Protein AF-A0A819ZE24-F1 (afdb_monomer)

Mean predicted aligned error: 17.91 Å

Organism: NCBI:txid433720

Nearest PDB structures (foldseek):
  7p6r-assembly1_A  TM=9.506E-01  e=1.480E-06  Homo sapiens
  7p6r-assembly2_B  TM=9.226E-01  e=1.480E-06  Homo sapiens
  7p6t-assembly1_A  TM=9.244E-01  e=3.223E-06  Homo sapiens
  7q3n-assembly1_U  TM=9.118E-01  e=6.005E-06  Homo sapiens
  7pfp-assembly1_C  TM=3.464E-01  e=1.142E-06  Homo sapiens

Sequence (471 aa):
MWVRFVGVGGTQIPTSPVPVSRCTTDATGWYSGQIPTTVDTTTSGTVCYNWVSNNCHWNNSISVTNCGSYYVYQLCAPPACELRYCTSIPGDSITDTTITPIEGQITSTATSTISSINSICLPPIITLIPGALLLSSPIEFRRSQDFCISSIIQFNCNISFSTTTQWEIKNCSLNCSHKITLDQQIITTLSELYIPARTLAYGLYQLQLTVTMINSPSITTISSSVYVRITPSGITANLVQLGTSMITRGNQQDLKLDPGSFSVNPDEDSFDATKWKYEYYCRIYGLYMFPNFQGALLSIDDTRIDPYNPSCLSNQTGNKTELKFDGVSLLSKSSVTILAGSLKSNRTYQFMVQMENLRNSSIQATGYVLVTVVDTRPQMVLIGCVIWTMCVPNLEFQFVNPTTQVALFAICNGNCTTLQNIIWNVYQGSSNSSSNVTQWILFNQMNIYENIWFFGRNTSNFTSTNQLFLN

Solvent-accessible surface area (backbone atoms only — not comparable to full-atom values): 27742 Å² total; per-residue (Å²): 109,78,46,65,55,76,64,96,72,17,42,40,62,33,73,53,83,47,65,59,66,36,82,94,23,54,20,15,24,16,32,74,40,74,80,48,89,50,65,82,32,73,32,72,33,38,33,23,22,10,43,99,91,33,64,57,67,43,66,52,68,34,36,36,32,17,67,75,88,52,52,38,32,37,65,62,82,64,91,50,90,51,44,37,80,34,51,27,51,93,90,64,78,94,72,85,84,88,80,84,84,86,87,81,90,81,89,82,92,78,93,76,90,82,80,77,87,77,86,66,65,54,86,60,49,69,47,54,40,79,74,21,84,39,83,92,57,43,47,79,42,39,28,54,44,64,50,64,43,40,53,50,76,49,78,52,58,88,66,79,67,48,78,49,40,39,55,47,46,17,44,37,86,80,77,50,73,50,72,60,88,72,63,88,86,55,63,38,62,48,68,45,43,65,43,62,45,60,72,61,68,77,47,40,32,38,43,33,45,36,40,37,41,42,78,45,101,59,76,47,75,49,71,45,60,33,23,38,29,33,39,86,48,75,54,45,42,11,41,40,72,74,32,32,71,67,69,86,89,59,89,74,44,62,50,69,37,33,38,34,80,43,23,42,39,64,66,48,98,65,51,68,42,84,54,31,33,52,46,46,32,39,17,38,55,96,79,44,57,71,19,44,58,97,88,40,75,45,44,70,82,52,82,77,81,25,92,86,20,55,69,53,58,74,72,86,74,84,67,64,82,48,56,45,73,44,53,96,44,99,66,18,39,30,22,41,31,38,38,47,78,33,60,67,64,79,38,44,33,34,40,35,38,44,35,34,31,74,92,44,74,90,48,64,30,57,16,59,48,75,47,73,37,62,90,66,88,78,85,46,59,39,48,39,37,75,54,54,81,80,30,49,60,73,47,98,71,77,92,66,60,41,69,57,66,56,38,38,37,45,46,68,62,78,92,59,92,80,70,84,79,45,77,67,86,54,66,49,59,63,82,46,96,88,44,106,60,66,61,72,43,50,57,95,77,59,93,79,80,87,78,68,50,74,44,40,42,68,40,51,48,32,34,45,41,56,40,63,76,82,126

InterPro domains:
  IPR002859 PKD/REJ-like domain [PF02010] (153-440)
  IPR057774 UMOD/GP2/OIT3-like, D8C domain [PF23283] (4-87)

Structure (mmCIF, N/CA/C/O backbone):
data_AF-A0A819ZE24-F1
#
_entry.id   AF-A0A819ZE24-F1
#
loop_
_atom_site.group_PDB
_atom_site.id
_atom_site.type_symbol
_atom_site.label_atom_id
_atom_site.label_alt_id
_atom_site.label_comp_id
_atom_site.label_asym_id
_atom_site.label_entity_id
_atom_site.label_seq_id
_atom_site.pdbx_PDB_ins_code
_atom_site.Cartn_x
_atom_site.Cartn_y
_atom_site.Cartn_z
_atom_site.occupancy
_atom_site.B_iso_or_equiv
_atom_site.auth_seq_id
_atom_site.auth_comp_id
_atom_site.auth_asym_id
_atom_site.auth_atom_id
_atom_site.pdbx_PDB_model_num
ATOM 1 N N . MET A 1 1 ? -4.570 -4.495 -16.669 1.00 48.84 1 MET A N 1
ATOM 2 C CA . MET A 1 1 ? -5.590 -3.471 -16.348 1.00 48.84 1 MET A CA 1
ATOM 3 C C . MET A 1 1 ? -6.681 -3.533 -17.413 1.00 48.84 1 MET A C 1
ATOM 5 O O . MET A 1 1 ? -6.339 -3.776 -18.563 1.00 48.84 1 MET A O 1
ATOM 9 N N . TRP A 1 2 ? -7.958 -3.380 -17.047 1.00 80.88 2 TRP A N 1
ATOM 10 C CA . TRP A 1 2 ? -9.084 -3.353 -17.994 1.00 80.88 2 TRP A CA 1
ATOM 11 C C . TRP A 1 2 ? -9.475 -1.906 -18.307 1.00 80.88 2 TRP A C 1
ATOM 13 O O . TRP A 1 2 ? -9.561 -1.086 -17.397 1.00 80.88 2 TRP A O 1
ATOM 23 N N . VAL A 1 3 ? -9.698 -1.594 -19.582 1.00 75.94 3 VAL A N 1
ATOM 24 C CA . VAL A 1 3 ? -9.928 -0.235 -20.086 1.00 75.94 3 VAL A CA 1
ATOM 25 C C . VAL A 1 3 ? -11.209 -0.195 -20.916 1.00 75.94 3 VAL A C 1
ATOM 27 O O . VAL A 1 3 ? -11.489 -1.105 -21.693 1.00 75.94 3 VAL A O 1
ATOM 30 N N . ARG A 1 4 ? -11.987 0.881 -20.773 1.00 88.06 4 ARG A N 1
ATOM 31 C CA . ARG A 1 4 ? -13.126 1.212 -21.636 1.00 88.06 4 ARG A CA 1
ATOM 32 C C . ARG A 1 4 ? -12.824 2.512 -22.371 1.00 88.06 4 ARG A C 1
ATOM 34 O O . ARG A 1 4 ? -12.463 3.494 -21.728 1.00 88.06 4 ARG A O 1
ATOM 41 N N . PHE A 1 5 ? -13.035 2.538 -23.682 1.00 80.12 5 PHE A N 1
ATOM 42 C CA . PHE A 1 5 ? -12.935 3.768 -24.465 1.00 80.12 5 PHE A CA 1
ATOM 43 C C . PHE A 1 5 ? -14.250 4.554 -24.400 1.00 80.12 5 PHE A C 1
ATOM 45 O O . PHE A 1 5 ? -15.335 3.992 -24.577 1.00 80.12 5 PHE A O 1
ATOM 52 N N . VAL A 1 6 ? -14.155 5.854 -24.115 1.00 78.06 6 VAL A N 1
ATOM 53 C CA . VAL A 1 6 ? -15.287 6.788 -24.047 1.00 78.06 6 VAL A CA 1
ATOM 54 C C . VAL A 1 6 ? -14.901 8.113 -24.707 1.00 78.06 6 VAL A C 1
ATOM 56 O O . VAL A 1 6 ? -13.763 8.555 -24.577 1.00 78.06 6 VAL A O 1
ATOM 59 N N . GLY A 1 7 ? -15.849 8.754 -25.394 1.00 69.12 7 GLY A N 1
ATOM 60 C CA . GLY A 1 7 ? -15.660 10.065 -26.025 1.00 69.12 7 GLY A CA 1
ATOM 61 C C . GLY A 1 7 ? -15.830 10.062 -27.547 1.00 69.12 7 GLY A C 1
ATOM 62 O O . GLY A 1 7 ? -16.083 9.033 -28.170 1.00 69.12 7 GLY A O 1
ATOM 63 N N . VAL A 1 8 ? -15.696 11.250 -28.145 1.00 64.94 8 VAL A N 1
ATOM 64 C CA . VAL A 1 8 ? -15.909 11.491 -29.588 1.00 64.94 8 VAL A CA 1
ATOM 65 C C . VAL A 1 8 ? -14.852 10.843 -30.490 1.00 64.94 8 VAL A C 1
ATOM 67 O O . VAL A 1 8 ? -15.092 10.670 -31.677 1.00 64.94 8 VAL A O 1
ATOM 70 N N . GLY A 1 9 ? -13.702 10.447 -29.932 1.00 63.56 9 GLY A N 1
ATOM 71 C CA . GLY A 1 9 ? -12.637 9.736 -30.649 1.00 63.56 9 GLY A CA 1
ATOM 72 C C . GLY A 1 9 ? -12.909 8.246 -30.888 1.00 63.56 9 GLY A C 1
ATOM 73 O O . GLY A 1 9 ? -12.060 7.567 -31.456 1.00 63.56 9 GLY A O 1
ATOM 74 N N . GLY A 1 10 ? -14.061 7.727 -30.450 1.00 78.19 10 GLY A N 1
ATOM 75 C CA . GLY A 1 10 ? -14.457 6.327 -30.605 1.00 78.19 10 GLY A CA 1
ATOM 76 C C . GLY A 1 10 ? -14.611 5.588 -29.275 1.00 78.19 10 GLY A C 1
ATOM 77 O O . GLY A 1 10 ? -14.038 5.959 -28.252 1.00 78.19 10 GLY A O 1
ATOM 78 N N . THR A 1 11 ? -15.415 4.525 -29.286 1.00 81.75 11 THR A N 1
ATOM 79 C CA . THR A 1 11 ? -15.763 3.732 -28.091 1.00 81.75 11 THR A CA 1
ATOM 80 C C . THR A 1 11 ? -15.341 2.267 -28.195 1.00 81.75 11 THR A C 1
ATOM 82 O O . THR A 1 11 ? -15.505 1.506 -27.239 1.00 81.75 11 THR A O 1
ATOM 85 N N . GLN A 1 12 ? -14.782 1.856 -29.337 1.00 88.88 12 GLN A N 1
ATOM 86 C CA . GLN A 1 12 ? -14.325 0.491 -29.601 1.00 88.88 12 GLN A CA 1
ATOM 87 C C . GLN A 1 12 ? -13.023 0.502 -30.401 1.00 88.88 12 GLN A C 1
ATOM 89 O O . GLN A 1 12 ? -12.741 1.475 -31.094 1.00 88.88 12 GLN A O 1
ATOM 94 N N . ILE A 1 13 ? -12.236 -0.574 -30.319 1.00 91.69 13 ILE A N 1
ATOM 95 C CA . ILE A 1 13 ? -11.110 -0.770 -31.242 1.00 91.69 13 ILE A CA 1
ATOM 96 C C . ILE A 1 13 ? -11.692 -1.210 -32.596 1.00 91.69 13 ILE A C 1
ATOM 98 O O . ILE A 1 13 ? -12.526 -2.120 -32.605 1.00 91.69 13 ILE A O 1
ATOM 102 N N . PRO A 1 14 ? -11.276 -0.613 -33.728 1.00 91.06 14 PRO A N 1
ATOM 103 C CA . PRO A 1 14 ? -11.738 -1.018 -35.052 1.00 91.06 14 PRO A CA 1
ATOM 104 C C . PRO A 1 14 ? -11.477 -2.504 -35.301 1.00 91.06 14 PRO A C 1
ATOM 106 O O . PRO A 1 14 ? -10.388 -2.990 -35.006 1.00 91.06 14 PRO A O 1
ATOM 109 N N . THR A 1 15 ? -12.439 -3.215 -35.889 1.00 90.75 15 THR A N 1
ATOM 110 C CA . THR A 1 15 ? -12.295 -4.635 -36.272 1.00 90.75 15 THR A CA 1
ATOM 111 C C . THR A 1 15 ? -11.783 -4.835 -37.698 1.00 90.75 15 THR A C 1
ATOM 113 O O . THR A 1 15 ? -11.748 -5.951 -38.214 1.00 90.75 15 THR A O 1
ATOM 116 N N . SER A 1 16 ? -11.381 -3.745 -38.349 1.00 87.94 16 SER A N 1
ATOM 117 C CA . SER A 1 16 ? -10.821 -3.720 -39.696 1.00 87.94 16 SER A CA 1
ATOM 118 C C . SER A 1 16 ? -9.549 -2.868 -39.734 1.00 87.94 16 SER A C 1
ATOM 120 O O . SER A 1 16 ? -9.439 -1.926 -38.942 1.00 87.94 16 SER A O 1
ATOM 122 N N . PRO A 1 17 ? -8.617 -3.134 -40.670 1.00 88.62 17 PRO A N 1
ATOM 123 C CA . PRO A 1 17 ? -7.393 -2.354 -40.811 1.00 88.62 17 PRO A CA 1
ATOM 124 C C . PRO A 1 17 ? -7.650 -0.851 -40.941 1.00 88.62 17 PRO A C 1
ATOM 126 O O . PRO A 1 17 ? -8.440 -0.419 -41.779 1.00 88.62 17 PRO A O 1
ATOM 129 N N . VAL A 1 18 ? -6.941 -0.055 -40.140 1.00 88.88 18 VAL A N 1
ATOM 130 C CA . VAL A 1 18 ? -6.914 1.410 -40.255 1.00 88.88 18 VAL A CA 1
ATOM 131 C C . VAL A 1 18 ? -5.708 1.807 -41.118 1.00 88.88 18 VAL A C 1
ATOM 133 O O . VAL A 1 18 ? -4.661 1.174 -40.990 1.00 88.88 18 VAL A O 1
ATOM 136 N N . PRO A 1 19 ? -5.795 2.813 -42.009 1.00 86.44 19 PRO A N 1
ATOM 137 C CA . PRO A 1 19 ? -4.630 3.308 -42.749 1.00 86.44 19 PRO A CA 1
ATOM 138 C C . PRO A 1 19 ? -3.502 3.798 -41.827 1.00 86.44 19 PRO A C 1
ATOM 140 O O . PRO A 1 19 ? -3.759 4.204 -40.692 1.00 86.44 19 PRO A O 1
ATOM 143 N N . VAL A 1 20 ? -2.260 3.779 -42.318 1.00 84.25 20 VAL A N 1
ATOM 144 C CA . VAL A 1 20 ? -1.085 4.327 -41.609 1.00 84.25 20 VAL A CA 1
ATOM 145 C C . VAL A 1 20 ? -1.227 5.835 -41.352 1.00 84.25 20 VAL A C 1
ATOM 147 O O . VAL A 1 20 ? -2.023 6.509 -42.011 1.00 84.25 20 VAL A O 1
ATOM 150 N N . SER A 1 21 ? -0.471 6.371 -40.389 1.00 80.44 21 SER A N 1
ATOM 151 C CA . SER A 1 21 ? -0.465 7.805 -40.035 1.00 80.44 21 SER A CA 1
ATOM 152 C C . SER A 1 21 ? -1.827 8.365 -39.579 1.00 80.44 21 SER A C 1
ATOM 154 O O . SER A 1 21 ? -2.131 9.549 -39.750 1.00 80.44 21 SER A O 1
ATOM 156 N N . ARG A 1 22 ? -2.681 7.520 -38.987 1.00 81.69 22 ARG A N 1
ATOM 157 C CA . ARG A 1 22 ? -3.938 7.921 -38.324 1.00 81.69 22 ARG A CA 1
ATOM 158 C C . ARG A 1 22 ? -3.825 7.728 -36.815 1.00 81.69 22 ARG A C 1
ATOM 160 O O . ARG A 1 22 ? -2.824 7.236 -36.315 1.00 81.69 22 ARG A O 1
ATOM 167 N N . CYS A 1 23 ? -4.837 8.161 -36.061 1.00 80.44 23 CYS A N 1
ATOM 168 C CA . CYS A 1 23 ? -4.876 7.987 -34.601 1.00 80.44 23 CYS A CA 1
ATOM 169 C C . CYS A 1 23 ? -3.641 8.570 -33.885 1.00 80.44 23 CYS A C 1
ATOM 171 O O . CYS A 1 23 ? -3.244 8.086 -32.826 1.00 80.44 23 CYS A O 1
ATOM 173 N N . THR A 1 24 ? -3.030 9.618 -34.460 1.00 80.69 24 THR A N 1
ATOM 174 C CA . THR A 1 24 ? -1.802 10.272 -33.966 1.00 80.69 24 THR A CA 1
ATOM 175 C C . THR A 1 24 ? -0.602 9.326 -33.817 1.00 80.69 24 THR A C 1
ATOM 177 O O . THR A 1 24 ? 0.197 9.478 -32.896 1.00 80.69 24 THR A O 1
ATOM 180 N N . THR A 1 25 ? -0.496 8.329 -34.697 1.00 76.19 25 THR A N 1
ATOM 181 C CA . THR A 1 25 ? 0.581 7.333 -34.704 1.00 76.19 25 THR A CA 1
ATOM 182 C C . THR A 1 25 ? 0.968 6.971 -36.128 1.00 76.19 25 THR A C 1
ATOM 184 O O . THR A 1 25 ? 0.138 7.087 -37.029 1.00 76.19 25 THR A O 1
ATOM 187 N N . ASP A 1 26 ? 2.190 6.489 -36.331 1.00 80.69 26 ASP A N 1
ATOM 188 C CA . ASP A 1 26 ? 2.664 6.102 -37.659 1.00 80.69 26 ASP A CA 1
ATOM 189 C C . ASP A 1 26 ? 2.082 4.742 -38.084 1.00 80.69 26 ASP A C 1
ATOM 191 O O . ASP A 1 26 ? 1.558 4.613 -39.194 1.00 80.69 26 ASP A O 1
ATOM 195 N N . ALA A 1 27 ? 2.033 3.766 -37.172 1.00 81.19 27 ALA A N 1
ATOM 196 C CA . ALA A 1 27 ? 1.451 2.445 -37.397 1.00 81.19 27 ALA A CA 1
ATOM 197 C C . ALA A 1 27 ? 0.208 2.193 -36.524 1.00 81.19 27 ALA A C 1
ATOM 199 O O . ALA A 1 27 ? 0.226 2.266 -35.292 1.00 81.19 27 ALA A O 1
ATOM 200 N N . THR A 1 28 ? -0.915 1.897 -37.174 1.00 89.94 28 THR A N 1
ATOM 201 C CA . THR A 1 28 ? -2.249 1.964 -36.564 1.00 89.94 28 THR A CA 1
ATOM 202 C C . THR A 1 28 ? -2.774 0.595 -36.148 1.00 89.94 28 THR A C 1
ATOM 204 O O . THR A 1 28 ? -2.809 -0.348 -36.938 1.00 89.94 28 THR A O 1
ATOM 207 N N . GLY A 1 29 ? -3.181 0.480 -34.882 1.00 91.94 29 GLY A N 1
ATOM 208 C CA . GLY A 1 29 ? -3.654 -0.761 -34.272 1.00 91.94 29 GLY A CA 1
ATOM 209 C C . GLY A 1 29 ? -5.149 -1.001 -34.468 1.00 91.94 29 GLY A C 1
ATOM 210 O O . GLY A 1 29 ? -5.959 -0.140 -34.120 1.00 91.94 29 GLY A O 1
ATOM 211 N N . TRP A 1 30 ? -5.512 -2.189 -34.948 1.00 93.62 30 TRP A N 1
ATOM 212 C CA . TRP A 1 30 ? -6.885 -2.671 -35.122 1.00 93.62 30 TRP A CA 1
ATOM 213 C C . TRP A 1 30 ? -7.028 -4.108 -34.599 1.00 93.62 30 TRP A C 1
ATOM 215 O O . TRP A 1 30 ? -6.068 -4.876 -34.581 1.00 93.62 30 TRP A O 1
ATOM 225 N N . TYR A 1 31 ? -8.216 -4.483 -34.134 1.00 93.94 31 TYR A N 1
ATOM 226 C CA . TYR A 1 31 ? -8.48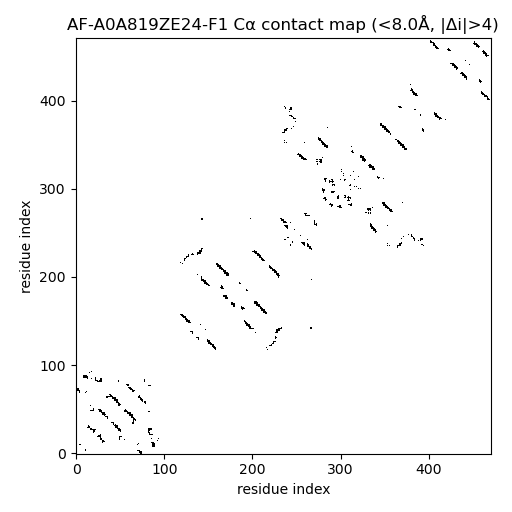1 -5.788 -33.535 1.00 93.94 31 TYR A CA 1
ATOM 227 C C . TYR A 1 31 ? -8.865 -6.812 -34.608 1.00 93.94 31 TYR A C 1
ATOM 229 O O . TYR A 1 31 ? -9.900 -6.681 -35.252 1.00 93.94 31 TYR A O 1
ATOM 237 N N . SER A 1 32 ? -8.047 -7.849 -34.786 1.00 90.19 32 SER A N 1
ATOM 238 C CA . SER A 1 32 ? -8.278 -8.935 -35.749 1.00 90.19 32 SER A CA 1
ATOM 239 C C . SER A 1 32 ? -8.987 -10.153 -35.143 1.00 90.19 32 SER A C 1
ATOM 241 O O . SER A 1 32 ? -9.228 -11.141 -35.834 1.00 90.19 32 SER A O 1
ATOM 243 N N . GLY A 1 33 ? -9.325 -10.094 -33.850 1.00 83.38 33 GLY A N 1
ATOM 244 C CA . GLY A 1 33 ? -10.084 -11.126 -33.147 1.00 83.38 33 GLY A CA 1
ATOM 245 C C . GLY A 1 33 ? -11.602 -10.984 -33.287 1.00 83.38 33 GLY A C 1
ATOM 246 O O . GLY A 1 33 ? -12.130 -9.970 -33.745 1.00 83.38 33 GLY A O 1
ATOM 247 N N . GLN A 1 34 ? -12.328 -12.008 -32.839 1.00 84.44 34 GLN A N 1
ATOM 248 C CA . GLN A 1 34 ? -13.788 -11.986 -32.816 1.00 84.44 34 GLN A CA 1
ATOM 249 C C . GLN A 1 34 ? -14.299 -11.230 -31.581 1.00 84.44 34 GLN A C 1
ATOM 251 O O . GLN A 1 34 ? -13.999 -11.598 -30.442 1.00 84.44 34 GLN A O 1
ATOM 256 N N . ILE A 1 35 ? -15.104 -10.188 -31.811 1.00 86.44 35 ILE A N 1
ATOM 257 C CA . ILE A 1 35 ? -15.787 -9.462 -30.734 1.00 86.44 35 ILE A CA 1
ATOM 258 C C . ILE A 1 35 ? -16.864 -10.369 -30.101 1.00 86.44 35 ILE A C 1
ATOM 260 O O . ILE A 1 35 ? -17.633 -10.998 -30.836 1.00 86.44 35 ILE A O 1
ATOM 264 N N . PRO A 1 36 ? -16.953 -10.445 -28.758 1.00 86.75 36 PRO A N 1
ATOM 265 C CA . PRO A 1 36 ? -17.956 -11.266 -28.088 1.00 86.75 36 PRO A CA 1
ATOM 266 C C . PRO A 1 36 ? -19.364 -10.703 -28.307 1.00 86.75 36 PRO A C 1
ATOM 268 O O . PRO A 1 36 ? -19.613 -9.529 -28.056 1.00 86.75 36 PRO A O 1
ATOM 271 N N . THR A 1 37 ? -20.318 -11.527 -28.740 1.00 85.12 37 THR A N 1
ATOM 272 C CA . THR A 1 37 ? -21.704 -11.092 -29.022 1.00 85.12 37 THR A CA 1
ATOM 273 C C . THR A 1 37 ? -22.657 -11.283 -27.842 1.00 85.12 37 THR A C 1
ATOM 275 O O . THR A 1 37 ? -23.705 -10.647 -27.782 1.00 85.12 37 THR A O 1
ATOM 278 N N . THR A 1 38 ? -22.305 -12.158 -26.903 1.00 84.75 38 THR A N 1
ATOM 279 C CA . THR A 1 38 ? -23.079 -12.467 -25.695 1.00 84.75 38 THR A CA 1
ATOM 280 C C . THR A 1 38 ? -22.608 -11.626 -24.512 1.00 84.75 38 THR A C 1
ATOM 282 O O . THR A 1 38 ? -21.407 -11.499 -24.277 1.00 84.75 38 THR A O 1
ATOM 285 N N . VAL A 1 39 ? -23.543 -11.062 -23.748 1.00 80.38 39 VAL A N 1
ATOM 286 C CA . VAL A 1 39 ? -23.231 -10.277 -22.540 1.00 80.38 39 VAL A CA 1
ATOM 287 C C . VAL A 1 39 ? -22.479 -11.140 -21.521 1.00 80.38 39 VAL A C 1
ATOM 289 O O . VAL A 1 39 ? -22.729 -12.339 -21.422 1.00 80.38 39 VAL A O 1
ATOM 292 N N . ASP A 1 40 ? -21.531 -10.530 -20.815 1.00 71.25 40 ASP A N 1
ATOM 293 C CA . ASP A 1 40 ? -20.639 -11.128 -19.814 1.00 71.25 40 ASP A CA 1
ATOM 294 C C . ASP A 1 40 ? -19.691 -12.210 -20.353 1.00 71.25 40 ASP A C 1
ATOM 296 O O . ASP A 1 40 ? -19.076 -12.954 -19.588 1.00 71.25 40 ASP A O 1
ATOM 300 N N . THR A 1 41 ? -19.513 -12.275 -21.676 1.00 76.25 41 THR A N 1
ATOM 301 C CA . THR A 1 41 ? -18.530 -13.175 -22.293 1.00 76.25 41 THR A CA 1
ATOM 302 C C . THR A 1 41 ? -17.251 -12.446 -22.681 1.00 76.25 41 THR A C 1
ATOM 304 O O . THR A 1 41 ? -17.286 -11.338 -23.223 1.00 76.25 41 THR A O 1
ATOM 307 N N . THR A 1 42 ? -16.119 -13.092 -22.390 1.00 81.06 42 THR A N 1
ATOM 308 C CA . THR A 1 42 ? -14.768 -12.598 -22.674 1.00 81.06 42 THR A CA 1
ATOM 309 C C . THR A 1 42 ? -14.131 -13.432 -23.775 1.00 81.06 42 THR A C 1
ATOM 311 O O . THR A 1 42 ? -14.054 -14.654 -23.651 1.00 81.06 42 THR A O 1
ATOM 314 N N . THR A 1 43 ? -13.625 -12.784 -24.820 1.00 81.62 43 THR A N 1
ATOM 315 C CA . THR A 1 43 ? -12.824 -13.419 -25.871 1.00 81.62 43 THR A CA 1
ATOM 316 C C . THR A 1 43 ? -11.423 -12.822 -25.897 1.00 81.62 43 THR A C 1
ATOM 318 O O . THR A 1 43 ? -11.232 -11.616 -25.746 1.00 81.62 43 THR A O 1
ATOM 321 N N . SER A 1 44 ? -10.414 -13.671 -26.079 1.00 84.00 44 SER A N 1
ATOM 322 C CA . SER A 1 44 ? -9.048 -13.223 -26.349 1.00 84.00 44 SER A CA 1
ATOM 323 C C . SER A 1 44 ? -8.823 -13.157 -27.853 1.00 84.00 44 SER A C 1
ATOM 325 O O . SER A 1 44 ? -9.302 -14.006 -28.601 1.00 84.00 44 SER A O 1
ATOM 327 N N . GLY A 1 45 ? -8.091 -12.145 -28.301 1.00 82.62 45 GLY A N 1
ATOM 328 C CA . GLY A 1 45 ? -7.764 -11.981 -29.710 1.00 82.62 45 GLY A CA 1
ATOM 329 C C . GLY A 1 45 ? -6.567 -11.073 -29.917 1.00 82.62 45 GLY A C 1
ATOM 330 O O . GLY A 1 45 ? -5.990 -10.542 -28.968 1.00 82.62 45 GLY A O 1
ATOM 331 N N . THR A 1 46 ? -6.190 -10.908 -31.173 1.00 88.62 46 THR A N 1
ATOM 332 C CA . THR A 1 46 ? -4.968 -10.207 -31.555 1.00 88.62 46 THR A CA 1
ATOM 333 C C . THR A 1 46 ? -5.291 -8.789 -32.008 1.00 88.62 46 THR A C 1
ATOM 335 O O . THR A 1 46 ? -6.264 -8.563 -32.723 1.00 88.62 46 THR A O 1
ATOM 338 N N . VAL A 1 47 ? -4.477 -7.820 -31.596 1.00 92.56 47 VAL A N 1
ATOM 339 C CA . VAL A 1 47 ? -4.406 -6.510 -32.245 1.00 92.56 47 VAL A CA 1
ATOM 340 C C . VAL A 1 47 ? -3.260 -6.538 -33.237 1.00 92.56 47 VAL A C 1
ATOM 342 O O . VAL A 1 47 ? -2.143 -6.904 -32.885 1.00 92.56 47 VAL A O 1
ATOM 345 N N . CYS A 1 48 ? -3.561 -6.157 -34.470 1.00 93.88 48 CYS A N 1
ATOM 346 C CA . CYS A 1 48 ? -2.629 -6.014 -35.573 1.00 93.88 48 CYS A CA 1
ATOM 347 C C . CYS A 1 48 ? -2.317 -4.536 -35.795 1.00 93.88 48 CYS A C 1
ATOM 349 O O . CYS A 1 48 ? -3.220 -3.703 -35.761 1.00 93.88 48 CYS A O 1
ATOM 351 N N . TYR A 1 49 ? -1.057 -4.214 -36.069 1.00 90.62 49 TYR A N 1
ATOM 352 C CA . TYR A 1 49 ? -0.632 -2.859 -36.407 1.00 90.62 49 TYR A CA 1
ATOM 353 C C . TYR A 1 49 ? -0.279 -2.767 -37.884 1.00 90.62 49 TYR A C 1
ATOM 355 O O . TYR A 1 49 ? 0.597 -3.488 -38.370 1.00 90.62 49 TYR A O 1
ATOM 363 N N . ASN A 1 50 ? -0.978 -1.882 -38.590 1.00 88.00 50 ASN A N 1
ATOM 364 C CA . ASN A 1 50 ? -0.777 -1.657 -40.011 1.00 88.00 50 ASN A CA 1
ATOM 365 C C . ASN A 1 50 ? 0.457 -0.780 -40.246 1.00 88.00 50 ASN A C 1
ATOM 367 O O . ASN A 1 50 ? 0.556 0.305 -39.673 1.00 88.00 50 ASN A O 1
ATOM 371 N N . TRP A 1 51 ? 1.373 -1.242 -41.100 1.00 86.19 51 TRP A N 1
ATOM 372 C CA . TRP A 1 51 ? 2.555 -0.492 -41.513 1.00 86.19 51 TRP A CA 1
ATOM 373 C C . TRP A 1 51 ? 2.977 -0.831 -42.944 1.00 86.19 51 TRP A C 1
ATOM 375 O O . TRP A 1 51 ? 3.177 -1.997 -43.297 1.00 86.19 51 TRP A O 1
ATOM 385 N N . VAL A 1 52 ? 3.168 0.212 -43.757 1.00 82.50 52 VAL A N 1
ATOM 386 C CA . VAL A 1 52 ? 3.595 0.136 -45.165 1.00 82.50 52 VAL A CA 1
ATOM 387 C C . VAL A 1 52 ? 2.685 -0.785 -45.994 1.00 82.50 52 VAL A C 1
ATOM 389 O O . VAL A 1 52 ? 1.605 -0.365 -46.398 1.00 82.50 52 VAL A O 1
ATOM 392 N N . SER A 1 53 ? 3.107 -2.025 -46.260 1.00 79.44 53 SER A N 1
ATOM 393 C CA . SER A 1 53 ? 2.411 -3.009 -47.102 1.00 79.44 53 SER A CA 1
ATOM 394 C C . SER A 1 53 ? 1.863 -4.203 -46.316 1.00 79.44 53 SER A C 1
ATOM 396 O O . SER A 1 53 ? 1.248 -5.088 -46.909 1.00 79.44 53 SER A O 1
ATOM 398 N N . ASN A 1 54 ? 2.072 -4.244 -44.996 1.00 83.81 54 ASN A N 1
ATOM 399 C CA . ASN A 1 54 ? 1.583 -5.309 -44.129 1.00 83.81 54 ASN A CA 1
ATOM 400 C C . ASN A 1 54 ? 0.606 -4.739 -43.091 1.00 83.81 54 ASN A C 1
ATOM 402 O O . ASN A 1 54 ? 0.982 -3.983 -42.196 1.00 83.81 54 ASN A O 1
ATOM 406 N N . ASN A 1 55 ? -0.654 -5.160 -43.192 1.00 89.12 55 ASN A N 1
ATOM 407 C CA . ASN A 1 55 ? -1.736 -4.744 -42.300 1.00 89.12 55 ASN A CA 1
ATOM 408 C C . ASN A 1 55 ? -1.647 -5.336 -40.879 1.00 89.12 55 ASN A C 1
ATOM 410 O O . ASN A 1 55 ? -2.413 -4.929 -40.007 1.00 89.12 55 ASN A O 1
ATOM 414 N N . CYS A 1 56 ? -0.721 -6.264 -40.635 1.00 89.75 56 CYS A N 1
ATOM 415 C CA . CYS A 1 56 ? -0.401 -6.826 -39.327 1.00 89.75 56 CYS A CA 1
ATOM 416 C C . CYS A 1 56 ? 1.122 -6.981 -39.179 1.00 89.75 56 CYS A C 1
ATOM 418 O O . CYS A 1 56 ? 1.632 -8.070 -38.914 1.00 89.75 56 CYS A O 1
ATOM 420 N N . HIS A 1 57 ? 1.862 -5.894 -39.419 1.00 87.06 57 HIS A N 1
ATOM 421 C CA . HIS A 1 57 ? 3.324 -5.896 -39.342 1.00 87.06 57 HIS A CA 1
ATOM 422 C C . HIS A 1 57 ? 3.816 -6.205 -37.923 1.00 87.06 57 HIS A C 1
ATOM 424 O O . HIS A 1 57 ? 4.739 -6.995 -37.740 1.00 87.06 57 HIS A O 1
ATOM 430 N N . TRP A 1 58 ? 3.144 -5.635 -36.922 1.00 87.75 58 TRP A N 1
ATOM 431 C CA . TRP A 1 58 ? 3.288 -6.015 -35.520 1.00 87.75 58 TRP A CA 1
ATOM 432 C C . TRP A 1 58 ? 1.964 -6.507 -34.968 1.00 87.75 58 TRP A C 1
ATOM 434 O O . TRP A 1 58 ? 0.897 -6.189 -35.502 1.00 87.75 58 TRP A O 1
ATOM 444 N N . ASN A 1 59 ? 2.027 -7.243 -33.863 1.00 86.25 59 ASN A N 1
ATOM 445 C CA . ASN A 1 59 ? 0.837 -7.642 -33.142 1.00 86.25 59 ASN A CA 1
ATOM 446 C C . ASN A 1 59 ? 1.088 -7.875 -31.653 1.00 86.25 59 ASN A C 1
ATOM 448 O O . ASN A 1 59 ? 2.220 -8.073 -31.214 1.00 86.25 59 ASN A O 1
ATOM 452 N N . ASN A 1 60 ? 0.003 -7.863 -30.887 1.00 80.00 60 ASN A N 1
ATOM 453 C CA . ASN A 1 60 ? -0.028 -8.360 -29.520 1.00 80.00 60 ASN A CA 1
ATOM 454 C C . ASN A 1 60 ? -1.424 -8.889 -29.179 1.00 80.00 60 ASN A C 1
ATOM 456 O O . ASN A 1 60 ? -2.418 -8.537 -29.815 1.00 80.00 60 ASN A O 1
ATOM 460 N N . SER A 1 61 ? -1.502 -9.729 -28.153 1.00 84.19 61 SER A N 1
ATOM 461 C CA . SER A 1 61 ? -2.770 -10.291 -27.684 1.00 84.19 61 SER A CA 1
ATOM 462 C C . SER A 1 61 ? -3.429 -9.384 -26.649 1.00 84.19 61 SER A C 1
ATOM 464 O O . SER A 1 61 ? -2.747 -8.792 -25.813 1.00 84.19 61 SER A O 1
ATOM 466 N N . ILE A 1 62 ? -4.757 -9.301 -26.701 1.00 83.88 62 ILE A N 1
ATOM 467 C CA . ILE A 1 62 ? -5.610 -8.622 -25.722 1.00 83.88 62 ILE A CA 1
ATOM 468 C C . ILE A 1 62 ? -6.838 -9.489 -25.413 1.00 83.88 62 ILE A C 1
ATOM 470 O O . ILE A 1 62 ? -7.158 -10.419 -26.160 1.00 83.88 62 ILE A O 1
ATOM 474 N N . SER A 1 63 ? -7.568 -9.152 -24.352 1.00 82.12 63 SER A N 1
ATOM 475 C CA . 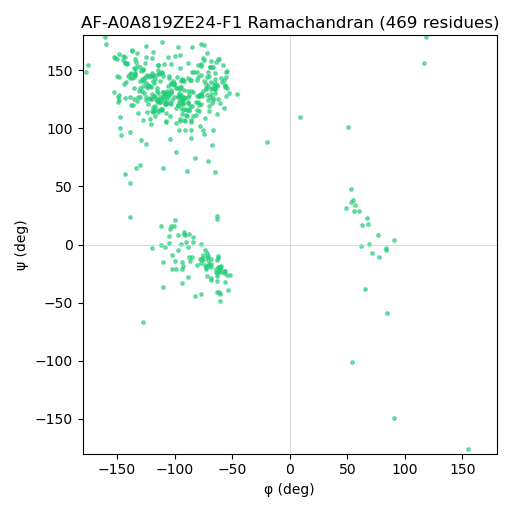SER A 1 63 ? -8.885 -9.744 -24.067 1.00 82.12 63 SER A CA 1
ATOM 476 C C . SER A 1 63 ? -9.979 -8.686 -24.135 1.00 82.12 63 SER A C 1
ATOM 478 O O . SER A 1 63 ? -9.742 -7.537 -23.776 1.00 82.12 63 SER A O 1
ATOM 480 N N . VAL A 1 64 ? -11.171 -9.062 -24.592 1.00 87.25 64 VAL A N 1
ATOM 481 C CA . VAL A 1 64 ? -12.328 -8.173 -24.755 1.00 87.25 64 VAL A CA 1
ATOM 482 C C . VAL A 1 64 ? -13.541 -8.810 -24.095 1.00 87.25 64 VAL A C 1
ATOM 484 O O . VAL A 1 64 ? -13.794 -9.988 -24.315 1.00 87.25 64 VAL A O 1
ATOM 487 N N . THR A 1 65 ? -14.306 -8.045 -23.319 1.00 84.50 65 THR A N 1
ATOM 488 C CA . THR A 1 65 ? -15.553 -8.506 -22.687 1.00 84.50 65 THR A CA 1
ATOM 489 C C . THR A 1 65 ? -16.725 -7.649 -23.147 1.00 84.50 65 THR A C 1
ATOM 491 O O . THR A 1 65 ? -16.619 -6.420 -23.185 1.00 84.50 65 THR A O 1
ATOM 494 N N . ASN A 1 66 ? -17.847 -8.287 -23.489 1.00 84.69 66 ASN A N 1
ATOM 495 C CA . ASN A 1 66 ? -19.095 -7.608 -23.839 1.00 84.69 66 ASN A CA 1
ATOM 496 C C . ASN A 1 66 ? -19.922 -7.340 -22.575 1.00 84.69 66 ASN A C 1
ATOM 498 O O . ASN A 1 66 ? -20.391 -8.274 -21.936 1.00 84.69 66 ASN A O 1
ATOM 502 N N . CYS A 1 67 ? -20.141 -6.073 -22.227 1.00 73.06 67 CYS A N 1
ATOM 503 C CA . CYS A 1 67 ? -20.934 -5.665 -21.061 1.00 73.06 67 CYS A CA 1
ATOM 504 C C . CYS A 1 67 ? -22.377 -5.261 -21.437 1.00 73.06 67 CYS A C 1
ATOM 506 O O . CYS A 1 67 ? -23.021 -4.474 -20.742 1.00 73.06 67 CYS A O 1
ATOM 508 N N . GLY A 1 68 ? -22.873 -5.716 -22.588 1.00 80.56 68 GLY A N 1
ATOM 509 C CA . GLY A 1 68 ? -24.197 -5.420 -23.135 1.00 80.56 68 GLY A CA 1
ATOM 510 C C . GLY A 1 68 ? -24.261 -4.109 -23.910 1.00 80.56 68 GLY A C 1
ATOM 511 O O . GLY A 1 68 ? -24.585 -4.111 -25.092 1.00 80.56 68 GLY A O 1
ATOM 512 N N . SER A 1 69 ? -23.940 -2.986 -23.264 1.00 78.44 69 SER A N 1
ATOM 513 C CA . SER A 1 69 ? -24.017 -1.645 -23.883 1.00 78.44 69 SER A CA 1
ATOM 514 C C . SER A 1 69 ? -22.664 -1.073 -24.326 1.00 78.44 69 SER A C 1
ATOM 516 O O . SER A 1 69 ? -22.611 -0.034 -24.982 1.00 78.44 69 SER A O 1
ATOM 518 N N . TYR A 1 70 ? -21.560 -1.729 -23.965 1.00 82.88 70 TYR A N 1
ATOM 519 C CA . TYR A 1 70 ? -20.191 -1.338 -24.304 1.00 82.88 70 TYR A CA 1
ATOM 520 C C . TYR A 1 70 ? -19.241 -2.533 -24.173 1.00 82.88 70 TYR A C 1
ATOM 522 O O . TYR A 1 70 ? -19.613 -3.581 -23.642 1.00 82.88 70 TYR A O 1
ATOM 530 N N . TYR A 1 71 ? -17.996 -2.342 -24.611 1.00 82.69 71 TYR A N 1
ATOM 531 C CA . TYR A 1 71 ? -16.918 -3.318 -24.475 1.00 82.69 71 TYR A CA 1
ATOM 532 C C . TYR A 1 71 ? -15.829 -2.810 -23.533 1.00 82.69 71 TYR A C 1
ATOM 534 O O . TYR A 1 71 ? -15.554 -1.607 -23.480 1.00 82.69 71 TYR A O 1
ATOM 542 N N . VAL A 1 72 ? -15.199 -3.733 -22.809 1.00 84.44 72 VAL A N 1
ATOM 543 C CA . VAL A 1 72 ? -13.984 -3.476 -22.024 1.00 84.44 72 VAL A CA 1
ATOM 544 C C . VAL A 1 72 ? -12.842 -4.335 -22.542 1.00 84.44 72 VAL A C 1
ATOM 546 O O . VAL A 1 72 ? -13.057 -5.469 -22.963 1.00 84.44 72 VAL A O 1
ATOM 549 N N . TYR A 1 73 ? -11.631 -3.789 -22.509 1.00 86.06 73 TYR A N 1
ATOM 550 C CA . TYR A 1 73 ? -10.443 -4.377 -23.112 1.00 86.06 73 TYR A CA 1
ATOM 551 C C . TYR A 1 73 ? -9.341 -4.531 -22.066 1.00 86.06 73 TYR A C 1
ATOM 553 O O . TYR A 1 73 ? -8.961 -3.566 -21.404 1.00 86.06 73 TYR A O 1
ATOM 561 N N . GLN A 1 74 ? -8.784 -5.726 -21.927 1.00 83.06 74 GLN A N 1
ATOM 562 C CA . GLN A 1 74 ? -7.533 -5.955 -21.219 1.00 83.06 74 GLN A CA 1
ATOM 563 C C . GLN A 1 74 ? -6.388 -5.727 -22.199 1.00 83.06 74 GLN A C 1
ATOM 565 O O . GLN A 1 74 ? -6.001 -6.631 -22.938 1.00 83.06 74 GLN A O 1
ATOM 570 N N . LEU A 1 75 ? -5.892 -4.493 -22.233 1.00 79.88 75 LEU A N 1
ATOM 571 C CA . LEU A 1 75 ? -4.845 -4.085 -23.163 1.00 79.88 75 LEU A CA 1
ATOM 572 C C . LEU A 1 75 ? -3.459 -4.464 -22.639 1.00 79.88 75 LEU A C 1
ATOM 574 O O . LEU A 1 75 ? -3.198 -4.424 -21.434 1.00 79.88 75 LEU A O 1
ATOM 578 N N . CYS A 1 76 ? -2.563 -4.759 -23.574 1.00 73.19 76 CYS A N 1
ATOM 579 C CA . CYS A 1 76 ? -1.124 -4.826 -23.343 1.00 73.19 76 CYS A CA 1
ATOM 580 C C . CYS A 1 76 ? -0.454 -3.586 -23.950 1.00 73.19 76 CYS A C 1
ATOM 582 O O . CYS A 1 76 ? -1.043 -2.915 -24.797 1.00 73.19 76 CYS A O 1
ATOM 584 N N . ALA A 1 77 ? 0.764 -3.248 -23.538 1.00 71.88 77 ALA A N 1
ATOM 585 C CA . ALA A 1 77 ? 1.507 -2.196 -24.228 1.00 71.88 77 ALA A CA 1
ATOM 586 C C . ALA A 1 77 ? 1.782 -2.626 -25.688 1.00 71.88 77 ALA A C 1
ATOM 588 O O . ALA A 1 77 ? 2.125 -3.794 -25.902 1.00 71.88 77 ALA A O 1
ATOM 589 N N . PRO A 1 78 ? 1.615 -1.734 -26.687 1.00 79.50 78 PRO A N 1
ATOM 590 C CA . PRO A 1 78 ? 2.022 -2.020 -28.058 1.00 79.50 78 PRO A CA 1
ATOM 591 C C . PRO A 1 78 ? 3.509 -2.416 -28.126 1.00 79.50 78 PRO A C 1
ATOM 593 O O . PRO A 1 78 ? 4.318 -1.860 -27.384 1.00 79.50 78 PRO A O 1
ATOM 596 N N . PRO A 1 79 ? 3.901 -3.343 -29.015 1.00 68.38 79 PRO A N 1
ATOM 597 C CA . PRO A 1 79 ? 5.254 -3.909 -29.040 1.00 68.38 79 PRO A CA 1
ATOM 598 C C . PRO A 1 79 ? 6.349 -2.967 -29.586 1.00 68.38 79 PRO A C 1
ATOM 600 O O . PRO A 1 79 ? 7.519 -3.341 -29.576 1.00 68.38 79 PRO A O 1
ATOM 603 N N . ALA A 1 80 ? 5.999 -1.771 -30.075 1.00 72.31 80 ALA A N 1
ATOM 604 C CA . ALA A 1 80 ? 6.928 -0.764 -30.596 1.00 72.31 80 ALA A CA 1
ATOM 605 C C . ALA A 1 80 ? 6.376 0.667 -30.424 1.00 72.31 80 ALA A C 1
ATOM 607 O O . ALA A 1 80 ? 5.174 0.866 -30.253 1.00 72.31 80 ALA A O 1
ATOM 608 N N . CYS A 1 81 ? 7.264 1.667 -30.478 1.00 62.62 81 CYS A N 1
ATOM 609 C CA . CYS A 1 81 ? 6.974 3.064 -30.116 1.00 62.62 81 CYS A CA 1
ATOM 610 C C . CYS A 1 81 ? 6.019 3.796 -31.073 1.00 62.62 81 CYS A C 1
ATOM 612 O O . CYS A 1 81 ? 5.303 4.705 -30.660 1.00 62.62 81 CYS A O 1
ATOM 614 N N . GLU A 1 82 ? 6.013 3.408 -32.345 1.00 77.44 82 GLU A N 1
ATOM 615 C CA . GLU A 1 82 ? 5.224 4.032 -33.418 1.00 77.44 82 GLU A CA 1
ATOM 616 C C . GLU A 1 82 ? 3.809 3.440 -33.535 1.00 77.44 82 GLU A C 1
ATOM 618 O O . GLU A 1 82 ? 3.071 3.730 -34.481 1.00 77.44 82 GLU A O 1
ATOM 623 N N . LEU A 1 83 ? 3.427 2.602 -32.566 1.00 76.88 83 LEU A N 1
ATOM 624 C CA . LEU A 1 83 ? 2.186 1.846 -32.542 1.00 76.88 83 LEU A CA 1
ATOM 625 C C . LEU A 1 83 ? 1.210 2.416 -31.516 1.00 76.88 83 LEU A C 1
ATOM 627 O O . LEU A 1 83 ? 1.532 2.553 -30.335 1.00 76.88 83 LEU A O 1
ATOM 631 N N . ARG A 1 84 ? -0.034 2.659 -31.929 1.00 87.25 84 ARG A N 1
ATOM 632 C CA . ARG A 1 84 ? -1.133 2.979 -31.003 1.00 87.25 84 ARG A CA 1
ATOM 633 C C . ARG A 1 84 ? -2.383 2.196 -31.356 1.00 87.25 84 ARG A C 1
ATOM 635 O O . ARG A 1 84 ? -2.647 1.926 -32.525 1.00 87.25 84 ARG A O 1
ATOM 642 N N . TYR A 1 85 ? -3.171 1.856 -30.340 1.00 89.00 85 TYR A N 1
ATOM 643 C CA . TYR A 1 85 ? -4.526 1.349 -30.541 1.00 89.00 85 TYR A CA 1
ATOM 644 C C . TYR A 1 85 ? -5.398 2.471 -31.097 1.00 89.00 85 TYR A C 1
ATOM 646 O O . TYR A 1 85 ? -5.529 3.520 -30.465 1.00 89.00 85 TYR A O 1
ATOM 654 N N . CYS A 1 86 ? -5.990 2.257 -32.267 1.00 89.25 86 CYS A N 1
ATOM 655 C CA . CYS A 1 86 ? -7.022 3.150 -32.762 1.00 89.25 86 CYS A CA 1
ATOM 656 C C . CYS A 1 86 ? -8.344 2.887 -32.045 1.00 89.25 86 CYS A C 1
ATOM 658 O O . CYS A 1 86 ? -8.616 1.779 -31.580 1.00 89.25 86 CYS A O 1
ATOM 660 N N . THR A 1 87 ? -9.188 3.909 -32.023 1.00 89.56 87 THR A N 1
ATOM 661 C CA . THR A 1 87 ? -10.577 3.813 -31.585 1.00 89.56 87 THR A CA 1
ATOM 662 C C . THR A 1 87 ? -11.496 4.296 -32.701 1.00 89.56 87 THR A C 1
ATOM 664 O O . THR A 1 87 ? -11.141 5.204 -33.450 1.00 89.56 87 THR A O 1
ATOM 667 N N . SER A 1 88 ? -12.670 3.682 -32.830 1.00 83.31 88 SER A N 1
ATOM 668 C CA . SER A 1 88 ? -13.726 4.088 -33.759 1.00 83.31 88 SER A CA 1
ATOM 669 C C . SER A 1 88 ? -15.102 4.047 -33.100 1.00 83.31 88 SER A C 1
ATOM 671 O O . SER A 1 88 ? -15.290 3.532 -31.989 1.00 83.31 88 SER A O 1
ATOM 673 N N . ILE A 1 89 ? -16.077 4.650 -33.777 1.00 80.00 89 ILE A N 1
ATOM 674 C CA . ILE A 1 89 ? -17.489 4.579 -33.407 1.00 80.00 89 ILE A CA 1
ATOM 675 C C . ILE A 1 89 ? -18.050 3.229 -33.900 1.00 80.00 89 ILE A C 1
ATOM 677 O O . ILE A 1 89 ? -17.627 2.741 -34.953 1.00 80.00 89 ILE A O 1
ATOM 681 N N . PRO A 1 90 ? -18.978 2.587 -33.164 1.00 65.56 90 PRO A N 1
ATOM 682 C CA . PRO A 1 90 ? -19.542 1.307 -33.575 1.00 65.56 90 PRO A CA 1
ATOM 683 C C . PRO A 1 90 ? -20.252 1.446 -34.929 1.00 65.56 90 PRO A C 1
ATOM 685 O O . PRO A 1 90 ? -21.177 2.244 -35.057 1.00 65.56 90 PRO A O 1
ATOM 688 N N . GLY A 1 91 ? -19.826 0.663 -35.924 1.00 58.47 91 GLY A N 1
ATOM 689 C CA . GLY A 1 91 ? -20.403 0.669 -37.275 1.00 58.47 91 GLY A CA 1
ATOM 690 C C . GLY A 1 91 ? -19.755 1.633 -38.275 1.00 58.47 91 GLY A C 1
ATOM 691 O O . GLY A 1 91 ? -20.235 1.713 -39.401 1.00 58.47 91 GLY A O 1
ATOM 692 N N . ASP A 1 92 ? -18.677 2.331 -37.903 1.00 53.78 92 ASP A N 1
ATOM 693 C CA . ASP A 1 92 ? -17.987 3.266 -38.796 1.00 53.78 92 ASP A CA 1
ATOM 694 C C . ASP A 1 92 ? -16.816 2.587 -39.532 1.00 53.78 92 ASP A C 1
ATOM 696 O O . ASP A 1 92 ? -15.817 2.187 -38.924 1.00 53.78 92 ASP A O 1
ATOM 700 N N . SER A 1 93 ? -16.941 2.429 -40.852 1.00 50.62 93 SER A N 1
ATOM 701 C CA . SER A 1 93 ? -15.833 2.058 -41.734 1.00 50.62 93 SER A CA 1
ATOM 702 C C . SER A 1 93 ? -15.100 3.334 -42.130 1.00 50.62 93 SER A C 1
ATOM 704 O O . SER A 1 93 ? -15.616 4.115 -42.925 1.00 50.62 93 SER A O 1
ATOM 706 N N . ILE A 1 94 ? -13.905 3.549 -41.578 1.00 52.28 94 ILE A N 1
ATOM 707 C CA . ILE A 1 94 ? -13.103 4.755 -41.817 1.00 52.28 94 ILE A CA 1
ATOM 708 C C . ILE A 1 94 ? -12.623 4.773 -43.283 1.00 52.28 94 ILE A C 1
ATOM 710 O O . ILE A 1 94 ? -11.521 4.322 -43.591 1.00 52.28 94 ILE A O 1
ATOM 714 N N . THR A 1 95 ? -13.449 5.283 -44.199 1.00 39.28 95 THR A N 1
ATOM 715 C CA . THR A 1 95 ? -13.068 5.606 -45.581 1.00 39.28 95 THR A CA 1
ATOM 716 C C . THR A 1 95 ? -12.981 7.117 -45.763 1.00 39.28 95 THR A C 1
ATOM 718 O O . THR A 1 95 ? -13.976 7.828 -45.674 1.00 39.28 95 THR A O 1
ATOM 721 N N . ASP A 1 96 ? -11.741 7.543 -45.985 1.00 38.69 96 ASP A N 1
ATOM 722 C CA . ASP A 1 96 ? -11.210 8.802 -46.513 1.00 38.69 96 ASP A CA 1
ATOM 723 C C . ASP A 1 96 ? -12.168 9.993 -46.729 1.00 38.69 96 ASP A C 1
ATOM 725 O O . ASP A 1 96 ? -12.925 10.052 -47.696 1.00 38.69 96 ASP A O 1
ATOM 729 N N . THR A 1 97 ? -12.018 11.029 -45.900 1.00 34.69 97 THR A N 1
ATOM 730 C CA . THR A 1 97 ? -12.306 12.411 -46.311 1.00 34.69 97 THR A CA 1
ATOM 731 C C . THR A 1 97 ? -10.990 13.163 -46.462 1.00 34.69 97 THR A C 1
ATOM 733 O O . THR A 1 97 ? -10.335 13.524 -45.480 1.00 34.69 97 THR A O 1
ATOM 736 N N . THR A 1 98 ? -10.617 13.380 -47.720 1.00 33.53 98 THR A N 1
ATOM 737 C CA . THR A 1 98 ? -9.456 14.136 -48.185 1.00 33.53 98 THR A CA 1
ATOM 738 C C . THR A 1 98 ? -9.585 15.624 -47.859 1.00 33.53 98 THR A C 1
ATOM 740 O O . THR A 1 98 ? -10.540 16.269 -48.295 1.00 33.53 98 THR A O 1
ATOM 743 N N . ILE A 1 99 ? -8.588 16.201 -47.186 1.00 35.09 99 ILE A N 1
ATOM 744 C CA . ILE A 1 99 ? -8.321 17.644 -47.238 1.00 35.09 99 ILE A CA 1
ATOM 745 C C . ILE A 1 99 ? -6.902 17.810 -47.788 1.00 35.09 99 ILE A C 1
ATOM 747 O O . ILE A 1 99 ? -5.931 17.347 -47.194 1.00 35.09 99 ILE A O 1
ATOM 751 N N . THR A 1 100 ? -6.810 18.412 -48.971 1.00 27.91 100 THR A N 1
ATOM 752 C CA . THR A 1 100 ? -5.588 18.667 -49.748 1.00 27.91 100 THR A CA 1
ATOM 753 C C . THR A 1 100 ? -4.752 19.815 -49.161 1.00 27.91 100 THR A C 1
ATOM 755 O O . THR A 1 100 ? -5.342 20.840 -48.810 1.00 27.91 100 THR A O 1
ATOM 758 N N . PRO A 1 101 ? -3.406 19.735 -49.131 1.00 31.00 101 PRO A N 1
ATOM 759 C CA . PRO A 1 101 ? -2.543 20.880 -48.843 1.00 31.00 101 PRO A CA 1
ATOM 760 C C . PRO A 1 101 ? -2.253 21.702 -50.111 1.00 31.00 101 PRO A C 1
ATOM 762 O O . PRO A 1 101 ? -2.055 21.151 -51.191 1.00 31.00 101 PRO A O 1
ATOM 765 N N . ILE A 1 102 ? -2.209 23.028 -49.960 1.00 29.70 102 ILE A N 1
ATOM 766 C CA . ILE A 1 102 ? -1.846 24.000 -51.002 1.00 29.70 102 ILE A CA 1
ATOM 767 C C . ILE A 1 102 ? -0.316 24.064 -51.114 1.00 29.70 102 ILE A C 1
ATOM 769 O O . ILE A 1 102 ? 0.378 24.257 -50.117 1.00 29.70 102 ILE A O 1
ATOM 773 N N . GLU A 1 103 ? 0.192 23.904 -52.334 1.00 30.02 103 GLU A N 1
ATOM 774 C CA . GLU A 1 103 ? 1.611 23.920 -52.689 1.00 30.02 103 GLU A CA 1
ATOM 775 C C . GLU A 1 103 ? 2.102 25.360 -52.935 1.00 30.02 103 GLU A C 1
ATOM 777 O O . GLU A 1 103 ? 1.471 26.132 -53.657 1.00 30.02 103 GLU A O 1
ATOM 782 N N . GLY A 1 104 ? 3.237 25.724 -52.331 1.00 29.84 104 GLY A N 1
ATOM 783 C CA . GLY A 1 104 ? 3.944 26.984 -52.557 1.00 29.84 104 GLY A CA 1
ATOM 784 C C . GLY A 1 104 ? 5.407 26.714 -52.903 1.00 29.84 104 GLY A C 1
ATOM 785 O O . GLY A 1 104 ? 6.192 26.325 -52.043 1.00 29.84 104 GLY A O 1
ATOM 786 N N . GLN A 1 105 ? 5.754 26.917 -54.174 1.00 29.81 105 GLN A N 1
ATOM 787 C CA . GLN A 1 105 ? 7.105 26.861 -54.739 1.00 29.81 105 GLN A CA 1
ATOM 788 C C . GLN A 1 105 ? 8.010 27.966 -54.175 1.00 29.81 105 GLN A C 1
ATOM 790 O O . GLN A 1 105 ? 7.677 29.140 -54.318 1.00 29.81 105 GLN A O 1
ATOM 795 N N . ILE A 1 106 ? 9.216 27.614 -53.709 1.00 28.30 106 ILE A N 1
ATOM 796 C CA . ILE A 1 106 ? 10.413 28.451 -53.897 1.00 28.30 106 ILE A CA 1
ATOM 797 C C . ILE A 1 106 ? 11.599 27.548 -54.260 1.00 28.30 106 ILE A C 1
ATOM 799 O O . ILE A 1 106 ? 11.991 26.651 -53.521 1.00 28.30 106 ILE A O 1
ATOM 803 N N . THR A 1 107 ? 12.154 27.817 -55.435 1.00 30.86 107 THR A N 1
ATOM 804 C CA . THR A 1 107 ? 13.390 27.276 -56.005 1.00 30.86 107 THR A CA 1
ATOM 805 C C . THR A 1 107 ? 14.637 27.760 -55.264 1.00 30.86 107 THR A C 1
ATOM 807 O O . THR A 1 107 ? 14.783 28.963 -55.049 1.00 30.86 107 THR A O 1
ATOM 810 N N . SER A 1 108 ? 15.619 26.883 -55.046 1.00 28.78 108 SER A N 1
ATOM 811 C CA . SER A 1 108 ? 17.027 27.286 -55.119 1.00 28.78 108 SER A CA 1
ATOM 812 C C . SER A 1 108 ? 17.921 26.139 -55.602 1.00 28.78 108 SER A C 1
ATOM 814 O O . SER A 1 108 ? 17.930 25.027 -55.083 1.00 28.78 108 SER A O 1
ATOM 816 N N . THR A 1 109 ? 18.659 26.429 -56.666 1.00 34.19 109 THR A N 1
ATOM 817 C CA . THR A 1 109 ? 19.786 25.654 -57.180 1.00 34.19 109 THR A CA 1
ATOM 818 C C . THR A 1 109 ? 21.016 25.885 -56.310 1.00 34.19 109 THR A C 1
ATOM 820 O O . THR A 1 109 ? 21.448 27.026 -56.158 1.00 34.19 109 THR A O 1
ATOM 823 N N . ALA A 1 110 ? 21.642 24.806 -55.846 1.00 27.19 110 ALA A N 1
ATOM 824 C CA . ALA A 1 110 ? 23.060 24.794 -55.507 1.00 27.19 110 ALA A CA 1
ATOM 825 C C . ALA A 1 110 ? 23.640 23.403 -55.794 1.00 27.19 110 ALA A C 1
ATOM 827 O O . ALA A 1 110 ? 23.342 22.423 -55.118 1.00 27.19 110 ALA A O 1
ATOM 828 N N . THR A 1 111 ? 24.469 23.324 -56.829 1.00 34.56 111 THR A N 1
ATOM 829 C CA . THR A 1 111 ? 25.412 22.228 -57.046 1.00 34.56 111 THR A CA 1
ATOM 830 C C . THR A 1 111 ? 26.536 22.315 -56.022 1.00 34.56 111 THR A C 1
ATOM 832 O O . THR A 1 111 ? 27.264 23.307 -55.993 1.00 34.56 111 THR A O 1
ATOM 835 N N . SER A 1 112 ? 26.751 21.248 -55.261 1.00 32.41 112 SER A N 1
ATOM 836 C CA . SER A 1 112 ? 28.054 20.945 -54.679 1.00 32.41 112 SER A CA 1
ATOM 837 C C . SER A 1 112 ? 28.283 19.435 -54.681 1.00 32.41 112 SER A C 1
ATOM 839 O O . SER A 1 112 ? 27.467 18.626 -54.249 1.00 32.41 112 SER A O 1
ATOM 841 N N . THR A 1 113 ? 29.414 19.064 -55.260 1.00 36.59 113 THR A N 1
ATOM 842 C CA . THR A 1 113 ? 29.999 17.728 -55.256 1.00 36.59 113 THR A CA 1
ATOM 843 C C . THR A 1 113 ? 30.325 17.304 -53.825 1.00 36.59 113 THR A C 1
ATOM 845 O O . THR A 1 113 ? 31.083 18.005 -53.155 1.00 36.59 113 THR A O 1
ATOM 848 N N . ILE A 1 114 ? 29.818 16.155 -53.365 1.00 37.12 114 ILE A N 1
ATOM 849 C CA . ILE A 1 114 ? 30.219 15.562 -52.081 1.00 37.12 114 ILE A CA 1
ATOM 850 C C . ILE A 1 114 ? 31.080 14.327 -52.347 1.00 37.12 114 ILE A C 1
ATOM 852 O O . ILE A 1 114 ? 30.605 13.270 -52.756 1.00 37.12 114 ILE A O 1
ATOM 856 N N . SER A 1 115 ? 32.372 14.493 -52.093 1.00 39.00 115 SER A N 1
ATOM 857 C CA . SER A 1 115 ? 33.331 13.429 -51.822 1.00 39.00 115 SER A CA 1
ATOM 858 C C . SER A 1 115 ? 33.092 12.835 -50.425 1.00 39.00 115 SER A C 1
ATOM 860 O O . SER A 1 115 ? 32.966 13.584 -49.460 1.00 39.00 115 SER A O 1
ATOM 862 N N . SER A 1 116 ? 33.089 11.497 -50.343 1.00 43.81 116 SER A N 1
ATOM 863 C CA . SER A 1 116 ? 33.199 10.638 -49.144 1.00 43.81 116 SER A CA 1
ATOM 864 C C . SER A 1 116 ? 32.253 10.928 -47.965 1.00 43.81 116 SER A C 1
ATOM 866 O O . SER A 1 116 ? 32.537 11.769 -47.114 1.00 43.81 116 SER A O 1
ATOM 868 N N . ILE A 1 117 ? 31.180 10.137 -47.836 1.00 46.72 117 ILE A N 1
ATOM 869 C CA . ILE A 1 117 ? 30.385 10.071 -46.602 1.00 46.72 117 ILE A CA 1
ATOM 870 C C . ILE A 1 117 ? 31.198 9.278 -45.570 1.00 46.72 117 ILE A C 1
ATOM 872 O O . ILE A 1 117 ? 31.160 8.050 -45.548 1.00 46.72 117 ILE A O 1
ATOM 876 N N . ASN A 1 118 ? 31.940 9.972 -44.708 1.00 52.53 118 ASN A N 1
ATOM 877 C CA . ASN A 1 118 ? 32.302 9.393 -43.419 1.00 52.53 118 ASN A CA 1
ATOM 878 C C . ASN A 1 118 ? 30.993 9.175 -42.650 1.00 52.53 118 ASN A C 1
ATOM 880 O O . ASN A 1 118 ? 30.293 10.126 -42.309 1.00 52.53 118 ASN A O 1
ATOM 884 N N . SER A 1 119 ? 30.635 7.915 -42.427 1.00 56.84 119 SER A N 1
ATOM 885 C CA . SER A 1 119 ? 29.464 7.507 -41.656 1.00 56.84 119 SER A CA 1
ATOM 886 C C . SER A 1 119 ? 29.650 7.891 -40.184 1.00 56.84 119 SER A C 1
ATOM 888 O O . SER A 1 119 ? 30.336 7.193 -39.438 1.00 56.84 119 SER A O 1
ATOM 890 N N . ILE A 1 120 ? 29.069 9.023 -39.779 1.00 66.06 120 ILE A N 1
ATOM 891 C CA . ILE A 1 120 ? 29.111 9.539 -38.406 1.00 66.06 120 ILE A CA 1
ATOM 892 C C . ILE A 1 120 ? 27.805 9.150 -37.702 1.00 66.06 120 ILE A C 1
ATOM 894 O O . ILE A 1 120 ? 26.730 9.589 -38.106 1.00 66.06 120 ILE A O 1
ATOM 898 N N . CYS A 1 121 ? 27.898 8.351 -36.638 1.00 69.06 121 CYS A N 1
ATOM 899 C CA . CYS A 1 121 ? 26.812 8.157 -35.675 1.00 69.06 121 CYS A CA 1
ATOM 900 C C . CYS A 1 121 ? 27.278 8.629 -34.307 1.00 69.06 121 CYS A C 1
ATOM 902 O O . CYS A 1 121 ? 28.350 8.237 -33.842 1.00 69.06 121 CYS A O 1
ATOM 904 N N . LEU A 1 122 ? 26.487 9.501 -33.684 1.00 78.62 122 LEU A N 1
ATOM 905 C CA . LEU A 1 122 ? 26.756 9.981 -32.335 1.00 78.62 122 LEU A CA 1
ATOM 906 C C . LEU A 1 122 ? 26.180 8.992 -31.308 1.00 78.62 122 LEU A C 1
ATOM 908 O O . LEU A 1 122 ? 25.149 8.368 -31.579 1.00 78.62 122 LEU A O 1
ATOM 912 N N . PRO A 1 123 ? 26.808 8.849 -30.125 1.00 76.75 123 PRO A N 1
ATOM 913 C CA . PRO A 1 123 ? 26.250 8.043 -29.045 1.00 76.75 123 PRO A CA 1
ATOM 914 C C . PRO A 1 123 ? 24.835 8.517 -28.672 1.00 76.75 123 PRO A C 1
ATOM 916 O O . PRO A 1 123 ? 24.620 9.727 -28.552 1.00 76.75 123 PRO A O 1
ATOM 919 N N . PRO A 1 124 ? 23.868 7.600 -28.481 1.00 82.06 124 PRO A N 1
ATOM 920 C CA . PRO A 1 124 ? 22.499 7.987 -28.176 1.00 82.06 124 PRO A CA 1
ATOM 921 C C . PRO A 1 124 ? 22.372 8.549 -26.761 1.00 82.06 124 PRO A C 1
ATOM 923 O O . PRO A 1 124 ? 23.073 8.129 -25.843 1.00 82.06 124 PRO A O 1
ATOM 926 N N . ILE A 1 125 ? 21.445 9.483 -26.564 1.00 81.12 125 ILE A N 1
ATOM 927 C CA . ILE A 1 125 ? 21.177 10.085 -25.254 1.00 81.12 125 ILE A CA 1
ATOM 928 C C . ILE A 1 125 ? 20.055 9.295 -24.581 1.00 81.12 125 ILE A C 1
ATOM 930 O O . ILE A 1 125 ? 18.975 9.154 -25.150 1.00 81.12 125 ILE A O 1
ATOM 934 N N . ILE A 1 126 ? 20.307 8.789 -23.370 1.00 84.94 126 ILE A N 1
ATOM 935 C CA . ILE A 1 126 ? 19.316 8.067 -22.561 1.00 84.94 126 ILE A CA 1
ATOM 936 C C . ILE A 1 126 ? 18.865 8.956 -21.402 1.00 84.94 126 ILE A C 1
ATOM 938 O O . ILE A 1 126 ? 19.667 9.327 -20.543 1.00 84.94 126 ILE A O 1
ATOM 942 N N . THR A 1 127 ? 17.565 9.222 -21.323 1.00 79.88 127 THR A N 1
ATOM 943 C CA . THR A 1 127 ? 16.920 9.872 -20.177 1.00 79.88 127 THR A CA 1
ATOM 944 C C . THR A 1 127 ? 16.016 8.871 -19.466 1.00 79.88 127 THR A C 1
ATOM 946 O O . THR A 1 127 ? 15.150 8.278 -20.099 1.00 79.88 127 THR A O 1
ATOM 949 N N . LEU A 1 128 ? 16.212 8.674 -18.159 1.00 79.31 128 LEU A N 1
ATOM 950 C CA . LEU A 1 128 ? 15.395 7.774 -17.336 1.00 79.31 128 LEU A CA 1
ATOM 951 C C . LEU A 1 128 ? 14.358 8.565 -16.533 1.00 79.31 128 LEU A C 1
ATOM 953 O O . LEU A 1 128 ? 14.670 9.634 -16.006 1.00 79.31 128 LEU A O 1
ATOM 957 N N . ILE A 1 129 ? 13.139 8.034 -16.440 1.00 67.00 129 IL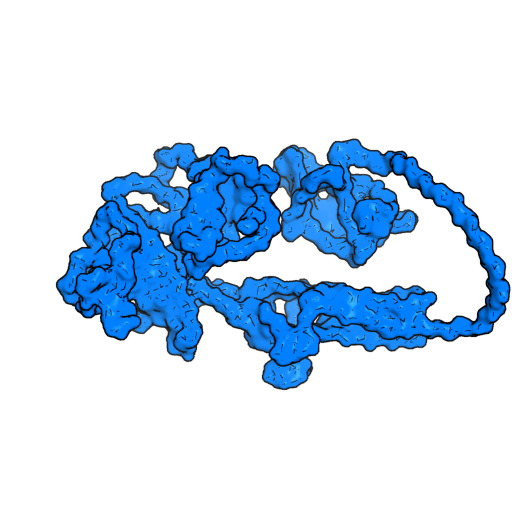E A N 1
ATOM 958 C CA . ILE A 1 129 ? 11.992 8.667 -15.787 1.00 67.00 129 ILE A CA 1
ATOM 959 C C . ILE A 1 129 ? 11.323 7.648 -14.853 1.00 67.00 129 ILE A C 1
ATOM 961 O O . ILE A 1 129 ? 10.949 6.573 -15.317 1.00 67.00 129 ILE A O 1
ATOM 965 N N . PRO A 1 130 ? 11.108 7.977 -13.569 1.00 64.69 130 PRO A N 1
ATOM 966 C CA . PRO A 1 130 ? 11.590 9.174 -12.877 1.00 64.69 130 PRO A CA 1
ATOM 967 C C . PRO A 1 130 ? 13.128 9.208 -12.776 1.00 64.69 130 PRO A C 1
ATOM 969 O O . PRO A 1 130 ? 13.786 8.172 -12.701 1.00 64.69 130 PRO A O 1
ATOM 972 N N . GLY A 1 131 ? 13.708 10.410 -12.815 1.00 73.56 131 GLY A N 1
ATOM 973 C CA . GLY A 1 131 ? 15.159 10.599 -12.848 1.00 73.56 131 GLY A CA 1
ATOM 974 C C . GLY A 1 131 ? 15.763 10.831 -11.462 1.00 73.56 131 GLY A C 1
ATOM 975 O O . GLY A 1 131 ? 15.338 11.730 -10.744 1.00 73.56 131 GLY A O 1
ATOM 976 N N . ALA A 1 132 ? 16.799 10.068 -11.115 1.00 80.44 132 ALA A N 1
ATOM 977 C CA . ALA A 1 132 ? 17.687 10.330 -9.979 1.00 80.44 132 ALA A CA 1
ATOM 978 C C . ALA A 1 132 ? 19.100 9.843 -10.291 1.00 80.44 132 ALA A C 1
ATOM 980 O O . ALA A 1 132 ? 19.410 8.654 -10.218 1.00 80.44 132 ALA A O 1
ATOM 981 N N . LEU A 1 133 ? 19.954 10.793 -10.657 1.00 80.12 133 LEU A N 1
ATOM 982 C CA . LEU A 1 133 ? 21.290 10.526 -11.191 1.00 80.12 133 LEU A CA 1
ATOM 983 C C . LEU A 1 133 ? 22.359 10.384 -10.100 1.00 80.12 133 LEU A C 1
ATOM 985 O O . LEU A 1 133 ? 23.483 9.984 -10.393 1.00 80.12 133 LEU A O 1
ATOM 989 N N . LEU A 1 134 ? 22.029 10.722 -8.850 1.00 84.25 134 LEU A N 1
ATOM 990 C CA . LEU A 1 134 ? 22.964 10.731 -7.729 1.00 84.25 134 LEU A CA 1
ATOM 991 C C . LEU A 1 134 ? 22.570 9.695 -6.679 1.00 84.25 134 LEU A C 1
ATOM 993 O O . LEU A 1 134 ? 21.423 9.634 -6.242 1.00 84.25 134 LEU A O 1
ATOM 997 N N . LEU A 1 135 ? 23.565 8.947 -6.202 1.00 84.75 135 LEU A N 1
ATOM 998 C CA . LEU A 1 135 ? 23.406 7.988 -5.106 1.00 84.75 135 LEU A CA 1
ATOM 999 C C . LEU A 1 135 ? 22.998 8.667 -3.783 1.00 84.75 135 LEU A C 1
ATOM 1001 O O . LEU A 1 135 ? 22.363 8.044 -2.935 1.00 84.75 135 LEU A O 1
ATOM 1005 N N . SER A 1 136 ? 23.359 9.943 -3.603 1.00 85.69 136 SER A N 1
ATOM 1006 C CA . SER A 1 136 ? 23.030 10.746 -2.418 1.00 85.69 136 SER A CA 1
ATOM 1007 C C . SER A 1 136 ? 21.561 11.168 -2.349 1.00 85.69 136 SER A C 1
ATOM 1009 O O . SER A 1 136 ? 21.079 11.476 -1.263 1.00 85.69 136 SER A O 1
ATOM 1011 N N . SER A 1 137 ? 20.848 11.167 -3.477 1.00 87.31 137 SER A N 1
ATOM 1012 C CA . SER A 1 137 ? 19.447 11.586 -3.574 1.00 87.31 137 SER A CA 1
ATOM 1013 C C . SER A 1 137 ? 18.636 10.571 -4.395 1.00 87.31 137 SER A C 1
ATOM 1015 O O . SER A 1 137 ? 18.206 10.889 -5.508 1.00 87.31 137 SER A O 1
ATOM 1017 N N . PRO A 1 138 ? 18.477 9.330 -3.896 1.00 92.19 138 PRO A N 1
ATOM 1018 C CA . PRO A 1 138 ? 17.749 8.288 -4.606 1.00 92.19 138 PRO A CA 1
ATOM 1019 C C . PRO A 1 138 ? 16.238 8.526 -4.558 1.00 92.19 138 PRO A C 1
ATOM 1021 O O . PRO A 1 138 ? 15.726 9.186 -3.655 1.00 92.19 138 PRO A O 1
ATOM 1024 N N . ILE A 1 139 ? 15.517 7.917 -5.496 1.00 85.81 139 ILE A N 1
ATOM 1025 C CA . ILE A 1 139 ? 14.049 7.890 -5.488 1.00 85.81 139 ILE A CA 1
ATOM 1026 C C . ILE A 1 139 ? 13.596 6.864 -4.463 1.00 85.81 139 ILE A C 1
ATOM 1028 O O . ILE A 1 139 ? 14.053 5.722 -4.494 1.00 85.81 139 ILE A O 1
ATOM 1032 N N . GLU A 1 140 ? 12.697 7.246 -3.568 1.00 87.25 140 GLU A N 1
ATOM 1033 C CA . GLU A 1 140 ? 12.197 6.335 -2.545 1.00 87.25 140 GLU A CA 1
ATOM 1034 C C . GLU A 1 140 ? 10.904 5.657 -2.991 1.00 87.25 140 GLU A C 1
ATOM 1036 O O . GLU A 1 140 ? 9.937 6.317 -3.369 1.00 87.25 140 GLU A O 1
ATOM 1041 N N . PHE A 1 141 ? 10.885 4.330 -2.895 1.00 82.31 141 PHE A N 1
ATOM 1042 C CA . PHE A 1 141 ? 9.690 3.518 -3.079 1.00 82.31 141 PHE A CA 1
ATOM 1043 C C . PHE A 1 141 ? 9.464 2.673 -1.833 1.00 82.31 141 PHE A C 1
ATOM 1045 O O . PHE A 1 141 ? 10.398 2.089 -1.276 1.00 82.31 141 PHE A O 1
ATOM 1052 N N . ARG A 1 142 ? 8.207 2.582 -1.396 1.00 82.62 142 ARG A N 1
ATOM 1053 C CA . ARG A 1 142 ? 7.833 1.649 -0.331 1.00 82.62 142 ARG A CA 1
ATOM 1054 C C . ARG A 1 142 ? 7.914 0.228 -0.866 1.00 82.62 142 ARG A C 1
ATOM 1056 O O . ARG A 1 142 ? 7.569 -0.023 -2.017 1.00 82.62 142 ARG A O 1
ATOM 1063 N N . ARG A 1 143 ? 8.314 -0.729 -0.036 1.00 86.12 143 ARG A N 1
ATOM 1064 C CA . ARG A 1 143 ? 8.421 -2.123 -0.481 1.00 86.12 143 ARG A CA 1
ATOM 1065 C C . ARG A 1 143 ? 7.077 -2.729 -0.911 1.00 86.12 143 ARG A C 1
ATOM 1067 O O . ARG A 1 143 ? 7.070 -3.619 -1.757 1.00 86.12 143 ARG A O 1
ATOM 1074 N N . SER A 1 144 ? 5.950 -2.226 -0.416 1.00 79.06 144 SER A N 1
ATOM 1075 C CA . SER A 1 144 ? 4.612 -2.651 -0.839 1.00 79.06 144 SER A CA 1
ATOM 1076 C C . SER A 1 144 ? 4.102 -1.955 -2.106 1.00 79.06 144 SER A C 1
ATOM 1078 O O . SER A 1 144 ? 2.925 -2.097 -2.428 1.00 79.06 144 SER A O 1
ATOM 1080 N N . GLN A 1 145 ? 4.927 -1.147 -2.777 1.00 71.69 145 GLN A N 1
ATOM 1081 C CA . GLN A 1 145 ? 4.540 -0.352 -3.937 1.00 71.69 145 GLN A CA 1
ATOM 1082 C C . GLN A 1 145 ? 5.200 -0.892 -5.212 1.00 71.69 145 GLN A C 1
ATOM 1084 O O . GLN A 1 145 ? 6.414 -1.088 -5.256 1.00 71.69 145 GLN A O 1
ATOM 1089 N N . ASP A 1 146 ? 4.392 -1.073 -6.257 1.00 78.81 146 ASP A N 1
ATOM 1090 C CA . ASP A 1 146 ? 4.879 -1.309 -7.617 1.00 78.81 146 ASP A CA 1
ATOM 1091 C C . ASP A 1 146 ? 5.482 -0.017 -8.186 1.00 78.81 146 ASP A C 1
ATOM 1093 O O . ASP A 1 146 ? 4.959 1.080 -7.956 1.00 78.81 146 ASP A O 1
ATOM 1097 N N . PHE A 1 147 ? 6.541 -0.122 -8.984 1.00 73.94 147 PHE A N 1
ATOM 1098 C CA . PHE A 1 147 ? 7.089 1.038 -9.685 1.00 73.94 147 PHE A CA 1
ATOM 1099 C C . PHE A 1 147 ? 7.635 0.684 -11.064 1.00 73.94 147 PHE A C 1
ATOM 1101 O O . PHE A 1 147 ? 7.953 -0.466 -11.359 1.00 73.94 147 PHE A O 1
ATOM 1108 N N . CYS A 1 148 ? 7.740 1.697 -11.921 1.00 75.44 148 CYS A N 1
ATOM 1109 C CA . CYS A 1 148 ? 8.294 1.567 -13.260 1.00 75.44 148 CYS A CA 1
ATOM 1110 C C . CYS A 1 148 ? 9.351 2.644 -13.495 1.00 75.44 148 CYS A C 1
ATOM 1112 O O . CYS A 1 148 ? 9.166 3.789 -13.078 1.00 75.44 148 CYS A O 1
ATOM 1114 N N . ILE A 1 149 ? 10.436 2.272 -14.171 1.00 74.75 149 ILE A N 1
ATOM 1115 C CA . ILE A 1 149 ? 11.393 3.215 -14.745 1.00 74.75 149 ILE A CA 1
ATOM 1116 C C . ILE A 1 149 ? 11.280 3.135 -16.265 1.00 74.75 149 ILE A C 1
ATOM 1118 O O . ILE A 1 149 ? 11.610 2.110 -16.861 1.00 74.75 149 ILE A O 1
ATOM 1122 N N . SER A 1 150 ? 10.853 4.224 -16.892 1.00 77.62 150 SER A N 1
ATOM 1123 C CA . SER A 1 150 ? 10.794 4.359 -18.348 1.00 77.62 150 SER A CA 1
ATOM 1124 C C . SER A 1 150 ? 12.046 5.058 -18.877 1.00 77.62 150 SER A C 1
ATOM 1126 O O . SER A 1 150 ? 12.667 5.866 -18.181 1.00 77.62 150 SER A O 1
ATOM 1128 N N . SER A 1 151 ? 12.424 4.769 -20.122 1.00 76.50 151 SER A N 1
ATOM 1129 C CA . SER A 1 151 ? 13.527 5.448 -20.807 1.00 76.50 151 SER A CA 1
ATOM 1130 C C . SER A 1 151 ? 13.063 6.168 -22.067 1.00 76.50 151 SER A C 1
ATOM 1132 O O . SER A 1 151 ? 12.251 5.658 -22.836 1.00 76.50 151 SER A O 1
ATOM 1134 N N . ILE A 1 152 ? 13.617 7.357 -22.291 1.00 75.12 152 ILE A N 1
ATOM 1135 C CA . ILE A 1 152 ? 13.563 8.075 -23.562 1.00 75.12 152 ILE A CA 1
ATOM 1136 C C . ILE A 1 152 ? 14.961 7.990 -24.168 1.00 75.12 152 ILE A C 1
ATOM 1138 O O . ILE A 1 152 ? 15.931 8.423 -23.543 1.00 75.12 152 ILE A O 1
ATOM 1142 N N . ILE A 1 153 ? 15.066 7.417 -25.366 1.00 78.06 153 ILE A N 1
ATOM 1143 C CA . ILE A 1 153 ? 16.342 7.216 -26.055 1.00 78.06 153 ILE A CA 1
ATOM 1144 C C . ILE A 1 153 ? 16.329 8.030 -27.348 1.00 78.06 153 ILE A C 1
ATOM 1146 O O . ILE A 1 153 ? 15.513 7.784 -28.233 1.00 78.06 153 ILE A O 1
ATOM 1150 N N . GLN A 1 154 ? 17.226 9.009 -27.452 1.00 78.94 154 GLN A N 1
ATOM 1151 C CA . GLN A 1 154 ? 17.365 9.864 -28.629 1.00 78.94 154 GLN A CA 1
ATOM 1152 C C . GLN A 1 154 ? 18.580 9.433 -29.447 1.00 78.94 154 GLN A C 1
ATOM 1154 O O . GLN A 1 154 ? 19.708 9.441 -28.950 1.00 78.94 154 GLN A O 1
ATOM 1159 N N . PHE A 1 155 ? 18.349 9.074 -30.709 1.00 81.19 155 PHE A N 1
ATOM 1160 C CA . PHE A 1 155 ? 19.392 8.654 -31.642 1.00 81.19 155 PHE A CA 1
ATOM 1161 C C . PHE A 1 155 ? 19.723 9.780 -32.620 1.00 81.19 155 PHE A C 1
ATOM 1163 O O . PHE A 1 155 ? 18.826 10.439 -33.140 1.00 81.19 155 PHE A O 1
ATOM 1170 N N . ASN A 1 156 ? 21.012 9.972 -32.901 1.00 81.88 156 ASN A N 1
ATOM 1171 C CA . ASN A 1 156 ? 21.485 10.879 -33.943 1.00 81.88 156 ASN A CA 1
ATOM 1172 C C . ASN A 1 156 ? 22.482 10.134 -34.839 1.00 81.88 156 ASN A C 1
ATOM 1174 O O . ASN A 1 156 ? 23.676 10.040 -34.541 1.00 81.88 156 ASN A O 1
ATOM 1178 N N . CYS A 1 157 ? 21.951 9.506 -35.886 1.00 77.94 157 CYS A N 1
ATOM 1179 C CA . CYS A 1 157 ? 22.686 8.597 -36.754 1.00 77.94 157 CYS A CA 1
ATOM 1180 C C . CYS A 1 157 ? 22.048 8.615 -38.150 1.00 77.94 157 CYS A C 1
ATOM 1182 O O . CYS A 1 157 ? 20.833 8.497 -38.278 1.00 77.94 157 CYS A O 1
ATOM 1184 N N . ASN A 1 158 ? 22.876 8.774 -39.187 1.00 76.62 158 ASN A N 1
ATOM 1185 C CA . ASN A 1 158 ? 22.434 8.931 -40.583 1.00 76.62 158 ASN A CA 1
ATOM 1186 C C . ASN A 1 158 ? 22.347 7.603 -41.359 1.00 76.62 158 ASN A C 1
ATOM 1188 O O . ASN A 1 158 ? 22.228 7.603 -42.582 1.00 76.62 158 ASN A O 1
ATOM 1192 N N . ILE A 1 159 ? 22.446 6.472 -40.666 1.00 75.94 159 ILE A N 1
ATOM 1193 C CA . ILE A 1 159 ? 22.369 5.125 -41.241 1.00 75.94 159 ILE A CA 1
ATOM 1194 C C . ILE A 1 159 ? 21.283 4.324 -40.523 1.00 75.94 159 ILE A C 1
ATOM 1196 O O . ILE A 1 159 ? 20.898 4.657 -39.403 1.00 75.94 159 ILE A O 1
ATOM 1200 N N . SER A 1 160 ? 20.816 3.245 -41.145 1.00 77.38 160 SER A N 1
ATOM 1201 C CA . SER A 1 160 ? 19.936 2.286 -40.484 1.00 77.38 160 SER A CA 1
ATOM 1202 C C . SER A 1 160 ? 20.711 1.453 -39.459 1.00 77.38 160 SER A C 1
ATOM 1204 O O . SER A 1 160 ? 21.829 1.005 -39.704 1.00 77.38 160 SER A O 1
ATOM 1206 N N . PHE A 1 161 ? 20.101 1.234 -38.299 1.00 79.12 161 PHE A N 1
ATOM 1207 C CA . PHE A 1 161 ? 20.652 0.431 -37.211 1.00 79.12 161 PHE A CA 1
ATOM 1208 C C . PHE A 1 161 ? 19.521 -0.321 -36.506 1.00 79.12 161 PHE A C 1
ATOM 1210 O O . PHE A 1 161 ? 18.351 0.040 -36.624 1.00 79.12 161 PHE A O 1
ATOM 1217 N N . SER A 1 162 ? 19.872 -1.354 -35.748 1.00 78.81 162 SER A N 1
ATOM 1218 C CA . SER A 1 162 ? 18.958 -2.000 -34.801 1.00 78.81 162 SER A CA 1
ATOM 1219 C C . SER A 1 162 ? 19.458 -1.793 -33.380 1.00 78.81 162 SER A C 1
ATOM 1221 O O . SER A 1 162 ? 20.653 -1.601 -33.159 1.00 78.81 162 SER A O 1
ATOM 1223 N N . THR A 1 163 ? 18.561 -1.829 -32.402 1.00 81.06 163 THR A N 1
ATOM 1224 C CA . THR A 1 163 ? 18.915 -1.607 -31.000 1.00 81.06 163 THR A CA 1
ATOM 1225 C C . THR A 1 163 ? 18.491 -2.777 -30.139 1.00 81.06 163 THR A C 1
ATOM 1227 O O . THR A 1 163 ? 17.469 -3.416 -30.374 1.00 81.06 163 THR A O 1
ATOM 1230 N N . THR A 1 164 ? 19.295 -3.055 -29.122 1.00 84.44 164 THR A N 1
ATOM 1231 C CA . THR A 1 164 ? 18.924 -3.956 -28.034 1.00 84.44 164 THR A CA 1
ATOM 1232 C C . THR A 1 164 ? 19.073 -3.212 -26.726 1.00 84.44 164 THR A C 1
ATOM 1234 O O . THR A 1 164 ? 20.084 -2.534 -26.516 1.00 84.44 164 THR A O 1
ATOM 1237 N N . THR A 1 165 ? 18.089 -3.348 -25.847 1.00 87.00 165 THR A N 1
ATOM 1238 C CA . THR A 1 165 ? 18.140 -2.790 -24.500 1.00 87.00 165 THR A CA 1
ATOM 1239 C C . THR A 1 165 ? 18.256 -3.908 -23.478 1.00 87.00 165 THR A C 1
ATOM 1241 O O . THR A 1 165 ? 17.776 -5.020 -23.696 1.00 87.00 165 THR A O 1
ATOM 1244 N N . GLN A 1 166 ? 18.937 -3.624 -22.374 1.00 93.50 166 GLN A N 1
ATOM 1245 C CA . GLN A 1 166 ? 19.062 -4.561 -21.271 1.00 93.50 166 GLN A CA 1
ATOM 1246 C C . GLN A 1 166 ? 19.174 -3.816 -19.946 1.00 93.50 166 GLN A C 1
ATOM 1248 O O . GLN A 1 166 ? 20.086 -3.009 -19.744 1.00 93.50 166 GLN A O 1
ATOM 1253 N N . TRP A 1 167 ? 18.261 -4.124 -19.036 1.00 93.44 167 TRP A N 1
ATOM 1254 C CA . TRP A 1 167 ? 18.264 -3.643 -17.666 1.00 93.44 167 TRP A CA 1
ATOM 1255 C C . TRP A 1 167 ? 19.095 -4.540 -16.755 1.00 93.44 167 TRP A C 1
ATOM 1257 O O . TRP A 1 167 ? 19.067 -5.771 -16.832 1.00 93.44 167 TRP A O 1
ATOM 1267 N N . GLU A 1 168 ? 19.803 -3.902 -15.833 1.00 94.25 168 GLU A N 1
ATOM 1268 C CA . GLU A 1 168 ? 20.540 -4.553 -14.765 1.00 94.25 168 GLU A CA 1
ATOM 1269 C C . GLU A 1 168 ? 20.300 -3.838 -13.436 1.00 94.25 168 GLU A C 1
ATOM 1271 O O . GLU A 1 168 ? 20.373 -2.613 -13.359 1.00 94.25 168 GLU A O 1
ATOM 1276 N N . ILE A 1 169 ? 20.040 -4.608 -12.378 1.00 94.81 169 ILE A N 1
ATOM 1277 C CA . ILE A 1 169 ? 19.830 -4.082 -11.028 1.00 94.81 169 ILE A CA 1
ATOM 1278 C C . ILE A 1 169 ? 20.988 -4.518 -10.139 1.00 94.81 169 ILE A C 1
ATOM 1280 O O . ILE A 1 169 ? 21.298 -5.709 -10.048 1.00 94.81 169 ILE A O 1
ATOM 1284 N N . LYS A 1 170 ? 21.617 -3.554 -9.466 1.00 93.62 170 LYS A N 1
ATOM 1285 C CA . LYS A 1 170 ? 22.752 -3.775 -8.566 1.00 93.62 170 LYS A CA 1
ATOM 1286 C C . LYS A 1 170 ? 22.431 -3.272 -7.167 1.00 93.62 170 LYS A C 1
ATOM 1288 O O . LYS A 1 170 ? 21.881 -2.186 -7.006 1.00 93.62 170 LYS A O 1
ATOM 1293 N N . ASN A 1 171 ? 22.791 -4.050 -6.150 1.00 92.69 171 ASN A N 1
ATOM 1294 C CA . ASN A 1 171 ? 22.673 -3.634 -4.756 1.00 92.69 171 ASN A CA 1
ATOM 1295 C C . ASN A 1 171 ? 23.828 -2.688 -4.380 1.00 92.69 171 ASN A C 1
ATOM 1297 O O . ASN A 1 171 ? 25.002 -3.018 -4.567 1.00 92.69 171 ASN A O 1
ATOM 1301 N N . CYS A 1 172 ? 23.480 -1.527 -3.827 1.00 88.69 172 CYS A N 1
ATOM 1302 C CA . CYS A 1 172 ? 24.369 -0.425 -3.480 1.00 88.69 172 CYS A CA 1
ATOM 1303 C C . CYS A 1 172 ? 24.698 -0.297 -1.985 1.00 88.69 172 CYS A C 1
ATOM 1305 O O . CYS A 1 172 ? 25.212 0.741 -1.583 1.00 88.69 172 CYS A O 1
ATOM 1307 N N . SER A 1 173 ? 24.465 -1.315 -1.149 1.00 76.56 173 SER A N 1
ATOM 1308 C CA . SER A 1 173 ? 24.821 -1.251 0.282 1.00 76.56 173 SER A CA 1
ATOM 1309 C C . SER A 1 173 ? 26.306 -0.954 0.567 1.00 76.56 173 SER A C 1
ATOM 1311 O O . SER A 1 173 ? 26.607 -0.443 1.640 1.00 76.56 173 SER A O 1
ATOM 1313 N N . LEU A 1 174 ? 27.225 -1.267 -0.361 1.00 69.75 174 LEU A N 1
ATOM 1314 C CA . LEU A 1 174 ? 28.661 -0.958 -0.246 1.00 69.75 174 LEU A CA 1
ATOM 1315 C C . LEU A 1 174 ? 29.185 -0.200 -1.480 1.00 69.75 174 LEU A C 1
ATOM 1317 O O . LEU A 1 174 ? 29.512 0.970 -1.358 1.00 69.75 174 LEU A O 1
ATOM 1321 N N . ASN A 1 175 ? 29.221 -0.834 -2.665 1.00 76.00 175 ASN A N 1
ATOM 1322 C CA . ASN A 1 175 ? 29.871 -0.282 -3.875 1.00 76.00 175 ASN A CA 1
ATOM 1323 C C . ASN A 1 175 ? 29.076 -0.505 -5.188 1.00 76.00 175 ASN A C 1
ATOM 1325 O O . ASN A 1 175 ? 29.670 -0.577 -6.264 1.00 76.00 175 ASN A O 1
ATOM 1329 N N . CYS A 1 176 ? 27.752 -0.696 -5.122 1.00 83.12 176 CYS A N 1
ATOM 1330 C CA . CYS A 1 176 ? 26.885 -0.964 -6.291 1.00 83.12 176 CYS A CA 1
ATOM 1331 C C . CYS A 1 176 ? 27.400 -2.071 -7.239 1.00 83.12 176 CYS A C 1
ATOM 1333 O O . CYS A 1 176 ? 27.198 -2.005 -8.446 1.00 83.12 176 CYS A O 1
ATOM 1335 N N . SER A 1 177 ? 28.113 -3.076 -6.723 1.00 77.88 177 SER A N 1
ATOM 1336 C CA . SER A 1 177 ? 28.858 -4.040 -7.557 1.00 77.88 177 SER A CA 1
ATOM 1337 C C . SER A 1 177 ? 28.142 -5.380 -7.708 1.00 77.88 177 SER A C 1
ATOM 1339 O O . SER A 1 177 ? 28.426 -6.139 -8.629 1.00 77.88 177 SER A O 1
ATOM 1341 N N . HIS A 1 178 ? 27.223 -5.687 -6.792 1.00 85.88 178 HIS A N 1
ATOM 1342 C CA . HIS A 1 178 ? 26.554 -6.978 -6.741 1.00 85.88 178 HIS A CA 1
ATOM 1343 C C . HIS A 1 178 ? 25.251 -6.942 -7.542 1.00 85.88 178 HIS A C 1
ATOM 1345 O O . HIS A 1 178 ? 24.263 -6.345 -7.100 1.00 85.88 178 HIS A O 1
ATOM 1351 N N . LYS A 1 179 ? 25.253 -7.592 -8.709 1.00 89.56 179 LYS A N 1
ATOM 1352 C CA . LYS A 1 179 ? 24.058 -7.795 -9.533 1.00 89.56 179 LYS A CA 1
ATOM 1353 C C . LYS A 1 179 ? 23.053 -8.686 -8.808 1.00 89.56 179 LYS A C 1
ATOM 1355 O O . LYS A 1 179 ? 23.422 -9.677 -8.186 1.00 89.56 179 LYS A O 1
ATOM 1360 N N . ILE A 1 180 ? 21.780 -8.329 -8.900 1.00 89.69 180 ILE A N 1
ATOM 1361 C CA . ILE A 1 180 ? 20.683 -9.094 -8.310 1.00 89.69 180 ILE A CA 1
ATOM 1362 C C . ILE A 1 180 ? 20.100 -10.018 -9.367 1.00 89.69 180 ILE A C 1
ATOM 1364 O O . ILE A 1 180 ? 19.857 -9.606 -10.503 1.00 89.69 180 ILE A O 1
ATOM 1368 N N . THR A 1 181 ? 19.855 -11.263 -8.977 1.00 85.62 181 THR A N 1
ATOM 1369 C CA . THR A 1 181 ? 19.083 -12.202 -9.786 1.00 85.62 181 THR A CA 1
ATOM 1370 C C . THR A 1 181 ? 17.605 -11.879 -9.618 1.00 85.62 181 THR A C 1
ATOM 1372 O O . THR A 1 181 ? 17.072 -11.976 -8.515 1.00 85.62 181 THR A O 1
ATOM 1375 N N . LEU A 1 182 ? 16.966 -11.458 -10.705 1.00 82.69 182 LEU A N 1
ATOM 1376 C CA . LEU A 1 182 ? 15.532 -11.197 -10.751 1.00 82.69 182 LEU A CA 1
ATOM 1377 C C . LEU A 1 182 ? 14.769 -12.473 -11.109 1.00 82.69 182 LEU A C 1
ATOM 1379 O O . LEU A 1 182 ? 15.327 -13.382 -11.729 1.00 82.69 182 LEU A O 1
ATOM 1383 N N . ASP A 1 183 ? 13.495 -12.521 -10.725 1.00 79.81 183 ASP A N 1
ATOM 1384 C CA . ASP A 1 183 ? 12.566 -13.536 -11.218 1.00 79.81 183 ASP A CA 1
ATOM 1385 C C . ASP A 1 183 ? 12.510 -13.482 -12.756 1.00 79.81 183 ASP A C 1
ATOM 1387 O O . ASP A 1 183 ? 12.530 -12.402 -13.348 1.00 79.81 183 ASP A O 1
ATOM 1391 N N . GLN A 1 184 ? 12.426 -14.645 -13.403 1.00 76.94 184 GLN A N 1
ATOM 1392 C CA . GLN A 1 184 ? 12.328 -14.770 -14.860 1.00 76.94 184 GLN A CA 1
ATOM 1393 C C . GLN A 1 184 ? 11.079 -14.088 -15.436 1.00 76.94 184 GLN A C 1
ATOM 1395 O O . GLN A 1 184 ? 11.050 -13.776 -16.624 1.00 76.94 184 GLN A O 1
ATOM 1400 N N . GLN A 1 185 ? 10.058 -13.837 -14.612 1.00 76.31 185 GLN A N 1
ATOM 1401 C CA . GLN A 1 185 ? 8.865 -13.087 -15.007 1.00 76.31 185 GLN A CA 1
ATOM 1402 C C . GLN A 1 185 ? 9.127 -11.584 -15.202 1.00 76.31 185 GLN A C 1
ATOM 1404 O O . GLN A 1 185 ? 8.330 -10.906 -15.851 1.00 76.31 185 GLN A O 1
ATOM 1409 N N . ILE A 1 186 ? 10.229 -11.047 -14.662 1.00 78.44 186 ILE A N 1
ATOM 1410 C CA . ILE A 1 186 ? 10.585 -9.633 -14.811 1.00 78.44 186 ILE A CA 1
ATOM 1411 C C . ILE A 1 186 ? 11.326 -9.446 -16.133 1.00 78.44 186 ILE A C 1
ATOM 1413 O O . ILE A 1 186 ? 12.467 -9.875 -16.304 1.00 78.44 186 ILE A O 1
ATOM 1417 N N . ILE A 1 187 ? 10.672 -8.765 -17.071 1.00 78.81 187 ILE A N 1
ATOM 1418 C CA . ILE A 1 187 ? 11.234 -8.491 -18.391 1.00 78.81 187 ILE A CA 1
ATOM 1419 C C . ILE A 1 187 ? 12.249 -7.349 -18.283 1.00 78.81 187 ILE A C 1
ATOM 1421 O O . ILE A 1 187 ? 11.909 -6.234 -17.897 1.00 78.81 187 ILE A O 1
ATOM 1425 N N . THR A 1 188 ? 13.497 -7.620 -18.663 1.00 87.19 188 THR A N 1
ATOM 1426 C CA . THR A 1 188 ? 14.609 -6.657 -18.596 1.00 87.19 188 THR A CA 1
ATOM 1427 C C . THR A 1 188 ? 15.069 -6.149 -19.961 1.00 87.19 188 THR A C 1
ATOM 1429 O O . THR A 1 188 ? 15.936 -5.286 -20.027 1.00 87.19 188 THR A O 1
ATOM 1432 N N . THR A 1 189 ? 14.484 -6.632 -21.056 1.00 82.19 189 THR A N 1
ATOM 1433 C CA . THR A 1 189 ? 14.907 -6.313 -22.431 1.00 82.19 189 THR A CA 1
ATOM 1434 C C . THR A 1 189 ? 14.100 -5.188 -23.084 1.00 82.19 189 THR A C 1
ATOM 1436 O O . THR A 1 189 ? 14.202 -4.985 -24.289 1.00 82.19 189 THR A O 1
ATOM 1439 N N . LEU A 1 190 ? 13.233 -4.501 -22.335 1.00 77.75 190 LEU A N 1
ATOM 1440 C CA . LEU A 1 190 ? 12.392 -3.411 -22.842 1.00 77.75 190 LEU A CA 1
ATOM 1441 C C . LEU A 1 190 ? 13.022 -2.041 -22.545 1.00 77.75 190 LEU A C 1
ATOM 1443 O O . LEU A 1 190 ? 14.002 -1.932 -21.805 1.00 77.75 190 LEU A O 1
ATOM 1447 N N . SER A 1 191 ? 12.462 -0.977 -23.124 1.00 73.88 191 SER A N 1
ATOM 1448 C CA . SER A 1 191 ? 12.796 0.414 -22.773 1.00 73.88 191 SER A CA 1
ATOM 1449 C C . SER A 1 191 ? 12.270 0.817 -21.393 1.00 73.88 191 SER A C 1
ATOM 1451 O O . SER A 1 191 ? 12.693 1.835 -20.845 1.00 73.88 191 SER A O 1
ATOM 1453 N N . GLU A 1 192 ? 11.375 0.020 -20.820 1.00 75.31 192 GLU A N 1
ATOM 1454 C CA . GLU A 1 192 ? 10.806 0.219 -19.494 1.00 75.31 192 GLU A CA 1
ATOM 1455 C C . GLU A 1 192 ? 11.140 -0.968 -18.593 1.00 75.31 192 GLU A C 1
ATOM 1457 O O . GLU A 1 192 ? 11.244 -2.104 -19.058 1.00 75.31 192 GLU A O 1
ATOM 1462 N N . LEU A 1 193 ? 11.306 -0.696 -17.303 1.00 81.56 193 LEU A N 1
ATOM 1463 C CA . LEU A 1 193 ? 11.526 -1.698 -16.271 1.00 81.56 193 LEU A CA 1
ATOM 1464 C C . LEU A 1 193 ? 10.427 -1.585 -15.223 1.00 81.56 193 LEU A C 1
ATOM 1466 O O . LEU A 1 193 ? 10.423 -0.647 -14.426 1.00 81.56 193 LEU A O 1
ATOM 1470 N N . TYR A 1 194 ? 9.527 -2.565 -15.211 1.00 80.88 194 TYR A N 1
ATOM 1471 C CA . TYR A 1 194 ? 8.487 -2.698 -14.198 1.00 80.88 194 TYR A CA 1
ATOM 1472 C C . TYR A 1 194 ? 8.961 -3.602 -13.059 1.00 80.88 194 TYR A C 1
ATOM 1474 O O . TYR A 1 194 ? 9.368 -4.741 -13.291 1.00 80.88 194 TYR A O 1
ATOM 1482 N N . ILE A 1 195 ? 8.882 -3.100 -11.829 1.00 80.62 195 ILE A N 1
ATOM 1483 C CA . ILE A 1 195 ? 9.229 -3.823 -10.609 1.00 80.62 195 ILE A CA 1
ATOM 1484 C C . ILE A 1 195 ? 7.965 -3.962 -9.752 1.00 80.62 195 ILE A C 1
ATOM 1486 O O . ILE A 1 195 ? 7.490 -2.963 -9.204 1.00 80.62 195 ILE A O 1
ATOM 1490 N N . PRO A 1 196 ? 7.423 -5.186 -9.612 1.00 79.94 196 PRO A N 1
ATOM 1491 C CA . PRO A 1 196 ? 6.314 -5.446 -8.704 1.00 79.94 196 PRO A CA 1
ATOM 1492 C C . PRO A 1 196 ? 6.695 -5.201 -7.238 1.00 79.94 196 PRO A C 1
ATOM 1494 O O . PRO A 1 196 ? 7.862 -5.323 -6.844 1.00 79.94 196 PRO A O 1
ATOM 1497 N N . ALA A 1 197 ? 5.696 -4.956 -6.403 1.00 79.06 197 ALA A N 1
ATOM 1498 C CA . ALA A 1 197 ? 5.813 -4.857 -4.963 1.00 79.06 197 ALA A CA 1
ATOM 1499 C C . ALA A 1 197 ? 6.463 -6.120 -4.386 1.00 79.06 197 ALA A C 1
ATOM 1501 O O . ALA A 1 197 ? 6.331 -7.225 -4.911 1.00 79.06 197 ALA A O 1
ATOM 1502 N N . ARG A 1 198 ? 7.181 -5.951 -3.276 1.00 81.25 198 ARG A N 1
ATOM 1503 C CA . ARG A 1 198 ? 7.899 -7.002 -2.535 1.00 81.25 198 ARG A CA 1
ATOM 1504 C C . ARG A 1 198 ? 9.026 -7.713 -3.303 1.00 81.25 198 ARG A C 1
ATOM 1506 O O . ARG A 1 198 ? 9.726 -8.511 -2.681 1.00 81.25 198 ARG A O 1
ATOM 1513 N N . THR A 1 199 ? 9.279 -7.374 -4.570 1.00 89.50 199 THR A N 1
ATOM 1514 C CA . THR A 1 199 ? 10.376 -7.933 -5.384 1.00 89.50 199 THR A CA 1
ATOM 1515 C C . THR A 1 199 ? 11.753 -7.645 -4.789 1.00 89.50 199 THR A C 1
ATOM 1517 O O . THR A 1 199 ? 12.589 -8.538 -4.667 1.00 89.50 199 THR A O 1
ATOM 1520 N N . LEU A 1 200 ? 12.008 -6.387 -4.419 1.00 91.44 200 LEU A N 1
ATOM 1521 C CA . LEU A 1 200 ? 13.295 -5.953 -3.878 1.00 91.44 200 LEU A CA 1
ATOM 1522 C C . LEU A 1 200 ? 13.248 -5.902 -2.342 1.00 91.44 200 LEU A C 1
ATOM 1524 O O . LEU A 1 200 ? 12.224 -5.572 -1.737 1.00 91.44 200 LEU A O 1
ATOM 1528 N N . ALA A 1 201 ? 14.364 -6.251 -1.701 1.00 92.56 201 ALA A N 1
ATOM 1529 C CA . ALA A 1 201 ? 14.535 -6.104 -0.256 1.00 92.56 201 ALA A CA 1
ATOM 1530 C C . ALA A 1 201 ? 14.755 -4.627 0.122 1.00 92.56 201 ALA A C 1
ATOM 1532 O O . ALA A 1 201 ? 14.927 -3.773 -0.744 1.00 92.56 201 ALA A O 1
ATOM 1533 N N . TYR A 1 202 ? 14.759 -4.307 1.419 1.00 92.81 202 TYR A N 1
ATOM 1534 C CA . TYR A 1 202 ? 15.112 -2.955 1.859 1.00 92.81 202 TYR A CA 1
ATOM 1535 C C . TYR A 1 202 ? 16.567 -2.652 1.517 1.00 92.81 202 TYR A C 1
ATOM 1537 O O . TYR A 1 202 ? 17.460 -3.460 1.785 1.00 92.81 202 TYR A O 1
ATOM 1545 N N . GLY A 1 203 ? 16.820 -1.473 0.961 1.00 92.81 203 GLY A N 1
ATOM 1546 C CA . GLY A 1 203 ? 18.170 -1.106 0.566 1.00 92.81 203 GLY A CA 1
ATOM 1547 C C . GLY A 1 203 ? 18.220 -0.068 -0.535 1.00 92.81 203 GLY A C 1
ATOM 1548 O O . GLY A 1 203 ? 17.205 0.482 -0.957 1.00 92.81 203 GLY A O 1
ATOM 1549 N N . LEU A 1 204 ? 19.443 0.211 -0.969 1.00 93.56 204 LEU A N 1
ATOM 1550 C CA . LEU A 1 204 ? 19.745 1.139 -2.046 1.00 93.56 204 LEU A CA 1
ATOM 1551 C C . LEU A 1 204 ? 20.137 0.334 -3.283 1.00 93.56 204 LEU A C 1
ATOM 1553 O O . LEU A 1 204 ? 20.921 -0.609 -3.173 1.00 93.56 204 LEU A O 1
ATOM 1557 N N . TYR A 1 205 ? 19.624 0.716 -4.445 1.00 94.31 205 TYR A N 1
ATOM 1558 C CA . TYR A 1 205 ? 19.828 -0.003 -5.695 1.00 94.31 205 TYR A CA 1
ATOM 1559 C C . TYR A 1 205 ? 20.182 0.949 -6.831 1.00 94.31 205 TYR A C 1
ATOM 1561 O O . TYR A 1 205 ? 19.672 2.066 -6.903 1.00 94.31 205 TYR A O 1
ATOM 1569 N N . GLN A 1 206 ? 21.032 0.472 -7.736 1.00 95.12 206 GLN A N 1
ATOM 1570 C CA . GLN A 1 206 ? 21.300 1.090 -9.028 1.00 95.12 206 GLN A CA 1
ATOM 1571 C C . GLN A 1 206 ? 20.575 0.285 -10.102 1.00 95.12 206 GLN A C 1
ATOM 1573 O O . GLN A 1 206 ? 20.820 -0.913 -10.247 1.00 95.12 206 GLN A O 1
ATOM 1578 N N . LEU A 1 207 ? 19.699 0.943 -10.854 1.00 94.31 207 LEU A N 1
ATOM 1579 C CA . LEU A 1 207 ? 19.020 0.381 -12.017 1.00 94.31 207 LEU A CA 1
ATOM 1580 C C . LEU A 1 207 ? 19.702 0.967 -13.248 1.00 94.31 207 LEU A C 1
ATOM 1582 O O . LEU A 1 207 ? 19.609 2.167 -13.503 1.00 94.31 207 LEU A O 1
ATOM 1586 N N . GLN A 1 208 ? 20.429 0.127 -13.973 1.00 94.75 208 GLN A N 1
ATOM 1587 C CA . GLN A 1 208 ? 21.220 0.510 -15.132 1.00 94.75 208 GLN A CA 1
ATOM 1588 C C . GLN A 1 208 ? 20.559 -0.017 -16.403 1.00 94.75 208 GLN A C 1
ATOM 1590 O O . GLN A 1 208 ? 20.395 -1.224 -16.559 1.00 94.75 208 GLN A O 1
ATOM 1595 N N . LEU A 1 209 ? 20.228 0.883 -17.325 1.00 93.31 209 LEU A N 1
ATOM 1596 C CA . LEU A 1 209 ? 19.807 0.531 -18.675 1.00 93.31 209 LEU A CA 1
ATOM 1597 C C . LEU A 1 209 ? 21.017 0.593 -19.596 1.00 93.31 209 LEU A C 1
ATOM 1599 O O . LEU A 1 209 ? 21.670 1.632 -19.679 1.00 93.31 209 LEU A O 1
ATOM 1603 N N . THR A 1 210 ? 21.289 -0.498 -20.300 1.00 94.50 210 THR A N 1
ATOM 1604 C CA . THR A 1 210 ? 22.291 -0.562 -21.367 1.00 94.50 210 THR A CA 1
ATOM 1605 C C . THR A 1 210 ? 21.586 -0.618 -22.712 1.00 94.50 210 THR A C 1
ATOM 1607 O O . THR A 1 210 ? 20.685 -1.431 -22.898 1.00 94.50 210 THR A O 1
ATOM 1610 N N . VAL A 1 211 ? 21.997 0.235 -23.648 1.00 88.25 211 VAL A N 1
ATOM 1611 C CA . VAL A 1 211 ? 21.498 0.265 -25.025 1.00 88.25 211 VAL A CA 1
ATOM 1612 C C . VAL A 1 211 ? 22.671 0.007 -25.957 1.00 88.25 211 VAL A C 1
ATOM 1614 O O . VAL A 1 211 ? 23.678 0.717 -25.912 1.00 88.25 211 VAL A O 1
ATOM 1617 N N . THR A 1 212 ? 22.535 -1.001 -26.811 1.00 86.69 212 THR A N 1
ATOM 1618 C CA . THR A 1 212 ? 23.543 -1.366 -27.809 1.00 86.69 212 THR A CA 1
ATOM 1619 C C . THR A 1 212 ? 22.982 -1.133 -29.202 1.00 86.69 212 THR A C 1
ATOM 1621 O O . THR A 1 212 ? 21.929 -1.667 -29.547 1.00 86.69 212 THR A O 1
ATOM 1624 N N . MET A 1 213 ? 23.692 -0.335 -30.000 1.00 82.12 213 MET A N 1
ATOM 1625 C CA . MET A 1 213 ? 23.410 -0.153 -31.423 1.00 82.12 213 MET A CA 1
ATOM 1626 C C . MET A 1 213 ? 24.161 -1.205 -32.243 1.00 82.12 213 MET A C 1
ATOM 1628 O O . MET A 1 213 ? 25.389 -1.297 -32.186 1.00 82.12 213 MET A O 1
ATOM 1632 N N . ILE A 1 214 ? 23.414 -1.978 -33.022 1.00 77.19 214 ILE A N 1
ATOM 1633 C CA . ILE A 1 214 ? 23.885 -3.046 -33.907 1.00 77.19 214 ILE A CA 1
ATOM 1634 C C . ILE A 1 214 ? 23.822 -2.526 -35.355 1.00 77.19 214 ILE A C 1
ATOM 1636 O O . ILE A 1 214 ? 22.921 -1.762 -35.701 1.00 77.19 214 ILE A O 1
ATOM 1640 N N . ASN A 1 215 ? 24.778 -2.933 -36.198 1.00 67.38 215 ASN A N 1
ATOM 1641 C CA . ASN A 1 215 ? 24.943 -2.502 -37.602 1.00 67.38 215 ASN A CA 1
ATOM 1642 C C . ASN A 1 215 ? 25.345 -1.024 -37.813 1.00 67.38 215 ASN A C 1
ATOM 1644 O O . ASN A 1 215 ? 25.255 -0.508 -38.921 1.00 67.38 215 ASN A O 1
ATOM 1648 N N . SER A 1 216 ? 25.852 -0.362 -36.770 1.00 62.44 216 SER A N 1
ATOM 1649 C CA . SER A 1 216 ? 26.586 0.910 -36.872 1.00 62.44 216 SER A CA 1
ATOM 1650 C C . SER A 1 216 ? 28.044 0.654 -37.314 1.00 62.44 216 SER A C 1
ATOM 1652 O O . SER A 1 216 ? 28.549 -0.434 -37.026 1.00 62.44 216 SER A O 1
ATOM 1654 N N . PRO A 1 217 ? 28.770 1.600 -37.960 1.00 60.34 217 PRO A N 1
ATOM 1655 C CA . PRO A 1 217 ? 30.145 1.385 -38.434 1.00 60.34 217 PRO A CA 1
ATOM 1656 C C . PRO A 1 217 ? 31.095 1.063 -37.269 1.00 60.34 217 PRO A C 1
ATOM 1658 O O . PRO A 1 217 ? 32.129 0.430 -37.459 1.00 60.34 217 PRO A O 1
ATOM 1661 N N . SER A 1 218 ? 30.682 1.456 -36.058 1.00 65.44 218 SER A N 1
ATOM 1662 C CA . SER A 1 218 ? 31.260 1.098 -34.769 1.00 65.44 218 SER A CA 1
ATOM 1663 C C . SER A 1 218 ? 30.121 0.676 -33.832 1.00 65.44 218 SER A C 1
ATOM 1665 O O . SER A 1 218 ? 29.189 1.461 -33.610 1.00 65.44 218 SER A O 1
ATOM 1667 N N . ILE A 1 219 ? 30.174 -0.539 -33.265 1.00 63.34 219 ILE A N 1
ATOM 1668 C CA . ILE A 1 219 ? 29.225 -0.965 -32.220 1.00 63.34 219 ILE A CA 1
ATOM 1669 C C . ILE A 1 219 ? 29.330 0.035 -31.071 1.00 63.34 219 ILE A C 1
ATOM 1671 O O . ILE A 1 219 ? 30.390 0.192 -30.467 1.00 63.34 219 ILE A O 1
ATOM 1675 N N . THR A 1 220 ? 28.229 0.728 -30.792 1.00 76.25 220 THR A N 1
ATOM 1676 C CA . THR A 1 220 ? 28.169 1.732 -29.731 1.00 76.25 220 THR A CA 1
ATOM 1677 C C . THR A 1 220 ? 27.261 1.204 -28.635 1.00 76.25 220 THR A C 1
ATOM 1679 O O . THR A 1 220 ? 26.071 0.982 -28.861 1.00 76.25 220 THR A O 1
ATOM 1682 N N . THR A 1 221 ? 27.836 0.988 -27.455 1.00 84.06 221 THR A N 1
ATOM 1683 C CA . THR A 1 221 ? 27.105 0.599 -26.248 1.00 84.06 221 THR A CA 1
ATOM 1684 C C . THR A 1 221 ? 27.181 1.743 -25.256 1.00 84.06 221 THR A C 1
ATOM 1686 O O . THR A 1 221 ? 28.275 2.166 -24.883 1.00 84.06 221 THR A O 1
ATOM 1689 N N . ILE A 1 222 ? 26.027 2.239 -24.823 1.00 88.81 222 ILE A N 1
ATOM 1690 C CA . ILE A 1 222 ? 25.928 3.280 -23.802 1.00 88.81 222 ILE A CA 1
ATOM 1691 C C . ILE A 1 222 ? 24.989 2.827 -22.694 1.00 88.81 222 ILE A C 1
ATOM 1693 O O . ILE A 1 222 ? 24.071 2.037 -22.917 1.00 88.81 222 ILE A O 1
ATOM 1697 N N . SER A 1 223 ? 25.224 3.323 -21.485 1.00 93.25 223 SER A N 1
ATOM 1698 C CA . SER A 1 223 ? 24.371 3.022 -20.348 1.00 93.25 223 SER A CA 1
ATOM 1699 C C . SER A 1 223 ? 24.036 4.265 -19.545 1.00 93.25 223 SER A C 1
ATOM 1701 O O . SER A 1 223 ? 24.881 5.144 -19.393 1.00 93.25 223 SER A O 1
ATOM 1703 N N . SER A 1 224 ? 22.838 4.284 -18.973 1.00 92.62 224 SER A N 1
ATOM 1704 C CA . SER A 1 224 ? 22.400 5.283 -17.999 1.00 92.62 224 SER A CA 1
ATOM 1705 C C . SER A 1 224 ? 21.902 4.587 -16.739 1.00 92.62 224 SER A C 1
ATOM 1707 O O . SER A 1 224 ? 21.569 3.401 -16.770 1.00 92.62 224 SER A O 1
ATOM 1709 N N . SER A 1 225 ? 21.918 5.279 -15.603 1.00 94.31 225 SER A N 1
ATOM 1710 C CA . SER A 1 225 ? 21.545 4.703 -14.310 1.00 94.31 225 SER A CA 1
ATOM 1711 C C . SER A 1 225 ? 20.644 5.626 -13.511 1.00 94.31 225 SER A C 1
ATOM 1713 O O . SER A 1 225 ? 20.828 6.842 -13.516 1.00 94.31 225 SER A O 1
ATOM 1715 N N . VAL A 1 226 ? 19.710 5.017 -12.788 1.00 93.62 226 VAL A N 1
ATOM 1716 C CA . VAL A 1 226 ? 18.908 5.666 -11.753 1.00 93.62 226 VAL A CA 1
ATOM 1717 C C . VAL A 1 226 ? 19.123 4.962 -10.420 1.00 93.62 226 VAL A C 1
ATOM 1719 O O . VAL A 1 226 ? 19.304 3.742 -10.374 1.00 93.62 226 VAL A O 1
ATOM 1722 N N . TYR A 1 227 ? 19.113 5.730 -9.334 1.00 93.88 227 TYR A N 1
ATOM 1723 C CA . TYR A 1 227 ? 19.244 5.200 -7.982 1.00 93.88 227 TYR A CA 1
ATOM 1724 C C . TYR A 1 227 ? 17.900 5.208 -7.266 1.00 93.88 227 TYR A C 1
ATOM 1726 O O . TYR A 1 227 ? 17.228 6.238 -7.198 1.00 93.88 227 TYR A O 1
ATOM 1734 N N . VAL A 1 228 ? 17.527 4.059 -6.708 1.00 93.44 228 VAL A N 1
ATOM 1735 C CA . VAL A 1 228 ? 16.273 3.885 -5.967 1.00 93.44 228 VAL A CA 1
ATOM 1736 C C . VAL A 1 228 ? 16.548 3.318 -4.582 1.00 93.44 228 VAL A C 1
ATOM 1738 O O . VAL A 1 228 ? 17.440 2.487 -4.402 1.00 93.44 228 VAL A O 1
ATOM 1741 N N . ARG A 1 229 ? 15.780 3.756 -3.588 1.00 93.69 229 ARG A N 1
ATOM 1742 C CA . ARG A 1 229 ? 15.819 3.250 -2.219 1.00 93.69 229 ARG A CA 1
ATOM 1743 C C . ARG A 1 229 ? 14.490 2.589 -1.894 1.00 93.69 229 ARG A C 1
ATOM 1745 O O . ARG A 1 229 ? 13.445 3.227 -1.961 1.00 93.69 229 ARG A O 1
ATOM 1752 N N . ILE A 1 230 ? 14.554 1.325 -1.500 1.00 93.62 230 ILE A N 1
ATOM 1753 C CA . ILE A 1 230 ? 13.395 0.578 -1.024 1.00 93.62 230 ILE A CA 1
ATOM 1754 C C . ILE A 1 230 ? 13.297 0.755 0.486 1.00 93.62 230 ILE A C 1
ATOM 1756 O O . ILE A 1 230 ? 14.201 0.348 1.224 1.00 93.62 230 ILE A O 1
ATOM 1760 N N . THR A 1 231 ? 12.211 1.379 0.933 1.00 89.00 231 THR A N 1
ATOM 1761 C CA . THR A 1 231 ? 11.948 1.691 2.340 1.00 89.00 231 THR A CA 1
ATOM 1762 C C . THR A 1 231 ? 10.817 0.823 2.905 1.00 89.00 231 THR A C 1
ATOM 1764 O O . THR A 1 231 ? 9.978 0.327 2.142 1.00 89.00 231 THR A O 1
ATOM 1767 N N . PRO A 1 232 ? 10.778 0.605 4.233 1.00 88.25 232 PRO A N 1
ATOM 1768 C CA . PRO A 1 232 ? 9.669 -0.094 4.871 1.00 88.25 232 PRO A CA 1
ATOM 1769 C C . PRO A 1 232 ? 8.327 0.605 4.631 1.00 88.25 232 PRO A C 1
ATOM 1771 O O . PRO A 1 232 ? 8.206 1.834 4.696 1.00 88.25 232 PRO A O 1
ATOM 1774 N N . SER A 1 233 ? 7.298 -0.189 4.385 1.00 85.56 233 SER A N 1
ATOM 1775 C CA . SER A 1 233 ? 5.918 0.271 4.299 1.00 85.56 233 SER A CA 1
ATOM 1776 C C . SER A 1 233 ? 5.346 0.510 5.695 1.00 85.56 233 SER A C 1
ATOM 1778 O O . SER A 1 233 ? 5.778 -0.080 6.685 1.00 85.56 233 SER A O 1
ATOM 1780 N N . GLY A 1 234 ? 4.364 1.407 5.790 1.00 83.31 234 GLY A N 1
ATOM 1781 C CA . GLY A 1 234 ? 3.682 1.667 7.056 1.00 83.31 234 GLY A CA 1
ATOM 1782 C C . GLY A 1 234 ? 2.859 0.457 7.496 1.00 83.31 234 GLY A C 1
ATOM 1783 O O . GLY A 1 234 ? 2.130 -0.126 6.692 1.00 83.31 234 GLY A O 1
ATOM 1784 N N . ILE A 1 235 ? 2.949 0.095 8.774 1.00 87.00 235 ILE A N 1
ATOM 1785 C CA . ILE A 1 235 ? 2.106 -0.951 9.355 1.00 87.00 235 ILE A CA 1
ATOM 1786 C C . ILE A 1 235 ? 0.686 -0.423 9.509 1.00 87.00 235 ILE A C 1
ATOM 1788 O O . ILE A 1 235 ? 0.454 0.685 9.991 1.00 87.00 235 ILE A O 1
ATOM 1792 N N . THR A 1 236 ? -0.275 -1.246 9.114 1.00 85.50 236 THR A N 1
ATOM 1793 C CA . THR A 1 236 ? -1.690 -0.934 9.247 1.00 85.50 236 THR A CA 1
ATOM 1794 C C . THR A 1 236 ? -2.247 -1.614 10.491 1.00 85.50 236 THR A C 1
ATOM 1796 O O . THR A 1 236 ? -2.466 -2.824 10.491 1.00 85.50 236 THR A O 1
ATOM 1799 N N . ALA A 1 237 ? -2.480 -0.837 11.549 1.00 89.19 237 ALA A N 1
ATOM 1800 C CA . ALA A 1 237 ? -3.129 -1.301 12.770 1.00 89.19 237 ALA A CA 1
ATOM 1801 C C . ALA A 1 237 ? -4.657 -1.325 12.596 1.00 89.19 237 ALA A C 1
ATOM 1803 O O . ALA A 1 237 ? -5.278 -0.266 12.505 1.00 89.19 237 ALA A O 1
ATOM 1804 N N . ASN A 1 238 ? -5.261 -2.514 12.575 1.00 87.50 238 ASN A N 1
ATOM 1805 C CA . ASN A 1 238 ? -6.712 -2.690 12.447 1.00 87.50 238 ASN A CA 1
ATOM 1806 C C . ASN A 1 238 ? -7.257 -3.357 13.705 1.00 87.50 238 ASN A C 1
ATOM 1808 O O . ASN A 1 238 ? -6.888 -4.486 13.992 1.00 87.50 238 ASN A O 1
ATOM 1812 N N . LEU A 1 239 ? -8.161 -2.713 14.444 1.00 87.88 239 LEU A N 1
ATOM 1813 C CA . LEU A 1 239 ? -8.731 -3.316 15.659 1.00 87.88 239 LEU A CA 1
ATOM 1814 C C . LEU A 1 239 ? -9.854 -4.320 15.367 1.00 87.88 239 LEU A C 1
ATOM 1816 O O . LEU A 1 239 ? -10.213 -5.112 16.233 1.00 87.88 239 LEU A O 1
ATOM 1820 N N . VAL A 1 240 ? -10.430 -4.269 14.169 1.00 83.81 240 VAL A N 1
ATOM 1821 C CA . VAL A 1 240 ? -11.578 -5.076 13.751 1.00 83.81 240 VAL A CA 1
ATOM 1822 C C . VAL A 1 240 ? -11.333 -5.661 12.367 1.00 83.81 240 VAL A C 1
ATOM 1824 O O . VAL A 1 240 ? -10.502 -5.164 11.602 1.00 83.81 240 VAL A O 1
ATOM 1827 N N . GLN A 1 241 ? -12.067 -6.722 12.039 1.00 76.44 241 GLN A N 1
ATOM 1828 C CA . GLN A 1 241 ? -11.978 -7.370 10.736 1.00 76.44 241 GLN A CA 1
ATOM 1829 C C . GLN A 1 241 ? -12.250 -6.354 9.613 1.00 76.44 241 GLN A C 1
ATOM 1831 O O . GLN A 1 241 ? -13.183 -5.563 9.713 1.00 76.44 241 GLN A O 1
ATOM 1836 N N . LEU A 1 242 ? -11.446 -6.401 8.543 1.00 67.44 242 LEU A N 1
ATOM 1837 C CA . LEU A 1 242 ? -11.487 -5.492 7.380 1.00 67.44 242 LEU A CA 1
ATOM 1838 C C . LEU A 1 242 ? -11.055 -4.035 7.636 1.00 67.44 242 LEU A C 1
ATOM 1840 O O . LEU A 1 242 ? -11.053 -3.250 6.694 1.00 67.44 242 LEU A O 1
ATOM 1844 N N . GLY A 1 243 ? -10.658 -3.661 8.857 1.00 61.41 243 GLY A N 1
ATOM 1845 C CA . GLY A 1 243 ? -10.125 -2.322 9.151 1.00 61.41 243 GLY A CA 1
ATOM 1846 C C . GLY A 1 243 ? -11.148 -1.176 9.119 1.00 61.41 243 GLY A C 1
ATOM 1847 O O . GLY A 1 243 ? -10.824 -0.077 9.550 1.00 61.41 243 GLY A O 1
ATOM 1848 N N . THR A 1 244 ? -12.390 -1.409 8.692 1.00 60.28 244 THR A N 1
ATOM 1849 C CA . THR A 1 244 ? -13.459 -0.396 8.614 1.00 60.28 244 THR A CA 1
ATOM 1850 C C . THR A 1 244 ? -14.659 -0.720 9.481 1.00 60.28 244 THR A C 1
ATOM 1852 O O . THR A 1 244 ? -14.801 -1.838 9.966 1.00 60.28 244 THR A O 1
ATOM 1855 N N . SER A 1 245 ? -15.514 0.298 9.668 1.00 53.00 245 SER A N 1
ATOM 1856 C CA . SER A 1 245 ? -16.804 0.307 10.370 1.00 53.00 245 SER A CA 1
ATOM 1857 C C . SER A 1 245 ? -17.438 -1.076 10.534 1.00 53.00 245 SER A C 1
ATOM 1859 O O . SER A 1 245 ? -18.248 -1.521 9.719 1.00 53.00 245 SER A O 1
ATOM 1861 N N . MET A 1 246 ? -17.075 -1.744 11.627 1.00 50.12 246 MET A N 1
ATOM 1862 C CA . MET A 1 246 ? -17.675 -2.998 12.044 1.00 50.12 246 MET A CA 1
ATOM 1863 C C . MET A 1 246 ? -18.784 -2.676 13.042 1.00 50.12 246 MET A C 1
ATOM 1865 O O . MET A 1 246 ? -18.529 -2.138 14.117 1.00 50.12 246 MET A O 1
ATOM 1869 N N . ILE A 1 247 ? -20.022 -3.021 12.696 1.00 51.53 247 ILE A N 1
ATOM 1870 C CA . ILE A 1 247 ? -21.137 -3.026 13.646 1.00 51.53 247 ILE A CA 1
ATOM 1871 C C . ILE A 1 247 ? -21.192 -4.433 14.252 1.00 51.53 247 ILE A C 1
ATOM 1873 O O . ILE A 1 247 ? -21.591 -5.378 13.576 1.00 51.53 247 ILE A O 1
ATOM 1877 N N . THR A 1 248 ? -20.782 -4.597 15.510 1.00 50.03 248 THR A N 1
ATOM 1878 C CA . THR A 1 248 ? -20.943 -5.856 16.264 1.00 50.03 248 THR A CA 1
ATOM 1879 C C . THR A 1 248 ? -22.305 -5.878 16.976 1.00 50.03 248 THR A C 1
ATOM 1881 O O . THR A 1 248 ? -22.630 -4.928 17.688 1.00 50.03 248 THR A O 1
ATOM 1884 N N . ARG A 1 249 ? -23.122 -6.933 16.790 1.00 53.19 249 ARG A N 1
ATOM 1885 C CA . ARG A 1 249 ? -24.474 -7.081 17.381 1.00 53.19 249 ARG A CA 1
ATOM 1886 C C . ARG A 1 249 ? -24.547 -8.151 18.472 1.00 53.19 249 ARG A C 1
ATOM 1888 O O . ARG A 1 249 ? -24.449 -9.337 18.164 1.00 53.19 249 ARG A O 1
ATOM 1895 N N . GLY A 1 250 ? -25.015 -7.755 19.657 1.00 51.38 250 GLY A N 1
ATOM 1896 C CA . GLY A 1 250 ? -25.741 -8.630 20.583 1.00 51.38 250 GLY A CA 1
ATOM 1897 C C . GLY A 1 250 ? -26.226 -7.890 21.835 1.00 51.38 250 GLY A C 1
ATOM 1898 O O . GLY A 1 250 ? -25.609 -6.922 22.269 1.00 51.38 250 GLY A O 1
ATOM 1899 N N . ASN A 1 251 ? -27.363 -8.318 22.401 1.00 51.56 251 ASN A N 1
ATOM 1900 C CA . ASN A 1 251 ? -27.736 -7.913 23.760 1.00 51.56 251 ASN A CA 1
ATOM 1901 C C . ASN A 1 251 ? -26.713 -8.543 24.702 1.00 51.56 251 ASN A C 1
ATOM 1903 O O . ASN A 1 251 ? -26.535 -9.757 24.639 1.00 51.56 251 ASN A O 1
ATOM 1907 N N . GLN A 1 252 ? -26.052 -7.733 25.527 1.00 62.47 252 GLN A N 1
ATOM 1908 C CA . GLN A 1 252 ? -24.968 -8.202 26.386 1.00 62.47 252 GLN A CA 1
ATOM 1909 C C . GLN A 1 252 ? -23.877 -8.965 25.609 1.00 62.47 252 GLN A C 1
ATOM 1911 O O . GLN A 1 252 ? -23.471 -10.053 26.010 1.00 62.47 252 GLN A O 1
ATOM 1916 N N . GLN A 1 253 ? -23.415 -8.416 24.482 1.00 72.31 253 GLN A N 1
ATOM 1917 C CA . GLN A 1 253 ? -22.254 -8.972 23.791 1.00 72.31 253 GLN A CA 1
ATOM 1918 C C . GLN A 1 253 ? -20.971 -8.279 24.231 1.00 72.31 253 GLN A C 1
ATOM 1920 O O . GLN A 1 253 ? -20.935 -7.059 24.401 1.00 72.31 253 GLN A O 1
ATOM 1925 N N . ASP A 1 254 ? -19.920 -9.076 24.344 1.00 82.25 254 ASP A N 1
ATOM 1926 C CA . ASP A 1 254 ? -18.568 -8.583 24.508 1.00 82.25 254 ASP A CA 1
ATOM 1927 C C . ASP A 1 254 ? -18.060 -7.946 23.198 1.00 82.25 254 ASP A C 1
ATOM 1929 O O . ASP A 1 254 ? -18.226 -8.493 22.104 1.00 82.25 254 ASP A O 1
ATOM 1933 N N . LEU A 1 255 ? -17.412 -6.790 23.308 1.00 85.38 255 LEU A N 1
ATOM 1934 C CA . LEU A 1 255 ? -16.721 -6.115 22.214 1.00 85.38 255 LEU A CA 1
ATOM 1935 C C . LEU A 1 255 ? -15.272 -6.599 22.170 1.00 85.38 255 LEU A C 1
ATOM 1937 O O . LEU A 1 255 ? -14.483 -6.259 23.049 1.00 85.38 255 LEU A O 1
ATOM 1941 N N . LYS A 1 256 ? -14.903 -7.354 21.133 1.00 88.12 256 LYS A N 1
ATOM 1942 C CA . LYS A 1 256 ? -13.518 -7.783 20.908 1.00 88.12 256 LYS A CA 1
ATOM 1943 C C . LYS A 1 256 ? -12.810 -6.857 19.919 1.00 88.12 256 LYS A C 1
ATOM 1945 O O . LYS A 1 256 ? -13.280 -6.670 18.800 1.00 88.12 256 LYS A O 1
ATOM 1950 N N . LEU A 1 257 ? -11.658 -6.336 20.327 1.00 90.44 257 LEU A N 1
ATOM 1951 C CA . LEU A 1 257 ? -10.705 -5.599 19.503 1.00 90.44 257 LEU A CA 1
ATOM 1952 C C . LEU A 1 257 ? -9.450 -6.463 19.353 1.00 90.44 257 LEU A C 1
ATOM 1954 O O . LEU A 1 257 ? -8.800 -6.772 20.348 1.00 90.44 257 LEU A O 1
ATOM 1958 N N . ASP A 1 258 ? -9.119 -6.876 18.133 1.00 91.00 258 ASP A N 1
ATOM 1959 C CA . ASP A 1 258 ? -8.100 -7.900 17.856 1.00 91.00 258 ASP A CA 1
ATOM 1960 C C . ASP A 1 258 ? -7.089 -7.449 16.787 1.00 91.00 258 ASP A C 1
ATOM 1962 O O . ASP A 1 258 ? -7.055 -7.972 15.668 1.00 91.00 258 ASP A O 1
ATOM 1966 N N . PRO A 1 259 ? -6.242 -6.457 17.112 1.00 91.81 259 PRO A N 1
ATOM 1967 C CA . PRO A 1 259 ? -5.181 -6.021 16.217 1.00 91.81 259 PRO A CA 1
ATOM 1968 C C . PRO A 1 259 ? -4.124 -7.087 15.948 1.00 91.81 259 PRO A C 1
ATOM 1970 O O . PRO A 1 259 ? -3.459 -7.001 14.920 1.00 91.81 259 PRO A O 1
ATOM 1973 N N . GLY A 1 260 ? -3.974 -8.101 16.799 1.00 90.88 260 GLY A N 1
ATOM 1974 C CA . GLY A 1 260 ? -3.112 -9.247 16.517 1.00 90.88 260 GLY A CA 1
ATOM 1975 C C . GLY A 1 260 ? -3.529 -10.012 15.266 1.00 90.88 260 GLY A C 1
ATOM 1976 O O . GLY A 1 260 ? -2.676 -10.375 14.462 1.00 90.88 260 GLY A O 1
ATOM 1977 N N . SER A 1 261 ? -4.833 -10.224 15.090 1.00 89.62 261 SER A N 1
ATOM 1978 C CA . SER A 1 261 ? -5.368 -11.009 13.973 1.00 89.62 261 SER A CA 1
ATOM 1979 C C . SER A 1 261 ? -5.640 -10.180 12.717 1.00 89.62 261 SER A C 1
ATOM 1981 O O . SER A 1 261 ? -5.625 -10.725 11.614 1.00 89.62 261 SER A O 1
ATOM 1983 N N . PHE A 1 262 ? -5.931 -8.883 12.864 1.00 88.56 262 PHE A N 1
ATOM 1984 C CA . PHE A 1 262 ? -6.429 -8.056 11.757 1.00 88.56 262 PHE A CA 1
ATOM 1985 C C . PHE A 1 262 ? -5.447 -7.001 11.242 1.00 88.56 262 PHE A C 1
ATOM 1987 O O . PHE A 1 262 ? -5.666 -6.456 10.154 1.00 88.56 262 PHE A O 1
ATOM 1994 N N . SER A 1 263 ? -4.384 -6.687 11.987 1.00 90.00 263 SER A N 1
ATOM 1995 C CA . SER A 1 263 ? -3.360 -5.756 11.502 1.00 90.00 263 SER A CA 1
ATOM 1996 C C . SER A 1 263 ? -2.570 -6.365 10.350 1.00 90.00 263 SER A C 1
ATOM 1998 O O . SER A 1 263 ? -2.432 -7.580 10.238 1.00 90.00 263 SER A O 1
ATOM 2000 N N . VAL A 1 264 ? -2.043 -5.505 9.483 1.00 87.06 264 VAL A N 1
ATOM 2001 C CA . VAL A 1 264 ? -1.329 -5.922 8.277 1.00 87.06 264 VAL A CA 1
ATOM 2002 C C . VAL A 1 264 ? 0.021 -5.229 8.216 1.00 87.06 264 VAL A C 1
ATOM 2004 O O . VAL A 1 264 ? 0.117 -4.011 8.372 1.00 87.06 264 VAL A O 1
ATOM 2007 N N . ASN A 1 265 ? 1.065 -6.011 7.946 1.00 88.12 265 ASN A N 1
ATOM 2008 C CA . ASN A 1 265 ? 2.328 -5.494 7.443 1.00 88.12 265 ASN A CA 1
ATOM 2009 C C . ASN A 1 265 ? 2.310 -5.616 5.909 1.00 88.12 265 ASN A C 1
ATOM 2011 O O . ASN A 1 265 ? 2.408 -6.736 5.408 1.00 88.12 265 ASN A O 1
ATOM 2015 N N . PRO A 1 266 ? 2.196 -4.512 5.147 1.00 83.62 266 PRO A N 1
ATOM 2016 C CA . PRO A 1 266 ? 2.153 -4.564 3.685 1.00 83.62 266 PRO A CA 1
ATOM 2017 C C . PRO A 1 266 ? 3.419 -5.135 3.036 1.00 83.62 266 PRO A C 1
ATOM 2019 O O . PRO A 1 266 ? 3.384 -5.459 1.849 1.00 83.62 266 PRO A O 1
ATOM 2022 N N . ASP A 1 267 ? 4.502 -5.313 3.790 1.00 86.38 267 ASP A N 1
ATOM 2023 C CA . ASP A 1 267 ? 5.740 -5.920 3.306 1.00 86.38 267 ASP A CA 1
ATOM 2024 C C . ASP A 1 267 ? 5.817 -7.433 3.565 1.00 86.38 267 ASP A C 1
ATOM 2026 O O . ASP A 1 267 ? 6.637 -8.116 2.958 1.00 86.38 267 ASP A O 1
ATOM 2030 N N . GLU A 1 268 ? 4.971 -7.997 4.423 1.00 85.94 268 GLU A N 1
ATOM 2031 C CA . GLU A 1 268 ? 5.009 -9.424 4.770 1.00 85.94 268 GLU A CA 1
ATOM 2032 C C . GLU A 1 268 ? 3.742 -10.146 4.294 1.00 85.94 268 GLU A C 1
ATOM 2034 O O . GLU A 1 268 ? 2.679 -9.546 4.118 1.00 85.94 268 GLU A O 1
ATOM 2039 N N . ASP A 1 269 ? 3.847 -11.454 4.062 1.00 83.12 269 ASP A N 1
ATOM 2040 C CA . ASP A 1 269 ? 2.699 -12.279 3.656 1.00 83.12 269 ASP A CA 1
ATOM 2041 C C . ASP A 1 269 ? 1.713 -12.500 4.808 1.00 83.12 269 ASP A C 1
ATOM 2043 O O . ASP A 1 269 ? 0.515 -12.662 4.587 1.00 83.12 269 ASP A O 1
ATOM 2047 N N . SER A 1 270 ? 2.206 -12.449 6.044 1.00 87.06 270 SER A N 1
ATOM 2048 C CA . SER A 1 270 ? 1.407 -12.571 7.258 1.00 87.06 270 SER A CA 1
ATOM 2049 C C . SER A 1 270 ? 1.904 -11.611 8.327 1.00 87.06 270 SER A C 1
ATOM 2051 O O . SER A 1 270 ? 3.109 -11.414 8.472 1.00 87.06 270 SER A O 1
ATOM 2053 N N . PHE A 1 271 ? 0.987 -11.067 9.121 1.00 89.38 271 PHE A N 1
ATOM 2054 C CA . PHE A 1 271 ? 1.331 -10.230 10.261 1.00 89.38 271 PHE A CA 1
ATOM 2055 C C . PHE A 1 271 ? 1.626 -11.091 11.500 1.00 89.38 271 PHE A C 1
ATOM 2057 O O . PHE A 1 271 ? 0.767 -11.829 11.978 1.00 89.38 271 PHE A O 1
ATOM 2064 N N . ASP A 1 272 ? 2.847 -11.001 12.028 1.00 90.06 272 ASP A N 1
ATOM 2065 C CA . ASP A 1 272 ? 3.259 -11.724 13.236 1.00 90.06 272 ASP A CA 1
ATOM 2066 C C . ASP A 1 272 ? 3.012 -10.883 14.496 1.00 90.06 272 ASP A C 1
ATOM 2068 O O . ASP A 1 272 ? 3.832 -10.041 14.874 1.00 90.06 272 ASP A O 1
ATOM 2072 N N . ALA A 1 273 ? 1.891 -11.148 15.169 1.00 90.25 273 ALA A N 1
ATOM 2073 C CA . ALA A 1 273 ? 1.476 -10.447 16.383 1.00 90.25 273 ALA A CA 1
ATOM 2074 C C . ALA A 1 273 ? 2.444 -10.603 17.571 1.00 90.25 273 ALA A C 1
ATOM 2076 O O . ALA A 1 273 ? 2.421 -9.798 18.501 1.00 90.25 273 ALA A O 1
ATOM 2077 N N . THR A 1 274 ? 3.320 -11.614 17.568 1.00 88.25 274 THR A N 1
ATOM 2078 C CA . THR A 1 274 ? 4.243 -11.859 18.691 1.00 88.25 274 THR A CA 1
ATOM 2079 C C . THR A 1 274 ? 5.381 -10.844 18.762 1.00 88.25 274 THR A C 1
ATOM 2081 O O . THR A 1 274 ? 5.999 -10.687 19.813 1.00 88.25 274 THR A O 1
ATOM 2084 N N . LYS A 1 275 ? 5.641 -10.120 17.667 1.00 90.06 275 LYS A N 1
ATOM 2085 C CA . LYS A 1 275 ? 6.701 -9.105 17.567 1.00 90.06 275 LYS A CA 1
ATOM 2086 C C . LYS A 1 275 ? 6.291 -7.731 18.102 1.00 90.06 275 LYS A C 1
ATOM 2088 O O . LYS A 1 275 ? 7.091 -6.797 18.023 1.00 90.06 275 LYS A O 1
ATOM 2093 N N . TRP A 1 276 ? 5.075 -7.593 18.627 1.00 91.12 276 TRP A N 1
ATOM 2094 C CA . TRP A 1 276 ? 4.476 -6.302 18.951 1.00 91.12 276 TRP A CA 1
ATOM 2095 C C . TRP A 1 276 ? 3.989 -6.233 20.395 1.00 91.12 276 TRP A C 1
ATOM 2097 O O . TRP A 1 276 ? 3.440 -7.188 20.949 1.00 91.12 276 TRP A O 1
ATOM 2107 N N . LYS A 1 277 ? 4.174 -5.056 20.985 1.00 92.12 277 LYS A N 1
ATOM 2108 C CA . LYS A 1 277 ? 3.507 -4.603 22.199 1.00 92.12 277 LYS A CA 1
ATOM 2109 C C . LYS A 1 277 ? 2.244 -3.845 21.798 1.00 92.12 277 LYS A C 1
ATOM 2111 O O . LYS A 1 277 ? 2.270 -3.093 20.826 1.00 92.12 277 LYS A O 1
ATOM 2116 N N . TYR A 1 278 ? 1.166 -4.033 22.556 1.00 92.62 278 TYR A N 1
ATOM 2117 C CA . TYR A 1 278 ? -0.138 -3.422 22.301 1.00 92.62 278 TYR A CA 1
ATOM 2118 C C . TYR A 1 278 ? -0.601 -2.652 23.531 1.00 92.62 278 TYR A C 1
ATOM 2120 O O . TYR A 1 278 ? -0.728 -3.227 24.614 1.00 92.62 278 TYR A O 1
ATOM 2128 N N . GLU A 1 279 ? -0.895 -1.371 23.352 1.00 91.94 279 GLU A N 1
ATOM 2129 C CA . GLU A 1 279 ? -1.504 -0.529 24.375 1.00 91.94 279 GLU A CA 1
ATOM 2130 C C . GLU A 1 279 ? -2.825 0.026 23.863 1.00 91.94 279 GLU A C 1
ATOM 2132 O O . GLU A 1 279 ? -2.897 0.619 22.789 1.00 91.94 279 GLU A O 1
ATOM 2137 N N . TYR A 1 280 ? -3.884 -0.185 24.635 1.00 91.94 280 TYR A N 1
ATOM 2138 C CA . TYR A 1 280 ? -5.229 0.229 24.265 1.00 91.94 280 TYR A CA 1
ATOM 2139 C C . TYR A 1 280 ? -5.616 1.455 25.059 1.00 91.94 280 TYR A C 1
ATOM 2141 O O . TYR A 1 280 ? -5.329 1.545 26.247 1.00 91.94 280 TYR A O 1
ATOM 2149 N N . TYR A 1 281 ? -6.338 2.355 24.419 1.00 91.25 281 TYR A N 1
ATOM 2150 C CA . TYR A 1 281 ? -6.831 3.586 25.004 1.00 91.25 281 TYR A CA 1
ATOM 2151 C C . TYR A 1 281 ? -8.282 3.768 24.601 1.00 91.25 281 TYR A C 1
ATOM 2153 O O . TYR A 1 281 ? -8.714 3.306 23.544 1.00 91.25 281 TYR A O 1
ATOM 2161 N N . CYS A 1 282 ? -9.046 4.456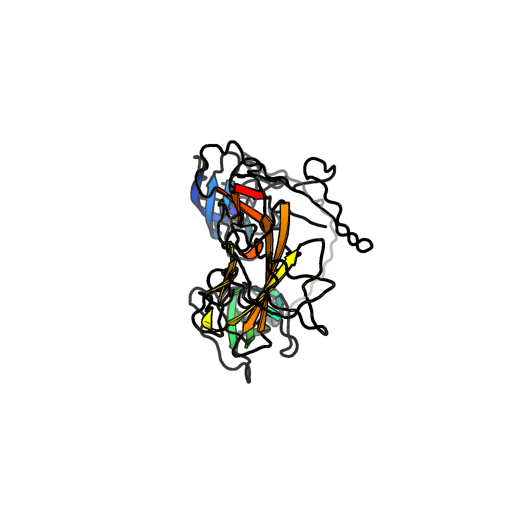 25.439 1.00 91.38 282 CYS A N 1
ATOM 2162 C CA . CYS A 1 282 ? -10.451 4.678 25.162 1.00 91.38 282 CYS A CA 1
ATOM 2163 C C . CYS A 1 282 ? -10.931 6.014 25.713 1.00 91.38 282 CYS A C 1
ATOM 2165 O O . CYS A 1 282 ? -10.520 6.440 26.792 1.00 91.38 282 CYS A O 1
ATOM 2167 N N . ARG A 1 283 ? -11.839 6.649 24.971 1.00 89.62 283 ARG A N 1
ATOM 2168 C CA . ARG A 1 283 ? -12.536 7.873 25.371 1.00 89.62 283 ARG A CA 1
ATOM 2169 C C . ARG A 1 283 ? -13.982 7.862 24.895 1.00 89.62 283 ARG A C 1
ATOM 2171 O O . ARG A 1 283 ? -14.334 7.145 23.957 1.00 89.62 283 ARG A O 1
ATOM 2178 N N . ILE A 1 284 ? -14.814 8.702 25.502 1.00 89.38 284 ILE A N 1
ATOM 2179 C CA . ILE 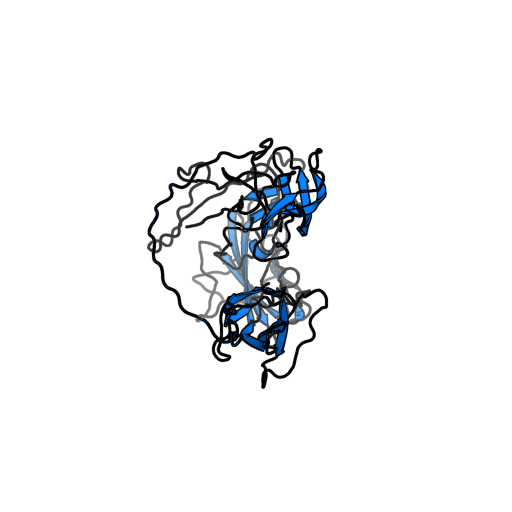A 1 284 ? -16.134 9.017 24.945 1.00 89.38 284 ILE A CA 1
ATOM 2180 C C . ILE A 1 284 ? -15.922 10.066 23.850 1.00 89.38 284 ILE A C 1
ATOM 2182 O O . ILE A 1 284 ? -15.447 11.172 24.120 1.00 89.38 284 ILE A O 1
ATOM 2186 N N . TYR A 1 285 ? -16.228 9.695 22.610 1.00 87.62 285 TYR A N 1
ATOM 2187 C CA . TYR A 1 285 ? -15.942 10.511 21.437 1.00 87.62 285 TYR A CA 1
ATOM 2188 C C . TYR A 1 285 ? -16.769 11.804 21.449 1.00 87.62 285 TYR A C 1
ATOM 2190 O O . TYR A 1 285 ? -17.953 11.791 21.781 1.00 87.62 285 TYR A O 1
ATOM 2198 N N . GLY A 1 286 ? -16.131 12.926 21.106 1.00 83.00 286 GLY A N 1
ATOM 2199 C CA . GLY A 1 286 ? -16.761 14.250 21.045 1.00 83.00 286 GLY A CA 1
ATOM 2200 C C . GLY A 1 286 ? -16.987 14.948 22.393 1.00 83.00 286 GLY A C 1
ATOM 2201 O O . GLY A 1 286 ? -17.297 16.134 22.393 1.00 83.00 286 GLY A O 1
ATOM 2202 N N . LEU A 1 287 ? -16.810 14.258 23.527 1.00 82.56 287 LEU A N 1
ATOM 2203 C CA . LEU A 1 287 ? -16.998 14.842 24.864 1.00 82.56 287 LEU A CA 1
ATOM 2204 C C . LEU A 1 287 ? -15.694 15.017 25.645 1.00 82.56 287 LEU A C 1
ATOM 2206 O O . LEU A 1 287 ? -15.551 16.005 26.357 1.00 82.56 287 LEU A O 1
ATOM 2210 N N . TYR A 1 288 ? -14.752 14.080 25.514 1.00 85.94 288 TYR A N 1
ATOM 2211 C CA . TYR A 1 288 ? -13.509 14.089 26.289 1.00 85.94 288 TYR A CA 1
ATOM 2212 C C . TYR A 1 288 ? -12.288 13.836 25.400 1.00 85.94 288 TYR A C 1
ATOM 2214 O O . TYR A 1 288 ? -12.385 13.241 24.320 1.00 85.94 288 TYR A O 1
ATOM 2222 N N . MET A 1 289 ? -11.115 14.279 25.854 1.00 89.25 289 MET A N 1
ATOM 2223 C CA . MET A 1 289 ? -9.837 13.842 25.288 1.00 89.25 289 MET A CA 1
ATOM 2224 C C . MET A 1 289 ? -9.487 12.432 25.788 1.00 89.25 289 MET A C 1
ATOM 2226 O O . MET A 1 289 ? -10.200 11.863 26.615 1.00 89.25 289 MET A O 1
ATOM 2230 N N . PHE A 1 290 ? -8.423 11.827 25.253 1.00 89.88 290 PHE A N 1
ATOM 2231 C CA . PHE A 1 290 ? -7.917 10.587 25.845 1.00 89.88 290 PHE A CA 1
ATOM 2232 C C . PHE A 1 290 ? -7.393 10.878 27.266 1.00 89.88 290 PHE A C 1
ATOM 2234 O O . PHE A 1 290 ? -6.683 11.875 27.437 1.00 89.88 290 PHE A O 1
ATOM 2241 N N . PRO A 1 291 ? -7.739 10.045 28.269 1.00 90.38 291 PRO A N 1
ATOM 2242 C CA . PRO A 1 291 ? -7.263 10.221 29.638 1.00 90.38 291 PRO A CA 1
ATOM 2243 C C . PRO A 1 291 ? -5.736 10.291 29.692 1.00 90.38 291 PRO A C 1
ATOM 2245 O O . PRO A 1 291 ? -5.060 9.488 29.045 1.00 90.38 291 PRO A O 1
ATOM 2248 N N . ASN A 1 292 ? -5.187 11.240 30.448 1.00 91.19 292 ASN A N 1
ATOM 2249 C CA . ASN A 1 292 ? -3.741 11.406 30.584 1.00 91.19 292 ASN A CA 1
ATOM 2250 C C . ASN A 1 292 ? -3.328 11.782 32.014 1.00 91.19 292 ASN A C 1
ATOM 2252 O O . ASN A 1 292 ? -4.098 12.353 32.782 1.00 91.19 292 ASN A O 1
ATOM 2256 N N . PHE A 1 293 ? -2.086 11.472 32.371 1.00 89.88 293 PHE A N 1
ATOM 2257 C CA . PHE A 1 293 ? -1.481 11.851 33.641 1.00 89.88 293 PHE A CA 1
ATOM 2258 C C . PHE A 1 293 ? -0.063 12.363 33.394 1.00 89.88 293 PHE A C 1
ATOM 2260 O O . PHE A 1 293 ? 0.777 11.642 32.859 1.00 89.88 293 PHE A O 1
ATOM 2267 N N . GLN A 1 294 ? 0.198 13.621 33.769 1.00 88.94 294 GLN A N 1
ATOM 2268 C CA . GLN A 1 294 ? 1.488 14.296 33.550 1.00 88.94 294 GLN A CA 1
ATOM 2269 C C . GLN A 1 294 ? 1.961 14.257 32.080 1.00 88.94 294 GLN A C 1
ATOM 2271 O O . GLN A 1 294 ? 3.150 14.127 31.804 1.00 88.94 294 GLN A O 1
ATOM 2276 N N . GLY A 1 295 ? 1.026 14.362 31.130 1.00 84.00 295 GLY A N 1
ATOM 2277 C CA . GLY A 1 295 ? 1.321 14.354 29.693 1.00 84.00 295 GLY A CA 1
ATOM 2278 C C . GLY A 1 295 ? 1.475 12.963 29.065 1.00 84.00 295 GLY A C 1
ATOM 2279 O O . GLY A 1 295 ? 1.581 12.874 27.846 1.00 84.00 295 GLY A O 1
ATOM 2280 N N . ALA A 1 296 ? 1.433 11.883 29.853 1.00 88.50 296 ALA A N 1
ATOM 2281 C CA . ALA A 1 296 ? 1.394 10.514 29.344 1.00 88.50 296 ALA A CA 1
ATOM 2282 C C . ALA A 1 296 ? -0.051 10.008 29.269 1.00 88.50 296 ALA A C 1
ATOM 2284 O O . ALA A 1 296 ? -0.815 10.167 30.223 1.00 88.50 296 ALA A O 1
ATOM 2285 N N . LEU A 1 297 ? -0.432 9.389 28.151 1.00 91.44 297 LEU A N 1
ATOM 2286 C CA . LEU A 1 297 ? -1.755 8.782 28.011 1.00 91.44 297 LEU A CA 1
ATOM 2287 C C . LEU A 1 297 ? -1.918 7.609 28.986 1.00 91.44 297 LEU A C 1
ATOM 2289 O O . LEU A 1 297 ? -0.984 6.847 29.226 1.00 91.44 297 LEU A O 1
ATOM 2293 N N . LEU A 1 298 ? -3.119 7.464 29.538 1.00 90.19 298 LEU A N 1
ATOM 2294 C CA . LEU A 1 298 ? -3.479 6.361 30.422 1.00 90.19 298 LEU A CA 1
ATOM 2295 C C . LEU A 1 298 ? -4.130 5.250 29.602 1.00 90.19 298 LEU A C 1
ATOM 2297 O O . LEU A 1 298 ? -5.159 5.474 28.954 1.00 90.19 298 LEU A O 1
ATOM 2301 N N . SER A 1 299 ? -3.548 4.052 29.643 1.00 89.94 299 SER A N 1
ATOM 2302 C CA . SER A 1 299 ? -4.121 2.889 28.971 1.00 89.94 299 SER A CA 1
ATOM 2303 C C . SER A 1 299 ? -5.494 2.529 29.551 1.00 89.94 299 SER A C 1
ATOM 2305 O O . SER A 1 299 ? -5.859 2.886 30.674 1.00 89.94 299 SER A O 1
ATOM 2307 N N . ILE A 1 300 ? -6.287 1.783 28.785 1.00 87.38 300 ILE A N 1
ATOM 2308 C CA . ILE A 1 300 ? -7.649 1.387 29.147 1.00 87.38 300 ILE A CA 1
ATOM 2309 C C . ILE A 1 300 ? -7.690 0.553 30.432 1.00 87.38 300 ILE A C 1
ATOM 2311 O O . ILE A 1 300 ? -8.713 0.543 31.112 1.00 87.38 300 ILE A O 1
ATOM 2315 N N . ASP A 1 301 ? -6.591 -0.109 30.799 1.00 84.62 301 ASP A N 1
ATOM 2316 C CA . ASP A 1 301 ? -6.412 -0.879 32.028 1.00 84.62 301 ASP A CA 1
ATOM 2317 C C . ASP A 1 301 ? -5.698 -0.116 33.157 1.00 84.62 301 ASP A C 1
ATOM 2319 O O . ASP A 1 301 ? -5.731 -0.585 34.290 1.00 84.62 301 ASP A O 1
ATOM 2323 N N . ASP A 1 302 ? -5.212 1.108 32.929 1.00 85.38 302 ASP A N 1
ATOM 2324 C CA . ASP A 1 302 ? -4.545 1.931 33.949 1.00 85.38 302 ASP A CA 1
ATOM 2325 C C . ASP A 1 302 ? -5.480 2.297 35.118 1.00 85.38 302 ASP A C 1
ATOM 2327 O O . ASP A 1 302 ? -6.652 2.630 34.921 1.00 85.38 302 ASP A O 1
ATOM 2331 N N . THR A 1 303 ? -4.983 2.211 36.350 1.00 82.12 303 THR A N 1
ATOM 2332 C CA . THR A 1 303 ? -5.761 2.481 37.571 1.00 82.12 303 THR A CA 1
ATOM 2333 C C . THR A 1 303 ? -5.764 3.954 37.969 1.00 82.12 303 THR A C 1
ATOM 2335 O O . THR A 1 303 ? -6.579 4.359 38.799 1.00 82.12 303 THR A O 1
ATOM 2338 N N . ARG A 1 304 ? -4.872 4.766 37.392 1.00 85.25 304 ARG A N 1
ATOM 2339 C CA . ARG A 1 304 ? -4.837 6.214 37.607 1.00 85.25 304 ARG A CA 1
ATOM 2340 C C . ARG A 1 304 ? -6.052 6.871 36.957 1.00 85.25 304 ARG A C 1
ATOM 2342 O O . ARG A 1 304 ? -6.606 6.379 35.977 1.00 85.25 304 ARG A O 1
ATOM 2349 N N . ILE A 1 305 ? -6.460 8.006 37.514 1.00 80.50 305 ILE A N 1
ATOM 2350 C CA . ILE A 1 305 ? -7.656 8.733 37.090 1.00 80.50 305 ILE A CA 1
ATOM 2351 C C . ILE A 1 305 ? -7.235 10.109 36.581 1.00 80.50 305 ILE A C 1
ATOM 2353 O O . ILE A 1 305 ? -6.555 10.851 37.288 1.00 80.50 305 ILE A O 1
ATOM 2357 N N . ASP A 1 306 ? -7.672 10.451 35.370 1.00 85.50 306 ASP A N 1
ATOM 2358 C CA . ASP A 1 306 ? -7.690 11.826 34.876 1.00 85.50 306 ASP A CA 1
ATOM 2359 C C . ASP A 1 306 ? -9.047 12.448 35.269 1.00 85.50 306 ASP A C 1
ATOM 2361 O O . ASP A 1 306 ? -10.090 12.014 34.766 1.00 85.50 306 ASP A O 1
ATOM 2365 N N . PRO A 1 307 ? -9.075 13.420 36.202 1.00 84.31 307 PRO A N 1
ATOM 2366 C CA . PRO A 1 307 ? -10.319 14.007 36.694 1.00 84.31 307 PRO A CA 1
ATOM 2367 C C . PRO A 1 307 ? -11.049 14.852 35.639 1.00 84.31 307 PRO A C 1
ATOM 2369 O O . PRO A 1 307 ? -12.247 15.090 35.787 1.00 84.31 307 PRO A O 1
ATOM 2372 N N . TYR A 1 308 ? -10.358 15.298 34.585 1.00 87.56 308 TYR A N 1
ATOM 2373 C CA . TYR A 1 308 ? -10.940 16.099 33.507 1.00 87.56 308 TYR A CA 1
ATOM 2374 C C . TYR A 1 308 ? -11.398 15.233 32.331 1.00 87.56 308 TYR A C 1
ATOM 2376 O O . TYR A 1 308 ? -12.401 15.549 31.690 1.00 87.56 308 TYR A O 1
ATOM 2384 N N . ASN A 1 309 ? -10.695 14.129 32.064 1.00 86.81 309 ASN A N 1
ATOM 2385 C CA . ASN A 1 309 ? -11.024 13.183 30.999 1.00 86.81 309 ASN A CA 1
ATOM 2386 C C . ASN A 1 309 ? -11.164 11.766 31.577 1.00 86.81 309 ASN A C 1
ATOM 2388 O O . ASN A 1 309 ? -10.199 11.001 31.578 1.00 86.81 309 ASN A O 1
ATOM 2392 N N . PRO A 1 310 ? -12.350 11.380 32.077 1.00 81.06 310 PRO A N 1
ATOM 2393 C CA . PRO A 1 310 ? -12.531 10.074 32.696 1.00 81.06 310 PRO A CA 1
ATOM 2394 C C . PRO A 1 310 ? -12.380 8.931 31.683 1.00 81.06 310 PRO A C 1
ATOM 2396 O O . PRO A 1 310 ? -12.693 9.073 30.497 1.00 81.06 310 PRO A O 1
ATOM 2399 N N . SER A 1 311 ? -11.964 7.760 32.179 1.00 78.38 311 SER A N 1
ATOM 2400 C CA . SER A 1 311 ? -11.981 6.520 31.395 1.00 78.38 311 SER A CA 1
ATOM 2401 C C . SER A 1 311 ? -13.384 6.237 30.851 1.00 78.38 311 SER A C 1
ATOM 2403 O O . SER A 1 311 ? -14.398 6.578 31.463 1.00 78.38 311 SER A O 1
ATOM 2405 N N . CYS A 1 312 ? -13.442 5.601 29.686 1.00 84.44 312 CYS A N 1
ATOM 2406 C CA . CYS A 1 312 ? -14.697 5.332 29.001 1.00 84.44 312 CYS A CA 1
ATOM 2407 C C . CYS A 1 312 ? -15.523 4.182 29.611 1.00 84.44 312 CYS A C 1
ATOM 2409 O O . CYS A 1 312 ? -16.697 4.035 29.263 1.00 84.44 312 CYS A O 1
ATOM 2411 N N . LEU A 1 313 ? -14.914 3.382 30.492 1.00 82.94 313 LEU A N 1
ATOM 2412 C CA . LEU A 1 313 ? -15.535 2.234 31.153 1.00 82.94 313 LEU A CA 1
ATOM 2413 C C . LEU A 1 313 ? -16.403 2.663 32.344 1.00 82.94 313 LEU A C 1
ATOM 2415 O O . LEU A 1 313 ? -16.129 3.669 33.002 1.00 82.94 313 LEU A O 1
ATOM 2419 N N . SER A 1 314 ? -17.467 1.902 32.615 1.00 63.19 314 SER A N 1
ATOM 2420 C CA . SER A 1 314 ? -18.467 2.228 33.638 1.00 63.19 314 SER A CA 1
ATOM 2421 C C . SER A 1 314 ? -17.957 2.156 35.073 1.00 63.19 314 SER A C 1
ATOM 2423 O O . SER A 1 314 ? -18.463 2.911 35.908 1.00 63.19 314 SER A O 1
ATOM 2425 N N . ASN A 1 315 ? -16.991 1.280 35.374 1.00 59.81 315 ASN A N 1
ATOM 2426 C CA . ASN A 1 315 ? -16.581 1.007 36.747 1.00 59.81 315 ASN A CA 1
ATOM 2427 C C . ASN A 1 315 ? -15.134 1.454 37.028 1.00 59.81 315 ASN A C 1
ATOM 2429 O O . ASN A 1 315 ? -14.170 0.912 36.491 1.00 59.81 315 ASN A O 1
ATOM 2433 N N . GLN A 1 316 ? -14.980 2.457 37.899 1.00 54.16 316 GLN A N 1
ATOM 2434 C CA . GLN A 1 316 ? -13.685 3.054 38.273 1.00 54.16 316 GLN A CA 1
ATOM 2435 C C . GLN A 1 316 ? -13.024 2.365 39.484 1.00 54.16 316 GLN A C 1
ATOM 2437 O O . GLN A 1 316 ? -11.967 2.786 39.949 1.00 54.16 316 GLN A O 1
ATOM 2442 N N . THR A 1 317 ? -13.636 1.309 40.025 1.00 47.81 317 THR A N 1
ATOM 2443 C CA . THR A 1 317 ? -13.243 0.698 41.303 1.00 47.81 317 THR A CA 1
ATOM 2444 C C . THR A 1 317 ? -12.180 -0.394 41.147 1.00 47.81 317 THR A C 1
ATOM 2446 O O . THR A 1 317 ? -12.433 -1.541 41.479 1.00 47.81 317 THR A O 1
ATOM 2449 N N . GLY A 1 318 ? -10.978 -0.047 40.668 1.00 45.88 318 GLY A N 1
ATOM 2450 C CA . GLY A 1 318 ? -9.709 -0.784 40.881 1.00 45.88 318 GLY A CA 1
ATOM 2451 C C . GLY A 1 318 ? -9.542 -2.203 40.295 1.00 45.88 318 GLY A C 1
ATOM 2452 O O . GLY A 1 318 ? -8.472 -2.516 39.785 1.00 45.88 318 GLY A O 1
ATOM 2453 N N . ASN A 1 319 ? -10.575 -3.046 40.302 1.00 51.78 319 ASN A N 1
ATOM 2454 C CA . ASN A 1 319 ? -10.635 -4.363 39.681 1.00 51.78 319 ASN A CA 1
ATOM 2455 C C . ASN A 1 319 ? -11.469 -4.253 38.402 1.00 51.78 319 ASN A C 1
ATOM 2457 O O . ASN A 1 319 ? -12.690 -4.404 38.435 1.00 51.78 319 ASN A O 1
ATOM 2461 N N . LYS A 1 320 ? -10.816 -3.981 37.266 1.00 60.50 320 LYS A N 1
ATOM 2462 C CA . LYS A 1 320 ? -11.463 -3.953 35.943 1.00 60.50 320 LYS A CA 1
ATOM 2463 C C . LYS A 1 320 ? -11.830 -5.372 35.495 1.00 60.50 320 LYS A C 1
ATOM 2465 O O . LYS A 1 320 ? -11.222 -5.925 34.588 1.00 60.50 320 LYS A O 1
ATOM 2470 N N . THR A 1 321 ? -12.842 -5.963 36.130 1.00 60.81 321 THR A N 1
ATOM 2471 C CA . THR A 1 321 ? -13.463 -7.235 35.714 1.00 60.81 321 THR A CA 1
ATOM 2472 C C . THR A 1 321 ? -14.129 -7.135 34.340 1.00 60.81 321 THR A C 1
ATOM 2474 O O . THR A 1 321 ? -14.451 -8.153 33.744 1.00 60.81 321 THR A O 1
ATOM 2477 N N . GLU A 1 322 ? -14.298 -5.909 33.842 1.00 73.44 322 GLU A N 1
ATOM 2478 C CA . GLU A 1 322 ? -14.882 -5.520 32.559 1.00 73.44 322 GLU A CA 1
ATOM 2479 C C . GLU A 1 322 ? -13.960 -5.751 31.344 1.00 73.44 322 GLU A C 1
ATOM 2481 O O . GLU A 1 322 ? -14.412 -5.614 30.210 1.00 73.44 322 GLU A O 1
ATOM 2486 N N . LEU A 1 323 ? -12.682 -6.096 31.546 1.00 85.00 323 LEU A N 1
ATOM 2487 C CA . LEU A 1 323 ? -11.708 -6.304 30.469 1.00 85.00 323 LEU A CA 1
ATOM 2488 C C . LEU A 1 323 ? -11.093 -7.704 30.529 1.00 85.00 323 LEU A C 1
ATOM 2490 O O . LEU A 1 323 ? -10.646 -8.156 31.582 1.00 85.00 323 LEU A O 1
ATOM 2494 N N . LYS A 1 324 ? -10.985 -8.357 29.372 1.00 87.00 324 LYS A N 1
ATOM 2495 C CA . LYS A 1 324 ? -10.177 -9.568 29.179 1.00 87.00 324 LYS A CA 1
ATOM 2496 C C . LYS A 1 324 ? -9.150 -9.311 28.088 1.00 87.00 324 LYS A C 1
ATOM 2498 O O . LYS A 1 324 ? -9.514 -8.905 26.991 1.00 87.00 324 LYS A O 1
ATOM 2503 N N . PHE A 1 325 ? -7.877 -9.536 28.383 1.00 86.75 325 PHE A N 1
ATOM 2504 C CA . PHE A 1 325 ? -6.811 -9.448 27.390 1.00 86.75 325 PHE A CA 1
ATOM 2505 C C . PHE A 1 325 ? -6.399 -10.851 26.970 1.00 86.75 325 PHE A C 1
ATOM 2507 O O . PHE A 1 325 ? -6.129 -11.677 27.840 1.00 86.75 325 PHE A O 1
ATOM 2514 N N . ASP A 1 326 ? -6.286 -11.078 25.664 1.00 82.00 326 ASP A N 1
ATOM 2515 C CA . ASP A 1 326 ? -5.717 -12.310 25.121 1.00 82.00 326 ASP A CA 1
ATOM 2516 C C . ASP A 1 326 ? -4.401 -12.002 24.405 1.00 82.00 326 ASP A C 1
ATOM 2518 O O . ASP A 1 326 ? -4.225 -10.930 23.812 1.00 82.00 326 ASP A O 1
ATOM 2522 N N . GLY A 1 327 ? -3.469 -12.951 24.469 1.00 69.50 327 GLY A N 1
ATOM 2523 C CA . GLY A 1 327 ? -2.113 -12.769 23.978 1.00 69.50 327 GLY A CA 1
ATOM 2524 C C . GLY A 1 327 ? -1.263 -14.030 24.050 1.00 69.50 327 GLY A C 1
ATOM 2525 O O . GLY A 1 327 ? -1.493 -14.897 24.889 1.00 69.50 327 GLY A O 1
ATOM 2526 N N . VAL A 1 328 ? -0.248 -14.118 23.187 1.00 61.22 328 VAL A N 1
ATOM 2527 C CA . VAL A 1 328 ? 0.726 -15.232 23.193 1.00 61.22 328 VAL A CA 1
ATOM 2528 C C . VAL A 1 328 ? 1.688 -15.126 24.392 1.00 61.22 328 VAL A C 1
ATOM 2530 O O . VAL A 1 328 ? 2.296 -16.110 24.802 1.00 61.22 328 VAL A O 1
ATOM 2533 N N . SER A 1 329 ? 1.810 -13.938 24.994 1.00 58.91 329 SER A N 1
ATOM 2534 C CA . SER A 1 329 ? 2.590 -13.670 26.206 1.00 58.91 329 SER A CA 1
ATOM 2535 C C . SER A 1 329 ? 1.947 -12.553 27.038 1.00 58.91 329 SER A C 1
ATOM 2537 O O . SER A 1 329 ? 1.160 -11.764 26.517 1.00 58.91 329 SER A O 1
ATOM 2539 N N . LEU A 1 330 ? 2.343 -12.417 28.311 1.00 57.47 330 LEU A N 1
ATOM 2540 C CA . LEU A 1 330 ? 1.904 -11.318 29.193 1.00 57.47 330 LEU A CA 1
ATOM 2541 C C . LEU A 1 330 ? 2.215 -9.913 28.632 1.00 57.47 330 LEU A C 1
ATOM 2543 O O . LEU A 1 330 ? 1.564 -8.943 29.013 1.00 57.47 330 LEU A O 1
ATOM 2547 N N . LEU A 1 331 ? 3.200 -9.808 27.732 1.00 58.94 331 LEU A N 1
ATOM 2548 C CA . LEU A 1 331 ? 3.623 -8.564 27.079 1.00 58.94 331 LEU A CA 1
ATOM 2549 C C . LEU A 1 331 ? 2.920 -8.317 25.735 1.00 58.94 331 LEU A C 1
ATOM 2551 O O . LEU A 1 331 ? 2.888 -7.183 25.261 1.00 58.94 331 LEU A O 1
ATOM 2555 N N . SER A 1 332 ? 2.336 -9.350 25.127 1.00 68.31 332 SER A N 1
ATOM 2556 C CA . SER A 1 332 ? 1.676 -9.278 23.823 1.00 68.31 332 SER A CA 1
ATOM 2557 C C . SER A 1 332 ? 0.168 -9.437 23.977 1.00 68.31 332 SER A C 1
ATOM 2559 O O . SER A 1 332 ? -0.404 -10.412 23.502 1.00 68.31 332 SER A O 1
ATOM 2561 N N . LYS A 1 333 ? -0.478 -8.464 24.639 1.00 84.69 333 LYS A N 1
ATOM 2562 C CA . LYS A 1 333 ? -1.946 -8.322 24.736 1.00 84.69 333 LYS A CA 1
ATOM 2563 C C . LYS A 1 333 ? -2.558 -8.029 23.354 1.00 84.69 333 LYS A C 1
ATOM 2565 O O . LYS A 1 333 ? -3.092 -6.951 23.108 1.00 84.69 333 LYS A O 1
ATOM 2570 N N . SER A 1 334 ? -2.416 -8.951 22.412 1.00 90.88 334 SER A N 1
ATOM 2571 C CA . SER A 1 334 ? -2.721 -8.763 20.994 1.00 90.88 334 SER A CA 1
ATOM 2572 C C . SER A 1 334 ? -4.211 -8.596 20.708 1.00 90.88 334 SER A C 1
ATOM 2574 O O . SER A 1 334 ? -4.571 -8.174 19.613 1.00 90.88 334 SER A O 1
ATOM 2576 N N . SER A 1 335 ? -5.073 -8.885 21.686 1.00 92.38 335 SER A N 1
ATOM 2577 C CA . SER A 1 335 ? -6.472 -8.472 21.656 1.00 92.38 335 SER A CA 1
ATOM 2578 C C . SER A 1 335 ? -6.998 -8.090 23.040 1.00 92.38 335 SER A C 1
ATOM 2580 O O . SER A 1 335 ? -6.481 -8.531 24.070 1.00 92.38 335 SER A O 1
ATOM 2582 N N . VAL A 1 336 ? -8.042 -7.266 23.054 1.00 90.69 336 VAL A N 1
ATOM 2583 C CA . VAL A 1 336 ? -8.810 -6.915 24.248 1.00 90.69 336 VAL A CA 1
ATOM 2584 C C . VAL A 1 336 ? -10.291 -7.151 23.994 1.00 90.69 336 VAL A C 1
ATOM 2586 O O . VAL A 1 336 ? -10.833 -6.793 22.953 1.00 90.69 336 VAL A O 1
ATOM 2589 N N . THR A 1 337 ? -10.949 -7.746 24.974 1.00 89.81 337 THR A N 1
ATOM 2590 C CA . THR A 1 337 ? -12.383 -7.979 25.004 1.00 89.81 337 THR A CA 1
ATOM 2591 C C . THR A 1 337 ? -12.977 -7.132 26.122 1.00 89.81 337 THR A C 1
ATOM 2593 O O . THR A 1 337 ? -12.657 -7.331 27.295 1.00 89.81 337 THR A O 1
ATOM 2596 N N . ILE A 1 338 ? -13.819 -6.170 25.756 1.00 88.19 338 ILE A N 1
ATOM 2597 C CA . ILE A 1 338 ? -14.617 -5.364 26.678 1.00 88.19 338 ILE A CA 1
ATOM 2598 C C . ILE A 1 338 ? -15.928 -6.102 26.918 1.00 88.19 338 ILE A C 1
ATOM 2600 O O . ILE A 1 338 ? -16.652 -6.391 25.966 1.00 88.19 338 ILE A O 1
ATOM 2604 N N . LEU A 1 339 ? -16.225 -6.423 28.173 1.00 85.50 339 LEU A N 1
ATOM 2605 C CA . LEU A 1 339 ? -17.395 -7.217 28.505 1.00 85.50 339 LEU A CA 1
ATOM 2606 C C . LEU A 1 339 ? -18.704 -6.466 28.258 1.00 85.50 339 LEU A C 1
ATOM 2608 O O . LEU A 1 339 ? -18.817 -5.239 28.332 1.00 85.50 339 LEU A O 1
ATOM 2612 N N . ALA A 1 340 ? -19.729 -7.257 27.992 1.00 78.25 340 ALA A N 1
ATOM 2613 C CA . ALA A 1 340 ? -21.108 -6.831 27.956 1.00 78.25 340 ALA A CA 1
ATOM 2614 C C . ALA A 1 340 ? -21.506 -5.953 29.158 1.00 78.25 340 ALA A C 1
ATOM 2616 O O . ALA A 1 340 ? -21.329 -6.332 30.315 1.00 78.25 340 ALA A O 1
ATOM 2617 N N . GLY A 1 341 ? -22.126 -4.801 28.886 1.00 77.50 341 GLY A N 1
ATOM 2618 C CA . GLY A 1 341 ? -22.635 -3.894 29.923 1.00 77.50 341 GLY A CA 1
ATOM 2619 C C . GLY A 1 341 ? -21.601 -2.927 30.510 1.00 77.50 341 GLY A C 1
ATOM 2620 O O . GLY A 1 341 ? -21.984 -2.060 31.288 1.00 77.50 341 GLY A O 1
ATOM 2621 N N . SER A 1 342 ? -20.329 -3.010 30.100 1.00 83.44 342 SER A N 1
ATOM 2622 C CA . SER A 1 342 ? -19.265 -2.091 30.542 1.00 83.44 342 SER A CA 1
ATOM 2623 C C . SER A 1 342 ? -19.307 -0.707 29.875 1.00 83.44 342 SER A C 1
ATOM 2625 O O . SER A 1 342 ? -18.604 0.221 30.280 1.00 83.44 342 SER A O 1
ATOM 2627 N N . LEU A 1 343 ? -20.119 -0.554 28.826 1.00 85.12 343 LEU A N 1
ATOM 2628 C CA . LEU A 1 343 ? -20.314 0.693 28.090 1.00 85.12 343 LEU A CA 1
ATOM 2629 C C . LEU A 1 343 ? -21.769 1.155 28.218 1.00 85.12 343 LEU A C 1
ATOM 2631 O O . LEU A 1 343 ? -22.699 0.349 28.185 1.00 85.12 343 LEU A O 1
ATOM 2635 N N . LYS A 1 344 ? -21.969 2.471 28.335 1.00 84.31 344 LYS A N 1
ATOM 2636 C CA . LYS A 1 344 ? -23.300 3.085 28.404 1.00 84.31 344 LYS A CA 1
ATOM 2637 C C . LYS A 1 344 ? -23.890 3.206 27.005 1.00 84.31 344 LYS A C 1
ATOM 2639 O O . LYS A 1 344 ? -23.187 3.555 26.058 1.00 84.31 344 LYS A O 1
ATOM 2644 N N . SER A 1 345 ? -25.189 2.969 26.894 1.00 83.06 345 SER A N 1
ATOM 2645 C CA . SER A 1 345 ? -25.919 3.130 25.645 1.00 83.06 345 SER A CA 1
ATOM 2646 C C . SER A 1 345 ? -26.120 4.593 25.246 1.00 83.06 345 SER A C 1
ATOM 2648 O O . SER A 1 345 ? -25.899 5.519 26.032 1.00 83.06 345 SER A O 1
ATOM 2650 N N . ASN A 1 346 ? -26.499 4.784 23.981 1.00 83.62 346 ASN A N 1
ATOM 2651 C CA . ASN A 1 346 ? -26.663 6.071 23.311 1.00 83.62 346 ASN A CA 1
ATOM 2652 C C . ASN A 1 346 ? -25.401 6.953 23.378 1.00 83.62 346 ASN A C 1
ATOM 2654 O O . ASN A 1 346 ? -25.466 8.165 23.591 1.00 83.62 346 ASN A O 1
ATOM 2658 N N . ARG A 1 347 ? -24.228 6.322 23.249 1.00 85.12 347 ARG A N 1
ATOM 2659 C CA . ARG A 1 347 ? -22.921 6.989 23.251 1.00 85.12 347 ARG A CA 1
ATOM 2660 C C . ARG A 1 347 ? -22.009 6.402 22.189 1.00 85.12 347 ARG A C 1
ATOM 2662 O O . ARG A 1 347 ? -22.041 5.201 21.920 1.00 85.12 347 ARG A O 1
ATOM 2669 N N . THR A 1 348 ? -21.155 7.260 21.642 1.00 86.88 348 THR A N 1
ATOM 2670 C CA . THR A 1 348 ? -20.058 6.859 20.763 1.00 86.88 348 THR A CA 1
ATOM 2671 C C . THR A 1 348 ? -18.750 6.904 21.535 1.00 86.88 348 THR A C 1
ATOM 2673 O O . THR A 1 348 ? -18.415 7.892 22.187 1.00 86.88 348 THR A O 1
ATOM 2676 N N . TYR A 1 349 ? -18.004 5.818 21.446 1.00 87.56 349 TYR A N 1
ATOM 2677 C CA . TYR A 1 349 ? -16.700 5.626 22.048 1.00 87.56 349 TYR A CA 1
ATOM 2678 C C . TYR A 1 349 ? -15.643 5.603 20.957 1.00 87.56 349 TYR A C 1
ATOM 2680 O O . TYR A 1 349 ? -15.893 5.094 19.868 1.00 87.56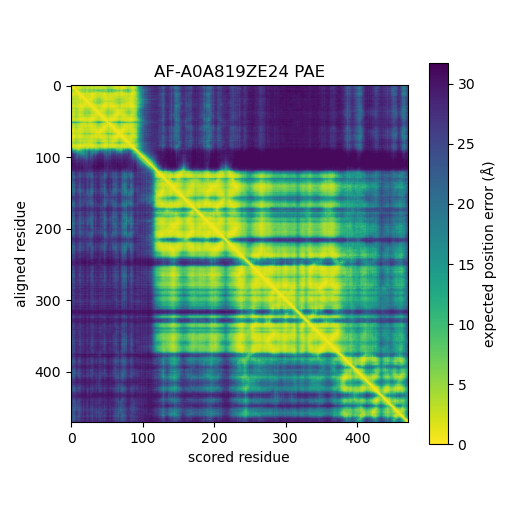 349 TYR A O 1
ATOM 2688 N N . GLN A 1 350 ? -14.462 6.138 21.247 1.00 89.75 350 GLN A N 1
ATOM 2689 C CA . GLN A 1 350 ? -13.299 5.954 20.392 1.00 89.75 350 GLN A CA 1
ATOM 2690 C C . GLN A 1 350 ? -12.283 5.104 21.129 1.00 89.75 350 GLN A C 1
ATOM 2692 O O . GLN A 1 350 ? -11.818 5.483 22.206 1.00 89.75 350 GLN A O 1
ATOM 2697 N N . PHE A 1 351 ? -11.929 3.987 20.512 1.00 90.75 351 PHE A N 1
ATOM 2698 C CA . PHE A 1 351 ? -10.831 3.144 20.940 1.00 90.75 351 PHE A CA 1
ATOM 2699 C C . PHE A 1 351 ? -9.626 3.417 20.053 1.00 90.75 351 PHE A C 1
ATOM 2701 O O . PHE A 1 351 ? -9.756 3.613 18.844 1.00 90.75 351 PHE A O 1
ATOM 2708 N N . MET A 1 352 ? -8.459 3.437 20.676 1.00 90.94 352 MET A N 1
ATOM 2709 C CA . MET A 1 352 ? -7.172 3.552 20.014 1.00 90.94 352 MET A CA 1
ATOM 2710 C C . MET A 1 352 ? -6.305 2.381 20.459 1.00 90.94 352 MET A C 1
ATOM 2712 O O . MET A 1 352 ? -6.306 2.038 21.639 1.00 90.94 352 MET A O 1
ATOM 2716 N N . VAL A 1 353 ? -5.557 1.791 19.535 1.00 92.31 353 VAL A N 1
ATOM 2717 C CA . VAL A 1 353 ? -4.438 0.910 19.872 1.00 92.31 353 VAL A CA 1
ATOM 2718 C C . VAL A 1 353 ? -3.149 1.565 19.409 1.00 92.31 353 VAL A C 1
ATOM 2720 O O . VAL A 1 353 ? -3.066 2.001 18.265 1.00 92.31 353 VAL A O 1
ATOM 2723 N N . GLN A 1 354 ? -2.154 1.635 20.283 1.00 92.94 354 GLN A N 1
ATOM 2724 C CA . GLN A 1 354 ? -0.777 1.929 19.910 1.00 92.94 354 GLN A CA 1
ATOM 2725 C C . GLN A 1 354 ? 0.007 0.623 19.917 1.00 92.94 354 GLN A C 1
ATOM 2727 O O . GLN A 1 354 ? 0.006 -0.125 20.897 1.00 92.94 354 GLN A O 1
ATOM 2732 N N . MET A 1 355 ? 0.628 0.335 18.783 1.00 92.56 355 MET A N 1
ATOM 2733 C CA . MET A 1 355 ? 1.444 -0.840 18.548 1.00 92.56 355 MET A CA 1
ATOM 2734 C C . MET A 1 355 ? 2.895 -0.410 18.424 1.00 92.56 355 MET A C 1
ATOM 2736 O O . MET A 1 355 ? 3.211 0.497 17.657 1.00 92.56 355 MET A O 1
ATOM 2740 N N . GLU A 1 356 ? 3.775 -1.093 19.139 1.00 92.81 356 GLU A N 1
ATOM 2741 C CA . GLU A 1 356 ? 5.210 -0.819 19.145 1.00 92.81 356 GLU A CA 1
ATOM 2742 C C . GLU A 1 356 ? 5.972 -2.123 18.921 1.00 92.81 356 GLU A C 1
ATOM 2744 O O . GLU A 1 356 ? 5.672 -3.147 19.542 1.00 92.81 356 GLU A O 1
ATOM 2749 N N . ASN A 1 357 ? 6.942 -2.120 18.008 1.00 91.94 357 ASN A N 1
ATOM 2750 C CA . ASN A 1 357 ? 7.728 -3.318 17.751 1.00 91.94 357 ASN A CA 1
ATOM 2751 C C . ASN A 1 357 ? 8.676 -3.605 18.926 1.00 91.94 357 ASN A C 1
ATOM 2753 O O . ASN A 1 357 ? 9.479 -2.760 19.314 1.00 91.94 357 ASN A O 1
ATOM 2757 N N . LEU A 1 358 ? 8.647 -4.835 19.446 1.00 90.25 358 LEU A N 1
ATOM 2758 C CA . LEU A 1 358 ? 9.410 -5.235 20.636 1.00 90.25 358 LEU A CA 1
ATOM 2759 C C . LEU A 1 358 ? 10.933 -5.171 20.449 1.00 90.25 358 LEU A C 1
ATOM 2761 O O . LEU A 1 358 ? 11.665 -5.095 21.433 1.00 90.25 358 LEU A O 1
ATOM 2765 N N . ARG A 1 359 ? 11.427 -5.243 19.206 1.00 90.38 359 ARG A N 1
ATOM 2766 C CA . ARG A 1 359 ? 12.865 -5.170 18.896 1.00 90.38 359 ARG A CA 1
ATOM 2767 C C . ARG A 1 359 ? 13.311 -3.780 18.450 1.00 90.38 359 ARG A C 1
ATOM 2769 O O . ARG A 1 359 ? 14.504 -3.497 18.507 1.00 90.38 359 ARG A O 1
ATOM 2776 N N . ASN A 1 360 ? 12.392 -2.943 17.971 1.00 89.88 360 ASN A N 1
ATOM 2777 C CA . ASN A 1 360 ? 12.697 -1.613 17.453 1.00 89.88 360 ASN A CA 1
ATOM 2778 C C . ASN A 1 360 ? 11.547 -0.639 17.745 1.00 89.88 360 ASN A C 1
ATOM 2780 O O . ASN A 1 360 ? 10.613 -0.518 16.955 1.00 89.88 360 ASN A O 1
ATOM 2784 N N . SER A 1 361 ? 11.660 0.091 18.853 1.00 88.81 361 SER A N 1
ATOM 2785 C CA . SER A 1 361 ? 10.656 1.050 19.332 1.00 88.81 361 SER A CA 1
ATOM 2786 C C . SER A 1 361 ? 10.357 2.195 18.365 1.00 88.81 361 SER A C 1
ATOM 2788 O O . SER A 1 361 ? 9.296 2.806 18.457 1.00 88.81 361 SER A O 1
ATOM 2790 N N . SER A 1 362 ? 11.248 2.476 17.408 1.00 88.69 362 SER A N 1
ATOM 2791 C CA . SER A 1 362 ? 11.017 3.475 16.357 1.00 88.69 362 SER A CA 1
ATOM 2792 C C . SER A 1 362 ? 9.951 3.041 15.346 1.00 88.69 362 SER A C 1
ATOM 2794 O O . SER A 1 362 ? 9.458 3.870 14.584 1.00 88.69 362 SER A O 1
ATOM 2796 N N . ILE A 1 363 ? 9.607 1.749 15.300 1.00 89.19 363 ILE A N 1
ATOM 2797 C CA . ILE A 1 363 ? 8.545 1.226 14.442 1.00 89.19 363 ILE A CA 1
ATOM 2798 C C . ILE A 1 363 ? 7.265 1.146 15.267 1.00 89.19 363 ILE A C 1
ATOM 2800 O O . ILE A 1 363 ? 7.097 0.256 16.106 1.00 89.19 363 ILE A O 1
ATOM 2804 N N . GLN A 1 364 ? 6.355 2.073 14.990 1.00 91.88 364 GLN A N 1
ATOM 2805 C CA . GLN A 1 364 ? 5.082 2.193 15.685 1.00 91.88 364 GLN A CA 1
ATOM 2806 C C . GLN A 1 364 ? 3.930 2.286 14.691 1.00 91.88 364 GLN A C 1
ATOM 2808 O O . GLN A 1 364 ? 4.095 2.745 13.559 1.00 91.88 364 GLN A O 1
ATOM 2813 N N . ALA A 1 365 ? 2.756 1.848 15.126 1.00 90.94 365 ALA A N 1
ATOM 2814 C CA . ALA A 1 365 ? 1.519 1.995 14.381 1.00 90.94 365 ALA A CA 1
ATOM 2815 C C . ALA A 1 365 ? 0.379 2.304 15.338 1.00 90.94 365 ALA A C 1
ATOM 2817 O O . ALA A 1 365 ? 0.284 1.709 16.409 1.00 90.94 365 ALA A O 1
ATOM 2818 N N . THR A 1 366 ? -0.509 3.201 14.933 1.00 90.94 366 THR A N 1
ATOM 2819 C CA . THR A 1 366 ? -1.679 3.558 15.730 1.00 90.94 366 THR A CA 1
ATOM 2820 C C . THR A 1 366 ? -2.927 3.227 14.941 1.00 90.94 366 THR A C 1
ATOM 2822 O O . THR A 1 366 ? -3.026 3.602 13.777 1.00 90.94 366 THR A O 1
ATOM 2825 N N . GLY A 1 367 ? -3.846 2.502 15.574 1.00 87.44 367 GLY A N 1
ATOM 2826 C CA . GLY A 1 367 ? -5.149 2.137 15.035 1.00 87.44 367 GLY A CA 1
ATOM 2827 C C . GLY A 1 367 ? -6.269 2.850 15.778 1.00 87.44 367 GLY A C 1
ATOM 2828 O O . GLY A 1 367 ? -6.165 3.024 16.993 1.00 87.44 367 GLY A O 1
ATOM 2829 N N . TYR A 1 368 ? -7.363 3.182 15.092 1.00 86.94 368 TYR A N 1
ATOM 2830 C CA . TYR A 1 368 ? -8.568 3.739 15.716 1.00 86.94 368 TYR A CA 1
ATOM 2831 C C . TYR A 1 368 ? -9.831 2.988 15.305 1.00 86.94 368 TYR A C 1
ATOM 2833 O O . TYR A 1 368 ? -9.947 2.503 14.183 1.00 86.94 368 TYR A O 1
ATOM 2841 N N . VAL A 1 369 ? -10.815 2.940 16.203 1.00 84.88 369 VAL A N 1
ATOM 2842 C CA . VAL A 1 369 ? -12.178 2.511 15.873 1.00 84.88 369 VAL A CA 1
ATOM 2843 C C . VAL A 1 369 ? -13.198 3.315 16.674 1.00 84.88 369 VAL A C 1
ATOM 2845 O O . VAL A 1 369 ? -13.012 3.583 17.865 1.00 84.88 369 VAL A O 1
ATOM 2848 N N . LEU A 1 370 ? -14.279 3.717 16.007 1.00 84.81 370 LEU A N 1
ATOM 2849 C CA . LEU A 1 370 ? -15.444 4.319 16.645 1.00 84.81 370 LEU A CA 1
ATOM 2850 C C . LEU A 1 370 ? -16.495 3.240 16.895 1.00 84.81 370 LEU A C 1
ATOM 2852 O O . LEU A 1 370 ? -16.845 2.488 15.990 1.00 84.81 370 LEU A O 1
ATOM 2856 N N . VAL A 1 371 ? -17.005 3.183 18.122 1.00 83.38 371 VAL A N 1
ATOM 2857 C CA . VAL A 1 371 ? -18.025 2.223 18.544 1.00 83.38 371 VAL A CA 1
ATOM 2858 C C . VAL A 1 371 ? -19.213 2.980 19.110 1.00 83.38 371 VAL A C 1
ATOM 2860 O O . VAL A 1 371 ? -19.114 3.610 20.162 1.00 83.38 371 VAL A O 1
ATOM 2863 N N . THR A 1 372 ? -20.351 2.903 18.430 1.00 82.62 372 THR A N 1
ATOM 2864 C CA . THR A 1 372 ? -21.609 3.476 18.915 1.00 82.62 372 THR A CA 1
ATOM 2865 C C . THR A 1 372 ? -22.443 2.395 19.584 1.00 82.62 372 THR A C 1
ATOM 2867 O O . THR A 1 372 ? -22.823 1.410 18.953 1.00 82.62 372 THR A O 1
ATOM 2870 N N . VAL A 1 373 ? -22.744 2.589 20.866 1.00 81.38 373 VAL A N 1
ATOM 2871 C CA . VAL A 1 373 ? -23.603 1.689 21.639 1.00 81.38 373 VAL A CA 1
ATOM 2872 C C . VAL A 1 373 ? -25.033 2.209 21.553 1.00 81.38 373 VAL A C 1
ATOM 2874 O O . VAL A 1 373 ? -25.302 3.347 21.936 1.00 81.38 373 VAL A O 1
ATOM 2877 N N . VAL A 1 374 ? -25.956 1.390 21.056 1.00 76.75 374 VAL A N 1
ATOM 2878 C CA . VAL A 1 374 ? -27.370 1.748 20.860 1.00 76.75 374 VAL A CA 1
ATOM 2879 C C . VAL A 1 374 ? -28.284 0.827 21.668 1.00 76.75 374 VAL A C 1
ATOM 2881 O O . VAL A 1 374 ? -27.995 -0.356 21.817 1.00 76.75 374 VAL A O 1
ATOM 2884 N N . ASP A 1 375 ? -29.401 1.362 22.171 1.00 71.12 375 ASP A N 1
ATOM 2885 C CA . ASP A 1 375 ? -30.421 0.591 22.911 1.00 71.12 375 ASP A CA 1
ATOM 2886 C C . ASP A 1 375 ? -31.338 -0.240 21.996 1.00 71.12 375 ASP A C 1
ATOM 2888 O O . ASP A 1 375 ? -32.108 -1.092 22.445 1.00 71.12 375 ASP A O 1
ATOM 2892 N N . THR A 1 376 ? -31.293 0.023 20.691 1.00 64.75 376 THR A N 1
ATOM 2893 C CA . THR A 1 376 ? -32.112 -0.652 19.684 1.00 64.75 376 THR A CA 1
ATOM 2894 C C . THR A 1 376 ? -31.350 -1.818 19.051 1.00 64.75 376 THR A C 1
ATOM 2896 O O . THR A 1 376 ? -30.134 -1.934 19.168 1.00 64.75 376 THR A O 1
ATOM 2899 N N . ARG A 1 377 ? -32.064 -2.728 18.374 1.00 60.09 377 ARG A N 1
ATOM 2900 C CA . ARG A 1 377 ? -31.476 -3.858 17.632 1.00 60.09 377 ARG A CA 1
ATOM 2901 C C . ARG A 1 377 ? -31.396 -3.526 16.130 1.00 60.09 377 ARG A C 1
ATOM 2903 O O . ARG A 1 377 ? -32.271 -3.993 15.400 1.00 60.09 377 ARG A O 1
ATOM 2910 N N . PRO A 1 378 ? -30.411 -2.746 15.640 1.00 56.25 378 PRO A N 1
ATOM 2911 C CA . PRO A 1 378 ? -30.264 -2.515 14.207 1.00 56.25 378 PRO A CA 1
ATOM 2912 C C . PRO A 1 378 ? -29.820 -3.795 13.477 1.00 56.25 378 PRO A C 1
ATOM 2914 O O . PRO A 1 378 ? -29.270 -4.727 14.075 1.00 56.25 378 PRO A O 1
ATOM 2917 N N . GLN A 1 379 ? -30.094 -3.848 12.175 1.00 57.53 379 GLN A N 1
ATOM 2918 C CA . GLN A 1 379 ? -29.600 -4.891 11.270 1.00 57.53 379 GLN A CA 1
ATOM 2919 C C . GLN A 1 379 ? -28.121 -4.614 10.937 1.00 57.53 379 GLN A C 1
ATOM 2921 O O . GLN A 1 379 ? -27.716 -3.454 10.875 1.00 57.53 379 GLN A O 1
ATOM 2926 N N . MET A 1 380 ? -27.304 -5.659 10.761 1.00 62.66 380 MET A N 1
ATOM 2927 C CA . MET A 1 380 ? -25.864 -5.509 10.506 1.00 62.66 380 MET A CA 1
ATOM 2928 C C . MET A 1 380 ? -25.573 -5.378 9.015 1.00 62.66 380 MET A C 1
ATOM 2930 O O . MET A 1 380 ? -25.999 -6.217 8.229 1.00 62.66 380 MET A O 1
ATOM 2934 N N . VAL A 1 381 ? -24.761 -4.391 8.650 1.00 62.78 381 VAL A N 1
ATOM 2935 C CA . VAL A 1 381 ? -24.129 -4.296 7.334 1.00 62.78 381 VAL A CA 1
ATOM 2936 C C . VAL A 1 381 ? -22.649 -4.012 7.568 1.00 62.78 381 VAL A C 1
ATOM 2938 O O . VAL A 1 381 ? -22.296 -2.968 8.107 1.00 62.78 381 VAL A O 1
ATOM 2941 N N . LEU A 1 382 ? -21.792 -4.969 7.224 1.00 64.69 382 LEU A N 1
ATOM 2942 C CA . LEU A 1 382 ? -20.344 -4.787 7.174 1.00 64.69 382 LEU A CA 1
ATOM 2943 C C . LEU A 1 382 ? -20.005 -4.071 5.880 1.00 64.69 382 LEU A C 1
ATOM 2945 O O . LEU A 1 382 ? -20.417 -4.543 4.827 1.00 64.69 382 LEU A O 1
ATOM 2949 N N . ILE A 1 383 ? -19.238 -2.989 5.952 1.00 69.50 383 ILE A N 1
ATOM 2950 C CA . ILE A 1 383 ? -18.724 -2.295 4.772 1.00 69.50 383 ILE A CA 1
ATOM 2951 C C . ILE A 1 383 ? -17.225 -2.553 4.673 1.00 69.50 383 ILE A C 1
ATOM 2953 O O . ILE A 1 383 ? -16.494 -2.299 5.630 1.00 69.50 383 ILE A O 1
ATOM 2957 N N . GLY A 1 384 ? -16.774 -3.034 3.520 1.00 67.69 384 GLY A N 1
ATOM 2958 C CA . GLY A 1 384 ? -15.360 -3.208 3.204 1.00 67.69 384 GLY A CA 1
ATOM 2959 C C . GLY A 1 384 ? -15.017 -2.645 1.830 1.00 67.69 384 GLY A C 1
ATOM 2960 O O . GLY A 1 384 ? -15.900 -2.390 1.013 1.00 67.69 384 GLY A O 1
ATOM 2961 N N . CYS A 1 385 ? -13.726 -2.463 1.567 1.00 68.31 385 CYS A N 1
ATOM 2962 C CA . CYS A 1 385 ? -13.227 -2.101 0.244 1.00 68.31 385 CYS A CA 1
ATOM 2963 C C . CYS A 1 385 ? -12.839 -3.359 -0.525 1.00 68.31 385 CYS A C 1
ATOM 2965 O O . CYS A 1 385 ? -12.217 -4.264 0.029 1.00 68.31 385 CYS A O 1
ATOM 2967 N N . VAL A 1 386 ? -13.127 -3.374 -1.826 1.00 63.91 386 VAL A N 1
ATOM 2968 C CA . VAL A 1 386 ? -12.618 -4.402 -2.746 1.00 63.91 386 VAL A CA 1
ATOM 2969 C C . VAL A 1 386 ? -11.090 -4.353 -2.796 1.00 63.91 386 VAL A C 1
ATOM 2971 O O . VAL A 1 386 ? -10.430 -5.387 -2.755 1.00 63.91 386 VAL A O 1
ATOM 2974 N N . ILE A 1 387 ? -10.522 -3.145 -2.813 1.00 61.34 387 ILE A N 1
ATOM 2975 C CA . ILE A 1 387 ? -9.091 -2.916 -2.608 1.00 61.34 387 ILE A CA 1
ATOM 2976 C C . ILE A 1 387 ? -8.895 -2.565 -1.131 1.00 61.34 387 ILE A C 1
ATOM 2978 O O . ILE A 1 387 ? -9.134 -1.431 -0.725 1.00 61.34 387 ILE A O 1
ATOM 2982 N N . TRP A 1 388 ? -8.493 -3.539 -0.312 1.00 58.97 388 TRP A N 1
ATOM 2983 C CA . TRP A 1 388 ? -8.463 -3.396 1.152 1.00 58.97 388 TRP A CA 1
ATOM 2984 C C . TRP A 1 388 ? -7.616 -2.210 1.647 1.00 58.97 388 TRP A C 1
ATOM 2986 O O . TRP A 1 388 ? -7.978 -1.576 2.636 1.00 58.97 388 TRP A O 1
ATOM 2996 N N . THR A 1 389 ? -6.537 -1.856 0.938 1.00 56.22 389 THR A N 1
ATOM 2997 C CA . THR A 1 389 ? -5.677 -0.709 1.276 1.00 56.22 389 THR A CA 1
ATOM 2998 C C . THR A 1 389 ? -6.427 0.627 1.236 1.00 56.22 389 THR A C 1
ATOM 3000 O O . THR A 1 389 ? -6.040 1.558 1.940 1.00 56.22 389 THR A O 1
ATOM 3003 N N . MET A 1 390 ? -7.537 0.710 0.490 1.00 61.91 390 MET A N 1
ATOM 3004 C CA . MET A 1 390 ? -8.379 1.909 0.394 1.00 61.91 390 MET A CA 1
ATOM 3005 C C . MET A 1 390 ? -9.285 2.139 1.606 1.00 61.91 390 MET A C 1
ATOM 3007 O O . MET A 1 390 ? -9.818 3.227 1.793 1.00 61.91 390 MET A O 1
ATOM 3011 N N . CYS A 1 391 ? -9.456 1.109 2.432 1.00 61.12 391 CYS A N 1
ATOM 3012 C CA . CYS A 1 391 ? -10.276 1.132 3.638 1.00 61.12 391 CYS A CA 1
ATOM 3013 C C . CYS A 1 391 ? -9.418 1.220 4.908 1.00 61.12 391 CYS A C 1
ATOM 3015 O O . CYS A 1 391 ? -9.898 0.993 6.010 1.00 61.12 391 CYS A O 1
ATOM 3017 N N . VAL A 1 392 ? -8.127 1.530 4.789 1.00 59.19 392 VAL A N 1
ATOM 3018 C CA . VAL A 1 392 ? -7.239 1.565 5.954 1.00 59.19 392 VAL A CA 1
ATOM 3019 C C . VAL A 1 392 ? -7.584 2.766 6.849 1.00 59.19 392 VAL A C 1
ATOM 3021 O O . VAL A 1 392 ? -7.439 3.904 6.397 1.00 59.19 392 VAL A O 1
ATOM 3024 N N . PRO A 1 393 ? -7.982 2.543 8.119 1.00 51.25 393 PRO A N 1
ATOM 3025 C CA . PRO A 1 393 ? -8.564 3.569 8.995 1.00 51.25 393 PRO A CA 1
ATOM 3026 C C . PRO A 1 393 ? -7.556 4.614 9.493 1.00 51.25 393 PRO A C 1
ATOM 3028 O O . PRO A 1 393 ? -7.949 5.619 10.076 1.00 51.25 393 PRO A O 1
ATOM 3031 N N . ASN A 1 394 ? -6.256 4.388 9.278 1.00 50.84 394 ASN A N 1
ATOM 3032 C CA . ASN A 1 394 ? -5.176 5.196 9.860 1.00 50.84 394 ASN A CA 1
ATOM 3033 C C . ASN A 1 394 ? -4.732 6.363 8.970 1.00 50.84 394 ASN A C 1
ATOM 3035 O O . ASN A 1 394 ? -3.730 7.016 9.249 1.00 50.84 394 ASN A O 1
ATOM 3039 N N . LEU A 1 395 ? -5.471 6.619 7.893 1.00 48.62 3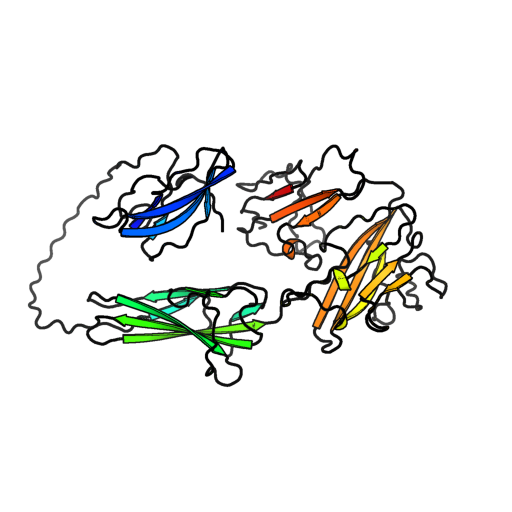95 LEU A N 1
ATOM 3040 C CA . LEU A 1 395 ? -5.305 7.782 7.041 1.00 48.62 395 LEU A CA 1
ATOM 3041 C C . LEU A 1 395 ? -6.632 8.543 7.075 1.00 48.62 395 LEU A C 1
ATOM 3043 O O . LEU A 1 395 ? -7.590 8.122 6.435 1.00 48.62 395 LEU A O 1
ATOM 3047 N N . GLU A 1 396 ? -6.694 9.655 7.821 1.00 41.94 396 GLU A N 1
ATOM 3048 C CA . GLU A 1 396 ? -7.852 10.571 7.780 1.00 41.94 396 GLU A CA 1
ATOM 3049 C C . GLU A 1 396 ? -8.144 11.029 6.338 1.00 41.94 396 GLU A C 1
ATOM 3051 O O . GLU A 1 396 ? -9.292 11.303 5.992 1.00 41.94 396 GLU A O 1
ATOM 3056 N N . PHE A 1 397 ? -7.114 11.026 5.479 1.00 51.66 397 PHE A N 1
ATOM 3057 C CA . PHE A 1 397 ? -7.200 11.297 4.050 1.00 51.66 397 PHE A CA 1
ATOM 3058 C C . PHE A 1 397 ? -6.313 10.319 3.272 1.00 51.66 397 PHE A C 1
ATOM 3060 O O . PHE A 1 397 ? -5.117 10.202 3.547 1.00 51.66 397 PHE A O 1
ATOM 3067 N N . GLN A 1 398 ? -6.881 9.637 2.276 1.00 50.00 398 GLN A N 1
ATOM 3068 C CA . GLN A 1 398 ? -6.112 8.871 1.297 1.00 50.00 398 GLN A CA 1
ATOM 3069 C C . GLN A 1 398 ? -6.102 9.602 -0.043 1.00 50.00 398 GLN A C 1
ATOM 3071 O O . GLN A 1 398 ? -7.156 9.888 -0.609 1.00 50.00 398 GLN A O 1
ATOM 3076 N N . PHE A 1 399 ? -4.907 9.866 -0.574 1.00 52.38 399 PHE A N 1
ATOM 3077 C CA . PHE A 1 399 ? -4.764 10.323 -1.951 1.00 52.38 399 PHE A CA 1
ATOM 3078 C C . PHE A 1 399 ? -5.024 9.145 -2.885 1.00 52.38 399 PHE A C 1
ATOM 3080 O O . PHE A 1 399 ? -4.229 8.209 -2.975 1.00 52.38 399 PHE A O 1
ATOM 3087 N N . VAL A 1 400 ? -6.161 9.190 -3.569 1.00 51.22 400 VAL A N 1
ATOM 3088 C CA . VAL A 1 400 ? -6.527 8.209 -4.586 1.00 51.22 400 VAL A CA 1
ATOM 3089 C C . VAL A 1 400 ? -6.043 8.744 -5.922 1.00 51.22 400 VAL A C 1
ATOM 3091 O O . VAL A 1 400 ? -6.351 9.882 -6.275 1.00 51.22 400 VAL A O 1
ATOM 3094 N N . ASN A 1 401 ? -5.274 7.948 -6.670 1.00 49.22 401 ASN A N 1
ATOM 3095 C CA . ASN A 1 401 ? -4.968 8.306 -8.052 1.00 49.22 401 ASN A CA 1
ATOM 3096 C C . ASN A 1 401 ? -6.313 8.520 -8.773 1.00 49.22 401 ASN A C 1
ATOM 3098 O O . ASN A 1 401 ? -7.149 7.620 -8.703 1.00 49.22 401 ASN A O 1
ATOM 3102 N N . PRO A 1 402 ? -6.540 9.657 -9.456 1.00 50.16 402 PRO A N 1
ATOM 3103 C CA . PRO A 1 402 ? -7.820 9.956 -10.099 1.00 50.16 402 PRO A CA 1
ATOM 3104 C C . PRO A 1 402 ? -8.330 8.841 -11.018 1.00 50.16 402 PRO A C 1
ATOM 3106 O O . PRO A 1 402 ? -9.535 8.705 -11.195 1.00 50.16 402 PRO A O 1
ATOM 3109 N N . THR A 1 403 ? -7.415 8.027 -11.558 1.00 50.84 403 THR A N 1
ATOM 3110 C CA . THR A 1 403 ? -7.700 6.880 -12.434 1.00 50.84 403 THR A CA 1
ATOM 3111 C C . THR A 1 403 ? -8.025 5.569 -11.701 1.00 50.84 403 THR A C 1
ATOM 3113 O O . THR A 1 403 ? -8.477 4.618 -12.339 1.00 50.84 403 THR A O 1
ATOM 3116 N N . THR A 1 404 ? -7.819 5.490 -10.383 1.00 53.06 404 THR A N 1
ATOM 3117 C CA . THR A 1 404 ? -8.096 4.297 -9.571 1.00 53.06 404 THR A CA 1
ATOM 3118 C C . THR A 1 404 ? -9.582 4.204 -9.245 1.00 53.06 404 THR A C 1
ATOM 3120 O O . THR A 1 404 ? -10.159 5.092 -8.618 1.00 53.06 404 THR A O 1
ATOM 3123 N N . GLN A 1 405 ? -10.201 3.088 -9.624 1.00 60.44 405 GLN A N 1
ATOM 3124 C CA . GLN A 1 405 ? -11.578 2.787 -9.252 1.00 60.44 405 GLN A CA 1
ATOM 3125 C C . GLN A 1 405 ? -11.683 2.504 -7.748 1.00 60.44 405 GLN A C 1
ATOM 3127 O O . GLN A 1 405 ? -11.009 1.610 -7.233 1.00 60.44 405 GLN A O 1
ATOM 3132 N N . VAL A 1 406 ? -12.580 3.212 -7.056 1.00 65.94 406 VAL A N 1
ATOM 3133 C CA . VAL A 1 406 ? -12.939 2.896 -5.670 1.00 65.94 406 VAL A CA 1
ATOM 3134 C C . VAL A 1 406 ? -14.166 1.996 -5.687 1.00 65.94 406 VAL A C 1
ATOM 3136 O O . VAL A 1 406 ? -15.199 2.329 -6.274 1.00 65.94 406 VAL A O 1
ATOM 3139 N N . ALA A 1 407 ? -14.042 0.837 -5.051 1.00 67.00 407 ALA A N 1
ATOM 3140 C CA . ALA A 1 407 ? -15.112 -0.136 -4.946 1.00 67.00 407 ALA A CA 1
ATOM 3141 C C . ALA A 1 407 ? -15.281 -0.572 -3.490 1.00 67.00 407 ALA A C 1
ATOM 3143 O O . ALA A 1 407 ? -14.323 -0.991 -2.836 1.00 67.00 407 ALA A O 1
ATOM 3144 N N . LEU A 1 408 ? -16.515 -0.470 -3.005 1.00 70.88 408 LEU A N 1
ATOM 3145 C CA . LEU A 1 408 ? -16.954 -0.882 -1.682 1.00 70.88 408 LEU A CA 1
ATOM 3146 C C . LEU A 1 408 ? -17.946 -2.034 -1.819 1.00 70.88 408 LEU A C 1
ATOM 3148 O O . LEU A 1 408 ? -18.694 -2.127 -2.793 1.00 70.88 408 LEU A O 1
ATOM 3152 N N . PHE A 1 409 ? -17.982 -2.897 -0.820 1.00 69.75 409 PHE A N 1
ATOM 3153 C CA . PHE A 1 409 ? -19.010 -3.912 -0.684 1.00 69.75 409 PHE A CA 1
ATOM 3154 C C . PHE A 1 409 ? -19.640 -3.824 0.699 1.00 69.75 409 PHE A C 1
ATOM 3156 O O . PHE A 1 409 ? -18.998 -3.450 1.679 1.00 69.75 409 PHE A O 1
ATOM 3163 N N . ALA A 1 410 ? -20.905 -4.204 0.757 1.00 71.25 410 ALA A N 1
ATOM 3164 C CA . ALA A 1 410 ? -21.710 -4.316 1.948 1.00 71.25 410 ALA A CA 1
ATOM 3165 C C . ALA A 1 410 ? -22.160 -5.772 2.106 1.00 71.25 410 ALA A C 1
ATOM 3167 O O . ALA A 1 410 ? -22.867 -6.304 1.251 1.00 71.25 410 ALA A O 1
ATOM 3168 N N . ILE A 1 411 ? -21.768 -6.421 3.199 1.00 71.06 411 ILE A N 1
ATOM 3169 C CA . ILE A 1 411 ? -22.190 -7.786 3.526 1.00 71.06 411 ILE A CA 1
ATOM 3170 C C . ILE A 1 411 ? -23.023 -7.738 4.795 1.00 71.06 411 ILE A C 1
ATOM 3172 O O . ILE A 1 411 ? -22.577 -7.258 5.835 1.00 71.06 411 ILE A O 1
ATOM 3176 N N . CYS A 1 412 ? -24.241 -8.260 4.725 1.00 70.38 412 CYS A N 1
ATOM 3177 C CA . CYS A 1 412 ? -25.038 -8.443 5.923 1.00 70.38 412 CYS A CA 1
ATOM 3178 C C . CYS A 1 412 ? -24.538 -9.673 6.690 1.00 70.38 412 CYS A C 1
ATOM 3180 O O . CYS A 1 412 ? -24.362 -10.745 6.111 1.00 70.38 412 CYS A O 1
ATOM 3182 N N . ASN A 1 413 ? -24.288 -9.509 7.987 1.00 62.12 413 ASN A N 1
ATOM 3183 C CA . ASN A 1 413 ? -23.849 -10.590 8.863 1.00 62.12 413 ASN A CA 1
ATOM 3184 C C . ASN A 1 413 ? -25.009 -10.997 9.789 1.00 62.12 413 ASN A C 1
ATOM 3186 O O . ASN A 1 413 ? -25.652 -10.138 10.392 1.00 62.12 413 ASN A O 1
ATOM 3190 N N . GLY A 1 414 ? -25.296 -12.293 9.920 1.00 64.12 414 GLY A N 1
ATOM 3191 C CA . GLY A 1 414 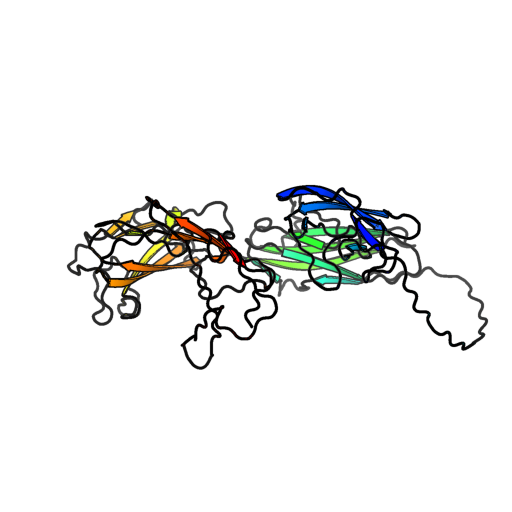? -26.413 -12.808 10.726 1.00 64.12 414 GLY A CA 1
ATOM 3192 C C . GLY A 1 414 ? -27.742 -12.966 9.965 1.00 64.12 414 GLY A C 1
ATOM 3193 O O . GLY A 1 414 ? -27.760 -13.294 8.784 1.00 64.12 414 GLY A O 1
ATOM 3194 N N . ASN A 1 415 ? -28.880 -12.811 10.657 1.00 59.88 415 ASN A N 1
ATOM 3195 C CA . ASN A 1 415 ? -30.205 -13.055 10.070 1.00 59.88 415 ASN A CA 1
ATOM 3196 C C . ASN A 1 415 ? -30.734 -11.802 9.347 1.00 59.88 415 ASN A C 1
ATOM 3198 O O . ASN A 1 415 ? -31.261 -10.886 9.979 1.00 59.88 415 ASN A O 1
ATOM 3202 N N . CYS A 1 416 ? -30.569 -11.783 8.024 1.00 65.25 416 CYS A N 1
ATOM 3203 C CA . CYS A 1 416 ? -30.822 -10.640 7.137 1.00 65.25 416 CYS A CA 1
ATOM 3204 C C . CYS A 1 416 ? -32.160 -10.723 6.387 1.00 65.25 416 CYS A C 1
ATOM 3206 O O . CYS A 1 416 ? -32.371 -10.014 5.410 1.00 65.25 416 CYS A O 1
ATOM 3208 N N . THR A 1 417 ? -33.070 -11.591 6.833 1.00 63.47 417 THR A N 1
ATOM 3209 C CA . THR A 1 417 ? -34.373 -11.846 6.187 1.00 63.47 417 THR A CA 1
ATOM 3210 C C . THR A 1 417 ? -35.273 -10.610 6.078 1.00 63.47 417 THR A C 1
ATOM 3212 O O . THR A 1 417 ? -36.199 -10.595 5.274 1.00 63.47 417 THR A O 1
ATOM 3215 N N . THR A 1 418 ? -34.999 -9.566 6.861 1.00 61.50 418 THR A N 1
ATOM 3216 C CA . THR A 1 418 ? -35.744 -8.300 6.896 1.00 61.50 418 THR A CA 1
ATOM 3217 C C . THR A 1 418 ? -35.027 -7.136 6.208 1.00 61.50 418 THR A C 1
ATOM 3219 O O . THR A 1 418 ? -35.554 -6.021 6.207 1.00 61.50 418 THR A O 1
ATOM 3222 N N . LEU A 1 419 ? -33.839 -7.362 5.636 1.00 66.75 419 LEU A N 1
ATOM 3223 C CA . LEU A 1 419 ? -33.069 -6.326 4.956 1.00 66.75 419 LEU A CA 1
ATOM 3224 C C . LEU A 1 419 ? -33.664 -6.090 3.562 1.00 66.75 419 LEU A C 1
ATOM 3226 O O . LEU A 1 419 ? -33.473 -6.892 2.653 1.00 66.75 419 LEU A O 1
ATOM 3230 N N . GLN A 1 420 ? -34.436 -5.011 3.417 1.00 65.88 420 GLN A N 1
ATOM 3231 C CA . GLN A 1 420 ? -35.178 -4.730 2.183 1.00 65.88 420 GLN A CA 1
ATOM 3232 C C . GLN A 1 420 ? -34.319 -4.058 1.108 1.00 65.88 420 GLN A C 1
ATOM 3234 O O . GLN A 1 420 ? -34.401 -4.460 -0.043 1.00 65.88 420 GLN A O 1
ATOM 3239 N N . ASN A 1 421 ? -33.510 -3.055 1.473 1.00 68.44 421 ASN A N 1
ATOM 3240 C CA . ASN A 1 421 ? -32.671 -2.279 0.551 1.00 68.44 421 ASN A CA 1
ATOM 3241 C C . ASN A 1 421 ? -31.400 -1.770 1.258 1.00 68.44 421 ASN A C 1
ATOM 3243 O O . ASN A 1 421 ? -31.458 -1.380 2.424 1.00 68.44 421 ASN A O 1
ATOM 3247 N N . ILE A 1 422 ? -30.275 -1.715 0.537 1.00 70.50 422 ILE A N 1
ATOM 3248 C CA . ILE A 1 422 ? -29.043 -1.014 0.949 1.00 70.50 422 ILE A CA 1
ATOM 3249 C C . ILE A 1 422 ? -28.953 0.259 0.117 1.00 70.50 422 ILE A C 1
ATOM 3251 O O . ILE A 1 422 ? -29.044 0.175 -1.102 1.00 70.50 422 ILE A O 1
ATOM 3255 N N . ILE A 1 423 ? -28.784 1.419 0.755 1.00 77.00 423 ILE A N 1
ATOM 3256 C CA . ILE A 1 423 ? -28.696 2.715 0.069 1.00 77.00 423 ILE A CA 1
ATOM 3257 C C . ILE A 1 423 ? -27.382 3.393 0.455 1.00 77.00 423 ILE A C 1
ATOM 3259 O O . ILE A 1 423 ? -27.140 3.672 1.629 1.00 77.00 423 ILE A O 1
ATOM 3263 N N . TRP A 1 424 ? -26.547 3.679 -0.539 1.00 73.81 424 TRP A N 1
ATOM 3264 C CA . TRP A 1 424 ? -25.286 4.392 -0.379 1.00 73.81 424 TRP A CA 1
ATOM 3265 C C . TRP A 1 424 ? -25.482 5.893 -0.593 1.00 73.81 424 TRP A C 1
ATOM 3267 O O . TRP A 1 424 ? -25.778 6.340 -1.705 1.00 73.81 424 TRP A O 1
ATOM 3277 N N . ASN A 1 425 ? -25.259 6.677 0.464 1.00 77.56 425 ASN A N 1
ATOM 3278 C CA . ASN A 1 425 ? -25.223 8.136 0.390 1.00 77.56 425 ASN A CA 1
ATOM 3279 C C . ASN A 1 425 ? -23.776 8.610 0.268 1.00 77.56 425 ASN A C 1
ATOM 3281 O O . ASN A 1 425 ? -22.958 8.359 1.151 1.00 77.56 425 ASN A O 1
ATOM 3285 N N . VAL A 1 426 ? -23.475 9.305 -0.826 1.00 75.06 426 VAL A N 1
ATOM 3286 C CA . VAL A 1 426 ? -22.143 9.852 -1.094 1.00 75.06 426 VAL A CA 1
ATOM 3287 C C . VAL A 1 426 ? -22.161 11.346 -0.816 1.00 75.06 426 VAL A C 1
ATOM 3289 O O . VAL A 1 426 ? -23.049 12.048 -1.303 1.00 75.06 426 VAL A O 1
ATOM 3292 N N . TYR A 1 427 ? -21.179 11.825 -0.060 1.00 74.25 427 TYR A N 1
ATOM 3293 C CA . TYR A 1 427 ? -21.016 13.235 0.277 1.00 74.25 427 TYR A CA 1
ATOM 3294 C C . TYR A 1 427 ? -19.651 13.729 -0.199 1.00 74.25 427 TYR A C 1
ATOM 3296 O O . TYR A 1 427 ? -18.672 12.991 -0.134 1.00 74.25 427 TYR A O 1
ATOM 3304 N N . GLN A 1 428 ? -19.585 14.980 -0.643 1.00 71.00 428 GLN A N 1
ATOM 3305 C CA . GLN A 1 428 ? -18.333 15.684 -0.911 1.00 71.00 428 GLN A CA 1
ATOM 3306 C C . GLN A 1 428 ? -18.189 16.821 0.095 1.00 71.00 428 GLN A C 1
ATOM 3308 O O . GLN A 1 428 ? -19.166 17.499 0.405 1.00 71.00 428 GLN A O 1
ATOM 3313 N N . GLY A 1 429 ? -16.975 17.055 0.580 1.00 66.50 429 GLY A N 1
ATOM 3314 C CA . GLY A 1 429 ? -16.636 18.270 1.305 1.00 66.50 429 GLY A CA 1
ATOM 3315 C C . GLY A 1 429 ? -15.280 18.795 0.859 1.00 66.50 429 GLY A C 1
ATOM 3316 O O . GLY A 1 429 ? -14.378 18.014 0.572 1.00 66.50 429 GLY A O 1
ATOM 3317 N N . SER A 1 430 ? -15.144 20.117 0.788 1.00 61.34 430 SER A N 1
ATOM 3318 C CA . SER A 1 430 ? -13.857 20.790 0.608 1.00 61.34 430 SER A CA 1
ATOM 3319 C C . SER A 1 430 ? -13.339 21.226 1.976 1.00 61.34 430 SER A C 1
ATOM 3321 O O . SER A 1 430 ? -14.064 21.902 2.715 1.00 61.34 430 SER A O 1
ATOM 3323 N N . SER A 1 431 ? -12.100 20.878 2.329 1.00 55.31 431 SER A N 1
ATOM 3324 C CA . SER A 1 431 ? -11.497 21.387 3.563 1.00 55.31 431 SER A CA 1
ATOM 3325 C C . SER A 1 431 ? -11.199 22.879 3.400 1.00 55.31 431 SER A C 1
ATOM 3327 O O . SER A 1 431 ? -10.369 23.257 2.573 1.00 55.31 431 SER A O 1
ATOM 3329 N N . ASN A 1 432 ? -11.859 23.737 4.176 1.00 51.41 432 ASN A N 1
ATOM 3330 C CA . ASN A 1 432 ? -11.550 25.162 4.192 1.00 51.41 432 ASN A CA 1
ATOM 3331 C C . ASN A 1 432 ? -10.466 25.403 5.250 1.00 51.41 432 ASN A C 1
ATOM 3333 O O . ASN A 1 432 ? -10.703 25.176 6.434 1.00 51.41 432 ASN A O 1
ATOM 3337 N N . SER A 1 433 ? -9.272 25.840 4.847 1.00 51.84 433 SER A N 1
ATOM 3338 C CA . SER A 1 433 ? -8.086 25.947 5.721 1.00 51.84 433 SER A CA 1
ATOM 3339 C C . SER A 1 433 ? -8.239 26.917 6.904 1.00 51.84 433 SER A C 1
ATOM 3341 O O . SER A 1 433 ? -7.400 26.936 7.800 1.00 51.84 433 SER A O 1
ATOM 3343 N N . SER A 1 434 ? -9.311 27.711 6.930 1.00 53.66 434 SER A N 1
ATOM 3344 C CA . SER A 1 434 ? -9.617 28.715 7.954 1.00 53.66 434 SER A CA 1
ATOM 3345 C C . SER A 1 434 ? -10.632 28.261 9.011 1.00 53.66 434 SER A C 1
ATOM 3347 O O . SER A 1 434 ? -10.738 28.892 10.062 1.00 53.66 434 SER A O 1
ATOM 3349 N N . SER A 1 435 ? -11.361 27.164 8.783 1.00 50.12 435 SER A N 1
ATOM 3350 C CA . SER A 1 435 ? -12.319 26.611 9.743 1.00 50.12 435 SER A CA 1
ATOM 3351 C C . SER A 1 435 ? -12.143 25.101 9.821 1.00 50.12 435 SER A C 1
ATOM 3353 O O . SER A 1 435 ? -12.299 24.427 8.809 1.00 50.12 435 SER A O 1
ATOM 3355 N N . ASN A 1 436 ? -11.922 24.542 11.013 1.00 53.75 436 ASN A N 1
ATOM 3356 C CA . ASN A 1 436 ? -11.867 23.087 11.266 1.00 53.75 436 ASN A CA 1
ATOM 3357 C C . ASN A 1 436 ? -13.206 22.347 10.991 1.00 53.75 436 ASN A C 1
ATOM 3359 O O . ASN A 1 436 ? -13.468 21.288 11.553 1.00 53.75 436 ASN A O 1
ATOM 3363 N N . VAL A 1 437 ? -14.091 22.912 10.168 1.00 52.56 437 VAL A N 1
ATOM 3364 C CA . VAL A 1 437 ? -15.415 22.403 9.826 1.00 52.56 437 VAL A CA 1
ATOM 3365 C C . VAL A 1 437 ? -15.447 22.143 8.324 1.00 52.56 437 VAL A C 1
ATOM 3367 O O . VAL A 1 437 ? -15.377 23.068 7.519 1.00 52.56 437 VAL A O 1
ATOM 3370 N N . THR A 1 438 ? -15.569 20.871 7.949 1.00 60.12 438 THR A N 1
ATOM 3371 C CA . THR A 1 438 ? -15.817 20.466 6.560 1.00 60.12 438 THR A CA 1
ATOM 3372 C C . THR A 1 438 ? -17.323 20.492 6.319 1.00 60.12 438 THR A C 1
ATOM 3374 O O . THR A 1 438 ? -18.067 19.787 7.003 1.00 60.12 438 THR A O 1
ATOM 3377 N N . GLN A 1 439 ? -17.794 21.317 5.381 1.00 64.00 439 GLN A N 1
ATOM 3378 C CA . GLN A 1 439 ? -19.188 21.261 4.940 1.00 64.00 439 GLN A CA 1
ATOM 3379 C C . GLN A 1 439 ? -19.356 20.093 3.969 1.00 64.00 439 GLN A C 1
ATOM 3381 O O . GLN A 1 439 ? -18.702 20.049 2.931 1.00 64.00 439 GLN A O 1
ATOM 3386 N N . TRP A 1 440 ? -20.229 19.153 4.324 1.00 70.94 440 TRP A N 1
ATOM 3387 C CA . TRP A 1 440 ? -20.544 17.983 3.510 1.00 70.94 440 TRP A CA 1
ATOM 3388 C C . TRP A 1 440 ? -21.808 18.238 2.690 1.00 70.94 440 TRP A C 1
ATOM 3390 O O . TRP A 1 440 ? -22.870 18.507 3.251 1.00 70.94 440 TRP A O 1
ATOM 3400 N N . ILE A 1 441 ? -21.705 18.123 1.369 1.00 72.06 441 ILE A N 1
ATOM 3401 C CA . ILE A 1 441 ? -22.814 18.258 0.424 1.00 72.06 441 ILE A CA 1
ATOM 3402 C C . ILE A 1 441 ? -23.130 16.875 -0.143 1.00 72.06 441 ILE A C 1
ATOM 3404 O O . ILE A 1 441 ? -22.238 16.156 -0.597 1.00 72.06 441 ILE A O 1
ATOM 3408 N N . LEU A 1 442 ? -24.404 16.477 -0.102 1.00 77.06 442 LEU A N 1
ATOM 3409 C CA . LEU A 1 442 ? -24.853 15.211 -0.678 1.00 77.06 442 LEU A CA 1
ATOM 3410 C C . LEU A 1 442 ? -24.685 15.250 -2.201 1.00 77.06 442 LEU A C 1
ATOM 3412 O O . LEU A 1 442 ? -25.110 16.205 -2.844 1.00 77.06 442 LEU A O 1
ATOM 3416 N N . PHE A 1 443 ? -24.151 14.181 -2.793 1.00 70.38 443 PHE A N 1
ATOM 3417 C CA . PHE A 1 443 ? -23.829 14.125 -4.222 1.00 70.38 443 PHE A CA 1
ATOM 3418 C C . PHE A 1 443 ? -25.006 14.483 -5.142 1.00 70.38 443 PHE A C 1
ATOM 3420 O O . PHE A 1 443 ? -24.837 15.214 -6.110 1.00 70.38 443 PHE A O 1
ATOM 3427 N N . ASN A 1 444 ? -26.222 14.046 -4.805 1.00 67.94 444 ASN A N 1
ATOM 3428 C CA . ASN A 1 444 ? -27.427 14.339 -5.594 1.00 67.94 444 ASN A CA 1
ATOM 3429 C C . ASN A 1 444 ? -27.888 15.808 -5.521 1.00 67.94 444 ASN A C 1
ATOM 3431 O O . ASN A 1 444 ? -28.800 16.188 -6.246 1.00 67.94 444 ASN A O 1
ATOM 3435 N N . GLN A 1 445 ? -27.314 16.609 -4.622 1.00 68.25 445 GLN A N 1
ATOM 3436 C CA . GLN A 1 445 ? -27.636 18.025 -4.419 1.00 68.25 445 GLN A CA 1
ATOM 3437 C C . GLN A 1 445 ? -26.556 18.952 -5.001 1.00 68.25 445 GLN A C 1
ATOM 3439 O O . GLN A 1 445 ? -26.595 20.159 -4.774 1.00 68.25 445 GLN A O 1
ATOM 3444 N N . MET A 1 446 ? -25.577 18.402 -5.727 1.00 63.88 446 MET A N 1
ATOM 3445 C CA . MET A 1 446 ? -24.467 19.169 -6.286 1.00 63.88 446 MET A CA 1
ATOM 3446 C C . MET A 1 446 ? -24.771 19.655 -7.703 1.00 63.88 446 MET A C 1
ATOM 3448 O O . MET A 1 446 ? -25.206 18.886 -8.554 1.00 63.88 446 MET A O 1
ATOM 3452 N N . ASN A 1 447 ? -24.500 20.937 -7.962 1.00 56.47 447 ASN A N 1
ATOM 3453 C CA . ASN A 1 447 ? -24.799 21.599 -9.239 1.00 56.47 447 ASN A CA 1
ATOM 3454 C C . ASN A 1 447 ? -23.671 21.490 -10.284 1.00 56.47 447 ASN A C 1
ATOM 3456 O O . ASN A 1 447 ? -23.821 22.009 -11.387 1.00 56.47 447 ASN A O 1
ATOM 3460 N N . ILE A 1 448 ? -22.533 20.873 -9.948 1.00 54.16 448 ILE A N 1
ATOM 3461 C CA . ILE A 1 448 ? -21.331 20.880 -10.790 1.00 54.16 448 ILE A CA 1
ATOM 3462 C C . ILE A 1 448 ? -20.693 19.496 -10.776 1.00 54.16 448 ILE A C 1
ATOM 3464 O O . ILE A 1 448 ? -19.916 19.220 -9.874 1.00 54.16 448 ILE A O 1
ATOM 3468 N N . TYR A 1 449 ? -20.975 18.661 -11.778 1.00 55.59 449 TYR A N 1
ATOM 3469 C CA . TYR A 1 449 ? -20.039 17.615 -12.199 1.00 55.59 449 TYR A CA 1
ATOM 3470 C C . TYR A 1 449 ? -20.154 17.325 -13.687 1.00 55.59 449 TYR A C 1
ATOM 3472 O O . TYR A 1 449 ? -21.218 16.951 -14.176 1.00 55.59 449 TYR A O 1
ATOM 3480 N N . GLU A 1 450 ? -19.015 17.380 -14.368 1.00 51.50 450 GLU A N 1
ATOM 3481 C CA . GLU A 1 450 ? -18.777 16.570 -15.555 1.00 51.50 450 GLU A CA 1
ATOM 3482 C C . GLU A 1 450 ? -18.119 15.247 -15.104 1.00 51.50 450 GLU A C 1
ATOM 3484 O O . GLU A 1 450 ? -17.106 15.251 -14.410 1.00 51.50 450 GLU A O 1
ATOM 3489 N N . ASN A 1 451 ? -18.703 14.108 -15.501 1.00 53.75 451 ASN A N 1
ATOM 3490 C CA . ASN A 1 451 ? -18.084 12.767 -15.563 1.00 53.75 451 ASN A CA 1
ATOM 3491 C C . ASN A 1 451 ? -17.860 11.913 -14.285 1.00 53.75 451 ASN A C 1
ATOM 3493 O O . ASN A 1 451 ? -17.304 10.812 -14.397 1.00 53.75 451 ASN A O 1
ATOM 3497 N N . ILE A 1 452 ? -18.367 12.292 -13.104 1.00 57.22 452 ILE A N 1
ATOM 3498 C CA . ILE A 1 452 ? -18.362 11.401 -11.917 1.00 57.22 452 ILE A CA 1
ATOM 3499 C C . ILE A 1 452 ? -19.670 10.604 -11.837 1.00 57.22 452 ILE A C 1
ATOM 3501 O O . ILE A 1 452 ? -20.746 11.187 -11.721 1.00 57.22 452 ILE A O 1
ATOM 3505 N N . TRP A 1 453 ? -19.590 9.271 -11.850 1.00 60.75 453 TRP A N 1
ATOM 3506 C CA . TRP A 1 453 ? -20.750 8.387 -11.707 1.00 60.75 453 TRP A CA 1
ATOM 3507 C C . TRP A 1 453 ? -20.520 7.340 -10.620 1.00 60.75 453 TRP A C 1
ATOM 3509 O O . TRP A 1 453 ? -19.429 6.789 -10.486 1.00 60.75 453 TRP A O 1
ATOM 3519 N N . PHE A 1 454 ? -21.580 7.033 -9.873 1.00 66.00 454 PHE A N 1
ATOM 3520 C CA . PHE A 1 454 ? -21.598 5.969 -8.873 1.00 66.00 4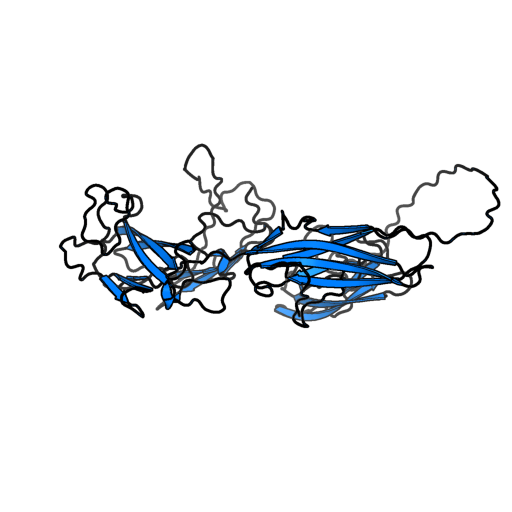54 PHE A CA 1
ATOM 3521 C C . PHE A 1 454 ? -22.597 4.887 -9.279 1.00 66.00 454 PHE A C 1
ATOM 3523 O O . PHE A 1 454 ? -23.778 5.174 -9.503 1.00 66.00 454 PHE A O 1
ATOM 3530 N N . PHE A 1 455 ? -22.135 3.643 -9.331 1.00 62.38 455 PHE A N 1
ATOM 3531 C CA . PHE A 1 455 ? -22.941 2.466 -9.626 1.00 62.38 455 PHE A CA 1
ATOM 3532 C C . PHE A 1 455 ? -23.239 1.683 -8.354 1.00 62.38 455 PHE A C 1
ATOM 3534 O O . PHE A 1 455 ? -22.516 1.758 -7.362 1.00 62.38 455 PHE A O 1
ATOM 3541 N N . GLY A 1 456 ? -24.339 0.932 -8.387 1.00 59.66 456 GLY A N 1
ATOM 3542 C CA . GLY A 1 456 ? -24.709 0.070 -7.271 1.00 59.66 456 GLY A CA 1
ATOM 3543 C C . GLY A 1 456 ? -25.106 0.820 -5.996 1.00 59.66 456 GLY A C 1
ATOM 3544 O O . GLY A 1 456 ? -25.086 0.261 -4.905 1.00 59.66 456 GLY A O 1
ATOM 3545 N N . ARG A 1 457 ? -25.534 2.087 -6.120 1.00 70.75 457 ARG A N 1
ATOM 3546 C CA . ARG A 1 457 ? -26.010 2.903 -4.985 1.00 70.75 457 ARG A CA 1
ATOM 3547 C C . ARG A 1 457 ? -27.165 2.273 -4.205 1.00 70.75 457 ARG A C 1
ATOM 3549 O O . ARG A 1 457 ? -27.325 2.598 -3.038 1.00 70.75 457 ARG A O 1
ATOM 3556 N N . ASN A 1 458 ? -27.914 1.367 -4.833 1.00 70.38 458 ASN A N 1
ATOM 3557 C CA . ASN A 1 458 ? -29.016 0.630 -4.215 1.00 70.38 458 ASN A CA 1
ATOM 3558 C C . ASN A 1 458 ? -28.714 -0.877 -4.057 1.00 70.38 458 ASN A C 1
ATOM 3560 O O . ASN A 1 458 ? -29.633 -1.679 -3.908 1.00 70.38 458 ASN A O 1
ATOM 3564 N N . THR A 1 459 ? -27.447 -1.289 -4.173 1.00 69.06 459 THR A N 1
ATOM 3565 C CA . THR A 1 459 ? -27.022 -2.696 -4.101 1.00 69.06 459 THR A CA 1
ATOM 3566 C C . THR A 1 459 ? -25.958 -2.909 -3.027 1.00 69.06 459 THR A C 1
ATOM 3568 O O . THR A 1 459 ? -25.412 -1.960 -2.466 1.00 69.06 459 THR A O 1
ATOM 3571 N N . SER A 1 460 ? -25.637 -4.171 -2.736 1.00 67.31 460 SER A N 1
ATOM 3572 C CA . SER A 1 460 ? -24.555 -4.532 -1.812 1.00 67.31 460 SER A CA 1
ATOM 3573 C C . SER A 1 460 ? -23.179 -4.086 -2.305 1.00 67.31 460 SER A C 1
ATOM 3575 O O . SER A 1 460 ? -22.331 -3.744 -1.495 1.00 67.31 460 SER A O 1
ATOM 3577 N N . ASN A 1 461 ? -22.948 -4.044 -3.614 1.00 64.44 461 ASN A N 1
ATOM 3578 C CA . ASN A 1 461 ? -21.695 -3.558 -4.185 1.00 64.44 461 ASN A CA 1
ATOM 3579 C C . ASN A 1 461 ? -21.865 -2.113 -4.645 1.00 64.44 461 ASN A C 1
ATOM 3581 O O . ASN A 1 461 ? -22.854 -1.797 -5.300 1.00 64.44 461 ASN A O 1
ATOM 3585 N N . PHE A 1 462 ? -20.899 -1.260 -4.332 1.00 68.94 462 PHE A N 1
ATOM 3586 C CA . PHE A 1 462 ? -20.871 0.147 -4.709 1.00 68.94 462 PHE A CA 1
ATOM 3587 C C . PHE A 1 462 ? -19.551 0.459 -5.406 1.00 68.94 462 PHE A C 1
ATOM 3589 O O . PHE A 1 462 ? -18.485 0.113 -4.903 1.00 68.94 462 PHE A O 1
ATOM 3596 N N . THR A 1 463 ? -19.599 1.114 -6.563 1.00 58.81 463 THR A N 1
ATOM 3597 C CA . THR A 1 463 ? -18.392 1.462 -7.328 1.00 58.81 463 THR A CA 1
ATOM 3598 C C . THR A 1 463 ? -18.486 2.870 -7.906 1.00 58.81 463 THR A C 1
ATOM 3600 O O . THR A 1 463 ? -19.570 3.325 -8.269 1.00 58.81 463 THR A O 1
ATOM 3603 N N . SER A 1 464 ? -17.358 3.577 -8.005 1.00 62.78 464 SER A N 1
ATOM 3604 C CA . SER A 1 464 ? -17.263 4.864 -8.715 1.00 62.78 464 SER A CA 1
ATOM 3605 C C . SER A 1 464 ? -16.671 4.701 -10.122 1.00 62.78 464 SER A C 1
ATOM 3607 O O . SER A 1 464 ? -16.045 3.683 -10.426 1.00 62.78 464 SER A O 1
ATOM 3609 N N . THR A 1 465 ? -16.850 5.694 -11.000 1.00 53.53 465 THR A N 1
ATOM 3610 C CA . THR A 1 465 ? -16.077 5.818 -12.250 1.00 53.53 465 THR A CA 1
ATOM 3611 C C . THR A 1 465 ? -14.655 6.317 -11.992 1.00 53.53 465 THR A C 1
ATOM 3613 O O . THR A 1 465 ? -14.378 6.929 -10.961 1.00 53.53 465 THR A O 1
ATOM 3616 N N . ASN A 1 466 ? -13.769 6.078 -12.967 1.00 49.00 466 ASN A N 1
ATOM 3617 C CA . ASN A 1 466 ? -12.333 6.417 -13.007 1.00 49.00 466 ASN A CA 1
ATOM 3618 C C . ASN A 1 466 ? -12.002 7.927 -12.982 1.00 49.00 466 ASN A C 1
ATOM 3620 O O . ASN A 1 466 ? -10.986 8.332 -13.539 1.00 49.00 466 ASN A O 1
ATOM 3624 N N . GLN A 1 467 ? -12.873 8.777 -12.443 1.00 37.84 467 GLN A N 1
ATOM 3625 C CA . GLN A 1 467 ? -12.654 10.219 -12.355 1.00 37.84 467 GLN A CA 1
ATOM 3626 C C . GLN A 1 467 ? -13.217 10.744 -11.037 1.00 37.84 467 GLN A C 1
ATOM 3628 O O . GLN A 1 467 ? -14.113 11.577 -11.027 1.00 37.84 467 GLN A O 1
ATOM 3633 N N . LEU A 1 468 ? -12.718 10.260 -9.900 1.00 38.38 468 LEU A N 1
ATOM 3634 C CA . LEU A 1 468 ? -12.956 10.960 -8.638 1.00 38.38 468 LEU A CA 1
ATOM 3635 C C . LEU A 1 468 ? -11.926 12.097 -8.528 1.00 38.38 468 LEU A C 1
ATOM 3637 O O . LEU A 1 468 ? -10.929 11.981 -7.823 1.00 38.38 468 LEU A O 1
ATOM 3641 N N . PHE A 1 469 ? -12.123 13.176 -9.290 1.00 29.39 469 PHE A N 1
ATOM 3642 C CA . PHE A 1 469 ? -11.351 14.403 -9.096 1.00 29.39 469 PHE A CA 1
ATOM 3643 C C . PHE A 1 469 ? -11.891 15.114 -7.853 1.00 29.39 469 PHE A C 1
ATOM 3645 O O . PHE A 1 469 ? -12.920 15.785 -7.901 1.00 29.39 469 PHE A O 1
ATOM 3652 N N . LEU A 1 470 ? -11.208 14.932 -6.726 1.00 30.83 470 LEU A N 1
ATOM 3653 C CA . LEU A 1 470 ? -11.300 15.852 -5.598 1.00 30.83 470 LEU A CA 1
ATOM 3654 C C . LEU A 1 470 ? -10.283 16.958 -5.880 1.00 30.83 470 LEU A C 1
ATOM 3656 O O . LEU A 1 470 ? -9.081 16.706 -5.829 1.00 30.83 470 LEU A O 1
ATOM 3660 N N . ASN A 1 471 ? -10.778 18.128 -6.279 1.00 25.56 471 ASN A N 1
ATOM 3661 C CA . ASN A 1 471 ? -9.963 19.333 -6.420 1.00 25.56 471 ASN A CA 1
ATOM 3662 C C . ASN A 1 471 ? -9.705 19.962 -5.050 1.00 25.56 471 ASN A C 1
ATOM 3664 O O . ASN A 1 471 ? -10.672 19.996 -4.250 1.00 25.56 471 ASN A O 1
#

pLDDT: mean 74.96, std 16.31, range [25.56, 95.12]

Radius of gyration: 30.51 Å; Cα contacts (8 Å, |Δi|>4): 967; chains: 1; bounding box: 69×44×98 Å

Foldseek 3Di:
DKDFDDDPQAGAQACDQDDAPPPVFRWEWHWVDDADPDAQDKDKGKIATDDDPDSRPDIDIKMWGHNPVGIMIRDDPGPDDRYDGGHHYPPDDDDDDDDDDDDDDDDDDDDDDDDDDPFDWDFKDKDKPVADQDLVDAAEDELLDKDKIAIDIGTDGPDDWDKWKFKWKFFVPPPSPHTDDFDPPFDGGDRMGIDHHLRDDFGKMKIKMWMWIGPRPDTDIDIGIGMYGHDFDAKFQAQDALNDDFADDDQFDKDKGASCQHIDRSNDPDRHLQQKFKFKWKFFPPQADTADDPPHGAGLLRLDARPRTGRQWDDSPNDPPQKDFDAPDPRRSRMIIGGGPRHDAPTKMKMKMWMAGPVHRVRIDMGIDIHHHHPDGDWTKDKHWPPSVVSRRRDPDDDDDLQDKTKMFIDTDDDCVPVDWAADWDWDWDDDPVDPDTDTDTPVRDPDDDPWDWPQRTHRMIIIHSGPDPD

Secondary structure (DSSP, 8-state):
-EE---STT-SB--SSPPPTT-TTSSEEEEE-SPPP-STT-EEEEEEEEEETTEEEEEEEEEEEEE-SSSEEEE----SSTTEEE--B-TT--------PPPP-----------------EEEEEEEEES----TTSPEEEETT--EEEEEEEEEEESS--EEEEEEEEEE-SSSS-EE----TTS--SSSEEEE-TTSSPSEEEEEEEEEEEESSSS-EEEEEEEEEEEEPPPPB--SSTTSS------TT--EEE-HHHH-B-TTSSS--GGGEEEEEEEEETTT-PPPEETTEEPPTT-----SSS--SSS--SS--TTEEEE-SSTT---EEEEPTTSS-SSEEEEEEEEEEETTEEEEEEEEEEEEEE-SS-PPP-EEEESSGGGG-TT-SS----TTSPPEEEEE--S--TT--------EEEE--TT-S-PEEEEGGG-S--SS--EE-TTSSEEEE-S-----